Protein 9E55 (pdb70)

Foldseek 3Di:
DDDDDDDDDDDFDPQCDAQQDDVGGRFGFRDWFFQEDEDFPQFDAAAVNFAEAEQALEDPQCCQQAQLVSVVVVDPAWHFAYEYAPHRPSYQLFAAEEPCPVVVQVQVQQFGDKAKDFQQALVNPPQWDFQPPWDPSRPNPNDTGHRPQKTFTFGDPQAQDKDKDKGAQQDQFKKKWKKKFKAAADLVVFCRRFVDSWKWKFKDWPPDTDIDTHDHHQADQDSHGRMYMYMYMDIAHHRIMMIIIIRGRIIGGGMMITRPGRHGYYYQHANHHHDHHYAQKAHSRHGDHDPRQEYDDHCDMGGPDHHHDVDDGDMGHPGGRHD/DVLQADCHLQNDDDPQADPFLAFDWDQFPVGIGTDHQPVLRVVLVVVVVVVVVVLVVVLVPADDDDDDDDDPVCVVVVVVSVCVSVVSVVVSVCVSVVCVVVVVVVSVVSSVVSRSVLLVLLCVVCDPQWDDPRSSDIHGLDGQDPVCVVCSSVVNNPCVVCVVVSVVSVVVVVVD/DFPQDPHPPDDGPDD

B-factor: mean 74.09, std 23.29, range [21.1, 171.2]

Structure (mmCIF, N/CA/C/O backbone):
data_9E55
#
_entry.id   9E55
#
_cell.length_a   100.729
_cell.length_b   100.729
_cell.length_c   328.684
_cell.angle_alpha   90.00
_cell.angle_beta   90.00
_cell.angle_gamma   120.00
#
_symmetry.space_group_name_H-M   'H 3 2'
#
loop_
_entity.id
_entity.type
_entity.pdbx_description
1 polymer 'Hemagglutinin HA1 subunit'
2 polymer 'Hemagglutinin HA2 subunit'
3 polymer 'IHA-100 peptide'
4 branched 2-acetamido-2-deoxy-beta-D-glucopyranose-(1-4)-2-acetamido-2-deoxy-beta-D-glucopyranose
5 water water
#
loop_
_atom_site.group_PDB
_atom_site.id
_atom_site.type_symbol
_atom_site.label_atom_id
_a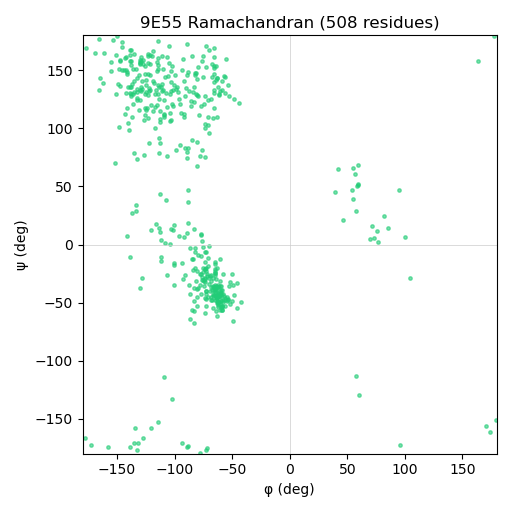tom_site.label_alt_id
_atom_site.label_comp_id
_atom_site.label_asym_id
_atom_site.label_entity_id
_atom_site.label_seq_id
_atom_site.pdbx_PDB_ins_code
_atom_site.Cartn_x
_atom_site.Cartn_y
_atom_site.Cartn_z
_atom_site.occupancy
_atom_site.B_iso_or_equiv
_atom_site.auth_seq_id
_atom_site.auth_comp_id
_atom_site.auth_asym_id
_atom_site.auth_atom_id
_atom_site.pdbx_PDB_model_num
ATOM 1 N N . ASP A 1 1 ? -7.138 -40.493 70.639 1.00 112.45 8 ASP A N 1
ATOM 2 C CA . ASP A 1 1 ? -7.121 -39.407 69.666 1.00 114.60 8 ASP A CA 1
ATOM 3 C C . ASP A 1 1 ? -7.085 -39.948 68.241 1.00 127.78 8 ASP A C 1
ATOM 4 O O . ASP A 1 1 ? -6.485 -40.992 67.987 1.00 128.50 8 ASP A O 1
ATOM 9 N N . PRO A 1 2 ? -7.736 -39.245 67.314 1.00 143.62 9 PRO A N 1
ATOM 10 C CA . PRO A 1 2 ? -7.650 -39.638 65.901 1.00 133.22 9 PRO A CA 1
ATOM 11 C C . PRO A 1 2 ? -6.228 -39.467 65.389 1.00 123.97 9 PRO A C 1
ATOM 12 O O . PRO A 1 2 ? -5.612 -38.412 65.561 1.00 121.76 9 PRO A O 1
ATOM 16 N N . GLY A 1 3 ? -5.717 -40.517 64.750 1.00 110.66 10 GLY A N 1
ATOM 17 C CA . GLY A 1 3 ? -4.302 -40.499 64.346 1.00 107.98 10 GLY A CA 1
ATOM 18 C C . GLY A 1 3 ? -4.028 -39.819 63.028 1.00 96.83 10 GLY A C 1
ATOM 19 O O . GLY A 1 3 ? -4.968 -39.640 62.237 1.00 89.00 10 GLY A O 1
ATOM 20 N N . ASP A 1 4 ? -2.765 -39.469 62.817 1.00 85.25 11 ASP A N 1
ATOM 21 C CA . ASP A 1 4 ? -2.352 -38.831 61.548 1.00 97.75 11 ASP A CA 1
ATOM 22 C C . ASP A 1 4 ? -2.540 -39.874 60.444 1.00 97.43 11 ASP A C 1
ATOM 23 O O . ASP A 1 4 ? -2.489 -41.072 60.773 1.00 93.34 11 ASP A O 1
ATOM 28 N N . GLN A 1 5 ? -2.755 -39.449 59.193 1.00 93.42 12 GLN A N 1
ATOM 29 C CA . GLN A 1 5 ? -3.075 -40.446 58.138 1.00 78.01 12 GLN A CA 1
ATOM 30 C C . GLN A 1 5 ? -2.327 -40.211 56.830 1.00 72.25 12 GLN A C 1
ATOM 31 O O . GLN A 1 5 ? -2.453 -39.106 56.284 1.00 70.33 12 GLN A O 1
ATOM 37 N N . ILE A 1 6 ? -1.541 -41.191 56.379 1.00 74.99 13 ILE A N 1
ATOM 38 C CA . ILE A 1 6 ? -0.963 -41.145 55.042 1.00 64.72 13 ILE A CA 1
ATOM 39 C C . ILE A 1 6 ? -1.842 -41.994 54.134 1.00 58.10 13 ILE A C 1
ATOM 40 O O . ILE A 1 6 ? -2.290 -43.080 54.525 1.00 58.57 13 ILE A O 1
ATOM 45 N N . CYS A 1 7 ? -2.134 -41.475 52.945 1.00 62.14 14 CYS A N 1
ATOM 46 C CA . CYS A 1 7 ? -3.036 -42.123 52.006 1.00 65.39 14 CYS A CA 1
ATOM 47 C C . CYS A 1 7 ? -2.345 -42.258 50.659 1.00 61.38 14 CYS A C 1
ATOM 48 O O . CYS A 1 7 ? -1.429 -41.500 50.343 1.00 55.68 14 CYS A O 1
ATOM 51 N N . ILE A 1 8 ? -2.787 -43.232 49.868 1.00 66.58 15 ILE A N 1
ATOM 52 C CA . ILE A 1 8 ? -2.204 -43.512 48.561 1.00 56.37 15 ILE A CA 1
ATOM 53 C C . ILE A 1 8 ? -3.308 -43.468 47.515 1.00 48.96 15 ILE A C 1
ATOM 54 O O . ILE A 1 8 ? -4.412 -43.976 47.741 1.00 57.38 15 ILE A O 1
ATOM 59 N N . GLY A 1 9 ? -3.011 -42.848 46.379 1.00 62.64 16 GLY A N 1
ATOM 60 C CA . GLY A 1 9 ? -4.008 -42.678 45.341 1.00 64.45 16 GLY A CA 1
ATOM 61 C C . GLY A 1 9 ? -3.408 -41.987 44.137 1.00 53.86 16 GLY A C 1
ATOM 62 O O . GLY A 1 9 ? -2.189 -41.845 44.023 1.00 47.51 16 GLY A O 1
ATOM 63 N N . TYR A 1 10 ? -4.286 -41.537 43.243 1.00 50.63 17 TYR A N 1
ATOM 64 C CA . TYR A 1 10 ? -3.866 -41.084 41.925 1.00 53.87 17 TYR A CA 1
ATOM 65 C C . TYR A 1 10 ? -4.513 -39.746 41.575 1.00 51.06 17 TYR A C 1
ATOM 66 O O . TYR A 1 10 ? -5.238 -39.144 42.372 1.00 45.53 17 TYR A O 1
ATOM 75 N N . HIS A 1 11 ? -4.235 -39.291 40.355 1.00 52.35 18 HIS A N 1
ATOM 76 C CA . HIS A 1 11 ? -4.620 -37.975 39.864 1.00 53.33 18 HIS A CA 1
ATOM 77 C C . HIS A 1 11 ? -5.864 -38.062 38.990 1.00 47.80 18 HIS A C 1
ATOM 78 O O . HIS A 1 11 ? -6.073 -39.040 38.266 1.00 52.92 18 HIS A O 1
ATOM 85 N N . ALA A 1 12 ? -6.689 -37.020 39.061 1.00 37.24 19 ALA A N 1
ATOM 86 C CA . ALA A 1 12 ? -7.866 -36.884 38.217 1.00 45.79 19 ALA A CA 1
ATOM 87 C C . ALA A 1 12 ? -7.998 -35.431 37.790 1.00 57.59 19 ALA A C 1
ATOM 88 O O . ALA A 1 12 ? -7.828 -34.522 38.606 1.00 58.97 19 ALA A O 1
ATOM 90 N N . ASN A 1 13 ? -8.293 -35.215 36.508 1.00 65.03 20 ASN A N 1
ATOM 91 C CA . ASN A 1 13 ? -8.455 -33.857 35.999 1.00 54.95 20 ASN A CA 1
ATOM 92 C C . ASN A 1 13 ? -9.725 -33.720 35.168 1.00 52.60 20 ASN A C 1
ATOM 93 O O . ASN A 1 13 ? -10.555 -34.635 35.131 1.00 49.46 20 ASN A O 1
ATOM 98 N N . ASN A 1 14 ? -9.882 -32.580 34.499 1.00 63.73 21 ASN A N 1
ATOM 99 C CA . ASN A 1 14 ? -11.092 -32.260 33.752 1.00 81.04 21 ASN A CA 1
ATOM 100 C C . ASN A 1 14 ? -11.114 -32.863 32.353 1.00 79.43 21 ASN A C 1
ATOM 101 O O . ASN A 1 14 ? -11.952 -32.462 31.539 1.00 68.82 21 ASN A O 1
ATOM 106 N N . SER A 1 15 ? -10.226 -33.808 32.056 1.00 79.34 22 SER A N 1
ATOM 107 C CA . SER A 1 15 ? -10.115 -34.342 30.704 1.00 74.91 22 SER A CA 1
ATOM 108 C C . SER A 1 15 ? -11.325 -35.207 30.370 1.00 71.18 22 SER A C 1
ATOM 109 O O . SER A 1 15 ? -11.591 -36.206 31.046 1.00 63.90 22 SER A O 1
ATOM 112 N N . THR A 1 16 ? -12.006 -34.874 29.273 1.00 67.39 23 THR A N 1
ATOM 113 C CA . THR A 1 16 ? -13.165 -35.686 28.818 1.00 66.42 23 THR A CA 1
ATOM 114 C C . THR A 1 16 ? -12.680 -36.665 27.748 1.00 55.94 23 THR A C 1
ATOM 115 O O . THR A 1 16 ? -13.520 -37.361 27.162 1.00 52.09 23 THR A O 1
ATOM 119 N N . GLU A 1 17 ? -11.369 -36.721 27.534 1.00 62.21 24 GLU A N 1
ATOM 120 C CA . GLU A 1 17 ? -10.783 -37.625 26.513 1.00 56.35 24 GLU A CA 1
ATOM 121 C C . GLU A 1 17 ? -11.111 -39.075 26.854 1.00 45.30 24 GLU A C 1
ATOM 122 O O . GLU A 1 17 ? -10.853 -39.480 27.989 1.00 65.28 24 GLU A O 1
ATOM 128 N N . GLN A 1 18 ? -11.631 -39.819 25.883 1.00 46.12 25 GLN A N 1
ATOM 129 C CA . GLN A 1 18 ? -12.003 -41.235 26.104 1.00 49.31 25 GLN A CA 1
ATOM 130 C C . GLN A 1 18 ? -11.180 -42.115 25.165 1.00 49.20 25 GLN A C 1
ATOM 131 O O . GLN A 1 18 ? -10.966 -41.707 24.018 1.00 77.11 25 GLN A O 1
ATOM 137 N N . VAL A 1 19 ? -10.725 -43.266 25.650 1.00 39.95 26 VAL A N 1
ATOM 138 C CA . VAL A 1 19 ? -9.894 -44.183 24.825 1.00 42.76 26 VAL A CA 1
ATOM 139 C C . VAL A 1 19 ? -10.513 -45.576 24.935 1.00 55.56 26 VAL A C 1
ATOM 140 O O . VAL A 1 19 ? -11.221 -45.822 25.917 1.00 62.70 26 VAL A O 1
ATOM 144 N N . ASP A 1 20 ? -10.291 -46.432 23.939 1.00 60.45 27 ASP A N 1
ATOM 145 C CA . ASP A 1 20 ? -10.922 -47.774 23.942 1.00 63.54 27 ASP A CA 1
ATOM 146 C C . ASP A 1 20 ? -9.854 -48.843 24.169 1.00 56.92 27 ASP A C 1
ATOM 147 O O . ASP A 1 20 ? -8.695 -48.602 23.795 1.00 52.80 27 ASP A O 1
ATOM 152 N N . THR A 1 21 ? -10.242 -49.964 24.777 1.00 50.78 28 THR A N 1
ATOM 153 C CA . THR A 1 21 ? -9.301 -51.088 25.010 1.00 51.33 28 THR A CA 1
ATOM 154 C C . THR A 1 21 ? -9.942 -52.360 24.460 1.00 52.43 28 THR A C 1
ATOM 155 O O . THR A 1 21 ? -10.940 -52.242 23.742 1.00 55.71 28 THR A O 1
ATOM 159 N N . ILE A 1 22 ? -9.400 -53.523 24.808 1.00 50.88 29 ILE A N 1
ATOM 160 C CA . ILE A 1 22 ? -9.903 -54.804 24.239 1.00 53.36 29 ILE A CA 1
ATOM 161 C C . ILE A 1 22 ? -11.170 -55.233 24.977 1.00 52.24 29 ILE A C 1
ATOM 162 O O . ILE A 1 22 ? -12.080 -55.754 24.328 1.00 38.25 29 ILE A O 1
ATOM 167 N N . MET A 1 23 ? -11.219 -54.998 26.282 1.00 69.91 30 MET A N 1
ATOM 168 C CA . MET A 1 23 ? -12.381 -55.431 27.096 1.00 56.13 30 MET A CA 1
ATOM 169 C C . MET A 1 23 ? -13.306 -54.241 27.346 1.00 49.38 30 MET A C 1
ATOM 170 O O . MET A 1 23 ? -14.526 -54.450 27.386 1.00 53.04 30 MET A O 1
ATOM 175 N N . GLU A 1 24 ? -12.744 -53.045 27.500 1.00 39.73 31 GLU A N 1
ATOM 176 C CA . GLU A 1 24 ? -13.594 -51.878 27.829 1.00 53.22 31 GLU A CA 1
ATOM 177 C C . GLU A 1 24 ? -13.373 -50.771 26.805 1.00 54.90 31 GLU A C 1
ATOM 178 O O . GLU A 1 24 ? -12.232 -50.582 26.386 1.00 69.42 31 GLU A O 1
ATOM 184 N N . LYS A 1 25 ? -14.445 -50.075 26.436 1.00 67.15 32 LYS A N 1
ATOM 185 C CA . LYS A 1 25 ? -14.354 -48.972 25.448 1.00 77.39 32 LYS A CA 1
ATOM 186 C C . LYS A 1 25 ? -14.893 -47.686 26.067 1.00 71.36 32 LYS A C 1
ATOM 187 O O . LYS A 1 25 ? -15.609 -47.776 27.076 1.00 79.95 32 LYS A O 1
ATOM 193 N N . ASN A 1 26 ? -14.559 -46.547 25.467 1.00 67.53 33 ASN A N 1
ATOM 194 C CA . ASN A 1 26 ? -15.043 -45.239 25.972 1.00 72.23 33 ASN A CA 1
ATOM 195 C C . ASN A 1 26 ? -14.571 -45.085 27.418 1.00 67.91 33 ASN A C 1
ATOM 196 O O . ASN A 1 26 ? -15.397 -44.762 28.281 1.00 58.75 33 ASN A O 1
ATOM 201 N N . VAL A 1 27 ? -13.279 -45.305 27.648 1.00 57.31 34 VAL A N 1
ATOM 202 C CA . VAL A 1 27 ? -12.707 -45.175 29.014 1.00 51.55 34 VAL A CA 1
ATOM 203 C C . VAL A 1 27 ? -12.142 -43.766 29.160 1.00 55.35 34 VAL A C 1
ATOM 204 O O . VAL A 1 27 ? -11.159 -43.461 28.481 1.00 52.35 34 VAL A O 1
ATOM 208 N N . THR A 1 28 ? -12.746 -42.957 30.031 1.00 51.66 35 THR A N 1
ATOM 209 C CA . THR A 1 28 ? -12.257 -41.575 30.257 1.00 43.99 35 THR A CA 1
ATOM 210 C C . THR A 1 28 ? -10.841 -41.644 30.817 1.00 48.58 35 THR A C 1
ATOM 211 O O . THR A 1 28 ? -10.610 -42.450 31.725 1.00 56.35 35 THR A O 1
ATOM 215 N N . VAL A 1 29 ? -9.945 -40.811 30.298 1.00 43.45 36 VAL A N 1
ATOM 216 C CA . VAL A 1 29 ? -8.519 -40.895 30.711 1.00 48.10 36 VAL A CA 1
ATOM 217 C C . VAL A 1 29 ? -8.025 -39.499 31.088 1.00 49.65 36 VAL A C 1
ATOM 218 O O . VAL A 1 29 ? -8.626 -38.516 30.637 1.00 40.66 36 VAL A O 1
ATOM 222 N N . THR A 1 30 ? -6.982 -39.433 31.913 1.00 63.66 37 THR A N 1
ATOM 223 C CA . THR A 1 30 ? -6.426 -38.137 32.374 1.00 64.61 37 THR A CA 1
ATOM 224 C C . THR A 1 30 ? -5.687 -37.468 31.219 1.00 55.19 37 THR A C 1
ATOM 225 O O . THR A 1 30 ? -5.808 -36.247 31.075 1.00 52.70 37 THR A O 1
ATOM 229 N N . HIS A 1 31 ? -4.952 -38.255 30.438 1.00 30.00 38 HIS A N 1
ATOM 230 C CA . HIS A 1 31 ? -4.150 -37.706 29.315 1.00 30.00 38 HIS A CA 1
ATOM 231 C C . HIS A 1 31 ? -4.193 -38.674 28.129 1.00 30.00 38 HIS A C 1
ATOM 232 O O . HIS A 1 31 ? -3.925 -39.871 28.320 1.00 30.00 38 HIS A O 1
ATOM 239 N N . ALA A 1 32 ? -4.500 -38.165 26.932 1.00 56.53 39 ALA A N 1
ATOM 240 C CA . ALA A 1 32 ? -4.537 -39.019 25.720 1.00 66.59 39 ALA A CA 1
ATOM 241 C C . ALA A 1 32 ? -3.906 -38.300 24.528 1.00 63.38 39 ALA A C 1
ATOM 242 O O . ALA A 1 32 ? -3.856 -37.063 24.549 1.00 79.00 39 ALA A O 1
ATOM 244 N N . GLN A 1 33 ? -3.460 -39.060 23.526 1.00 58.20 40 GLN A N 1
ATOM 245 C CA . GLN A 1 33 ? -2.882 -38.452 22.301 1.00 62.13 40 GLN A CA 1
ATOM 246 C C . GLN A 1 33 ? -3.612 -38.974 21.069 1.00 51.17 40 GLN A C 1
ATOM 247 O O . GLN A 1 33 ? -3.572 -40.187 20.846 1.00 40.84 40 GLN A O 1
ATOM 253 N N . ASP A 1 34 ? -4.264 -38.084 20.320 1.00 67.53 41 ASP A N 1
ATOM 254 C CA . ASP A 1 34 ? -4.901 -38.489 19.044 1.00 55.52 41 ASP A CA 1
ATOM 255 C C . ASP A 1 34 ? -3.762 -38.689 18.049 1.00 51.60 41 ASP A C 1
ATOM 256 O O . ASP A 1 34 ? -2.925 -37.790 17.941 1.00 59.72 41 ASP A O 1
ATOM 261 N N . ILE A 1 35 ? -3.715 -39.840 17.389 1.00 45.60 42 ILE A N 1
ATOM 262 C CA . ILE A 1 35 ? -2.580 -40.141 16.475 1.00 59.95 42 ILE A CA 1
ATOM 263 C C . ILE A 1 35 ? -3.085 -40.083 15.034 1.00 62.49 42 ILE A C 1
ATOM 264 O O . ILE A 1 35 ? -2.268 -40.282 14.126 1.00 63.82 42 ILE A O 1
ATOM 269 N N . LEU A 1 36 ? -4.365 -39.764 14.837 1.00 63.99 43 LEU A N 1
ATOM 270 C CA . LEU A 1 36 ? -4.957 -39.771 13.507 1.00 55.84 43 LEU A CA 1
ATOM 271 C C . LEU A 1 36 ? -5.429 -38.371 13.141 1.00 55.23 43 LEU A C 1
ATOM 272 O O . LEU A 1 36 ? -5.993 -37.657 13.977 1.00 66.97 43 LEU A O 1
ATOM 277 N N . GLU A 1 37 ? -5.176 -38.011 11.884 1.00 68.41 44 GLU A N 1
ATOM 278 C CA . GLU A 1 37 ? -5.620 -36.684 11.402 1.00 76.78 44 GLU A CA 1
ATOM 279 C C . GLU A 1 37 ? -6.826 -36.858 10.488 1.00 63.60 44 GLU A C 1
ATOM 280 O O . GLU A 1 37 ? -6.880 -37.851 9.754 1.00 55.27 44 GLU A O 1
ATOM 286 N N . LYS A 1 38 ? -7.742 -35.907 10.555 1.00 74.33 45 LYS A N 1
ATOM 287 C CA . LYS A 1 38 ? -8.974 -35.955 9.777 1.00 81.70 45 LYS A CA 1
ATOM 288 C C . LYS A 1 38 ? -9.311 -34.593 9.178 1.00 86.86 45 LYS A C 1
ATOM 289 O O . LYS A 1 38 ? -10.483 -34.292 8.935 1.00 92.71 45 LYS A O 1
ATOM 295 N N . LYS A 1 39 ? -8.303 -33.759 8.930 1.00 88.03 46 LYS A N 1
ATOM 296 C CA . LYS A 1 39 ? -8.526 -32.399 8.457 1.00 92.79 46 LYS A CA 1
ATOM 297 C C . LYS A 1 39 ? -7.758 -32.158 7.166 1.00 88.07 46 LYS A C 1
ATOM 298 O O . LYS A 1 39 ? -6.561 -32.453 7.084 1.00 85.14 46 LYS A O 1
ATOM 304 N N . HIS A 1 40 ? -8.452 -31.611 6.167 1.00 86.82 47 HIS A N 1
ATOM 305 C CA . HIS A 1 40 ? -7.870 -31.287 4.873 1.00 74.50 47 HIS A CA 1
ATOM 306 C C . HIS A 1 40 ? -8.460 -29.966 4.397 1.00 70.16 47 HIS A C 1
ATOM 307 O O . HIS A 1 40 ? -9.621 -29.652 4.676 1.00 66.74 47 HIS A O 1
ATOM 314 N N . ASN A 1 41 ? -7.648 -29.185 3.683 1.00 75.49 48 ASN A N 1
ATOM 315 C CA . ASN A 1 41 ? -8.097 -27.872 3.232 1.00 78.15 48 ASN A CA 1
ATOM 316 C C . ASN A 1 41 ? -9.075 -27.947 2.065 1.00 73.60 48 ASN A C 1
ATOM 317 O O . ASN A 1 41 ? -9.808 -26.980 1.830 1.00 74.72 48 ASN A O 1
ATOM 322 N N . GLY A 1 42 ? -9.102 -29.059 1.334 1.00 79.62 49 GLY A N 1
ATOM 323 C CA . GLY A 1 42 ? -10.047 -29.222 0.247 1.00 72.35 49 GLY A CA 1
ATOM 324 C C . GLY A 1 42 ? -9.653 -28.572 -1.057 1.00 66.46 49 GLY A C 1
ATOM 325 O O . GLY A 1 42 ? -10.529 -28.274 -1.874 1.00 74.37 49 GLY A O 1
ATOM 326 N N . LYS A 1 43 ? -8.360 -28.356 -1.287 1.00 69.20 50 LYS A N 1
ATOM 327 C CA . LYS A 1 43 ? -7.900 -27.657 -2.477 1.00 84.58 50 LYS A CA 1
ATOM 328 C C . LYS A 1 43 ? -6.472 -28.074 -2.801 1.00 86.93 50 LYS A C 1
ATOM 329 O O . LYS A 1 43 ? -5.690 -28.416 -1.910 1.00 78.55 50 LYS A O 1
ATOM 335 N N . LEU A 1 44 ? -6.151 -28.058 -4.093 1.00 79.95 51 LEU A N 1
ATOM 336 C CA . LEU A 1 44 ? -4.818 -28.421 -4.552 1.00 85.49 51 LEU A CA 1
ATOM 337 C C . LEU A 1 44 ? -3.836 -27.296 -4.257 1.00 79.04 51 LEU A C 1
ATOM 338 O O . LEU A 1 44 ? -4.177 -26.113 -4.352 1.00 81.55 51 LEU A O 1
ATOM 343 N N . CYS A 1 45 ? -2.608 -27.671 -3.907 1.00 77.74 52 CYS A N 1
ATOM 344 C CA . CYS A 1 45 ? -1.613 -26.721 -3.434 1.00 90.59 52 CYS A CA 1
ATOM 345 C C . CYS A 1 45 ? -0.256 -27.034 -4.045 1.00 73.22 52 CYS A C 1
ATOM 346 O O . CYS A 1 45 ? -0.040 -28.096 -4.635 1.00 68.13 52 CYS A O 1
ATOM 349 N N . ASP A 1 46 ? 0.664 -26.085 -3.893 1.00 74.16 53 ASP A N 1
ATOM 350 C CA . ASP A 1 46 ? 2.055 -26.343 -4.221 1.00 74.44 53 ASP A CA 1
ATOM 351 C C . ASP A 1 46 ? 2.652 -27.354 -3.249 1.00 76.58 53 ASP A C 1
ATOM 352 O O . ASP A 1 46 ? 2.195 -27.519 -2.113 1.00 91.19 53 ASP A O 1
ATOM 357 N N . LEU A 1 47 ? 3.689 -28.038 -3.718 1.00 76.83 54 LEU A N 1
ATOM 358 C CA . LEU A 1 47 ? 4.464 -28.969 -2.908 1.00 82.15 54 LEU A CA 1
ATOM 359 C C . LEU A 1 47 ? 5.918 -28.531 -3.011 1.00 83.31 54 LEU A C 1
ATOM 360 O O . LEU A 1 47 ? 6.520 -28.634 -4.085 1.00 94.21 54 LEU A O 1
ATOM 365 N N . ASP A 1 48 ? 6.473 -28.033 -1.901 1.00 75.05 55 ASP A N 1
ATOM 366 C CA . ASP A 1 48 ? 7.764 -27.340 -1.904 1.00 75.74 55 ASP A CA 1
ATOM 367 C C . ASP A 1 48 ? 7.663 -26.134 -2.839 1.00 85.30 55 ASP A C 1
ATOM 368 O O . ASP A 1 48 ? 8.438 -25.982 -3.785 1.00 106.47 55 ASP A O 1
ATOM 373 N N . GLY A 1 49 A 6.637 -25.311 -2.608 1.00 85.76 55 GLY A N 1
ATOM 374 C CA . GLY A 1 49 A 6.344 -24.140 -3.419 1.00 98.34 55 GLY A CA 1
ATOM 375 C C . GLY A 1 49 A 6.382 -24.382 -4.915 1.00 92.18 55 GLY A C 1
ATOM 376 O O . GLY A 1 49 A 6.597 -23.452 -5.701 1.00 79.36 55 GLY A O 1
ATOM 377 N N . VAL A 1 50 ? 6.237 -25.653 -5.303 1.00 87.36 56 VAL A N 1
ATOM 378 C CA . VAL A 1 50 ? 6.285 -26.023 -6.746 1.00 79.99 56 VAL A CA 1
ATOM 379 C C . VAL A 1 50 ? 4.848 -26.251 -7.210 1.00 89.37 56 VAL A C 1
ATOM 380 O O . VAL A 1 50 ? 4.181 -27.137 -6.656 1.00 81.78 56 VAL A O 1
ATOM 384 N N . LYS A 1 51 ? 4.415 -25.491 -8.213 1.00 99.50 57 LYS A N 1
ATOM 385 C CA . LYS A 1 51 ? 2.998 -25.535 -8.652 1.00 89.99 57 LYS A CA 1
ATOM 386 C C . LYS A 1 51 ? 2.610 -26.880 -9.246 1.00 93.91 57 LYS A C 1
ATOM 387 O O . LYS A 1 51 ? 3.466 -27.532 -9.860 1.00 95.36 57 LYS A O 1
ATOM 393 N N . PRO A 1 52 ? 1.351 -27.326 -9.075 1.00 88.32 58 PRO A N 1
ATOM 394 C CA . PRO A 1 52 ? 0.892 -28.530 -9.770 1.00 90.71 58 PRO A CA 1
ATOM 395 C C . PRO A 1 52 ? 0.615 -28.248 -11.240 1.00 98.16 58 PRO A C 1
ATOM 396 O O . PRO A 1 52 ? 0.463 -27.103 -11.669 1.00 95.51 58 PRO A O 1
ATOM 400 N N . LEU A 1 53 ? 0.555 -29.330 -12.016 1.00 86.19 59 LEU A N 1
ATOM 401 C CA . LEU A 1 53 ? 0.196 -29.248 -13.430 1.00 77.14 59 LEU A CA 1
ATOM 402 C C . LEU A 1 53 ? -1.282 -29.606 -13.555 1.00 71.53 59 LEU A C 1
ATOM 403 O O . LEU A 1 53 ? -1.660 -30.733 -13.876 1.00 75.03 59 LEU A O 1
ATOM 408 N N . ILE A 1 54 ? -2.129 -28.616 -13.283 1.00 70.24 60 ILE A N 1
ATOM 409 C CA . ILE A 1 54 ? -3.574 -28.792 -13.349 1.00 71.93 60 ILE A CA 1
ATOM 410 C C . ILE A 1 54 ? -3.995 -28.862 -14.811 1.00 83.61 60 ILE A C 1
ATOM 411 O O . ILE A 1 54 ? -4.121 -27.832 -15.483 1.00 80.86 60 ILE A O 1
ATOM 416 N N . LEU A 1 55 ? -4.217 -30.078 -15.313 1.00 84.39 61 LEU A N 1
ATOM 417 C CA . LEU A 1 55 ? -4.608 -30.256 -16.706 1.00 71.60 61 LEU A CA 1
ATOM 418 C C . LEU A 1 55 ? -6.041 -29.819 -16.980 1.00 73.01 61 LEU A C 1
ATOM 419 O O . LEU A 1 55 ? -6.449 -29.809 -18.146 1.00 86.02 61 LEU A O 1
ATOM 424 N N . ARG A 1 56 ? -6.802 -29.464 -15.945 1.00 73.38 62 ARG A N 1
ATOM 425 C CA . ARG A 1 56 ? -8.172 -28.946 -16.075 1.00 74.79 62 ARG A CA 1
ATOM 426 C C . ARG A 1 56 ? -9.011 -30.023 -16.762 1.00 78.03 62 ARG A C 1
ATOM 427 O O . ARG A 1 56 ? -8.978 -31.185 -16.325 1.00 69.17 62 ARG A O 1
ATOM 435 N N . ASP A 1 57 ? -9.762 -29.702 -17.814 1.00 89.39 63 ASP A N 1
ATOM 436 C CA . ASP A 1 57 ? -10.563 -30.676 -18.541 1.00 84.32 63 ASP A CA 1
ATOM 437 C C . ASP A 1 57 ? -9.791 -31.340 -19.672 1.00 64.03 63 ASP A C 1
ATOM 438 O O . ASP A 1 57 ? -10.393 -32.045 -20.488 1.00 62.43 63 ASP A O 1
ATOM 443 N N . CYS A 1 58 ? -8.482 -31.127 -19.741 1.00 61.05 64 CYS A N 1
ATOM 444 C CA . CYS A 1 58 ? -7.644 -31.751 -20.751 1.00 56.78 64 CYS A CA 1
ATOM 445 C C . CYS A 1 58 ? -7.064 -33.060 -20.226 1.00 68.60 64 CYS A C 1
ATOM 446 O O . CYS A 1 58 ? -6.994 -33.301 -19.019 1.00 86.63 64 CYS A O 1
ATOM 449 N N . SER A 1 59 ? -6.650 -33.910 -21.158 1.00 56.81 65 SER A N 1
ATOM 450 C CA . SER A 1 59 ? -6.039 -35.190 -20.841 1.00 72.53 65 SER A CA 1
ATOM 451 C C . SER A 1 59 ? -4.536 -35.121 -21.076 1.00 70.34 65 SER A C 1
ATOM 452 O O . SER A 1 59 ? -4.009 -34.147 -21.621 1.00 69.09 65 SER A O 1
ATOM 455 N N . VAL A 1 60 ? -3.843 -36.176 -20.646 1.00 71.40 66 VAL A N 1
ATOM 456 C CA . VAL A 1 60 ? -2.408 -36.267 -20.897 1.00 75.16 66 VAL A CA 1
ATOM 457 C C . VAL A 1 60 ? -2.138 -36.403 -22.389 1.00 76.94 66 VAL A C 1
ATOM 458 O O . VAL A 1 60 ? -1.186 -35.815 -22.918 1.00 73.86 66 VAL A O 1
ATOM 462 N N . ALA A 1 61 ? -2.970 -37.177 -23.089 1.00 70.43 67 ALA A N 1
ATOM 463 C CA . ALA A 1 61 ? -2.803 -37.338 -24.530 1.00 63.66 67 ALA A CA 1
ATOM 464 C C . ALA A 1 61 ? -2.972 -36.007 -25.251 1.00 64.50 67 ALA A C 1
ATOM 465 O O . ALA A 1 61 ? -2.111 -35.602 -26.039 1.00 70.27 67 ALA A O 1
ATOM 467 N N . GLY A 1 62 ? -4.075 -35.305 -24.981 1.00 61.09 68 GLY A N 1
ATOM 468 C CA . GLY A 1 62 ? -4.307 -34.027 -25.637 1.00 57.66 68 GLY A CA 1
ATOM 469 C C . GLY A 1 62 ? -3.245 -32.995 -25.309 1.00 64.72 68 GLY A C 1
ATOM 470 O O . GLY A 1 62 ? -2.887 -32.169 -26.153 1.00 93.09 68 GLY A O 1
ATOM 471 N N . TRP A 1 63 ? -2.725 -33.027 -24.080 1.00 64.69 69 TRP A N 1
ATOM 472 C CA . TRP A 1 63 ? -1.671 -32.093 -23.698 1.00 70.58 69 TRP A CA 1
ATOM 473 C C . TRP A 1 63 ? -0.376 -32.397 -24.440 1.00 76.08 69 TRP A C 1
ATOM 474 O O . TRP A 1 63 ? 0.261 -31.493 -24.994 1.00 78.68 69 TRP A O 1
ATOM 485 N N . LEU A 1 64 ? 0.028 -33.669 -24.468 1.00 74.59 70 LEU A N 1
ATOM 486 C CA . LEU A 1 64 ? 1.278 -34.026 -25.129 1.00 80.22 70 LEU A CA 1
ATOM 487 C C . LEU A 1 64 ? 1.139 -33.983 -26.647 1.00 66.04 70 LEU A C 1
ATOM 488 O O . LEU A 1 64 ? 2.083 -33.602 -27.350 1.00 58.31 70 LEU A O 1
ATOM 493 N N . LEU A 1 65 ? -0.027 -34.367 -27.173 1.00 61.30 71 LEU A N 1
ATOM 494 C CA . LEU A 1 65 ? -0.220 -34.350 -28.619 1.00 69.62 71 LEU A CA 1
ATOM 495 C C . LEU A 1 65 ? -0.490 -32.946 -29.144 1.00 68.96 71 LEU A C 1
ATOM 496 O O . LEU A 1 65 ? -0.213 -32.665 -30.315 1.00 75.47 71 LEU A O 1
ATOM 501 N N . GLY A 1 66 ? -1.026 -32.060 -28.308 1.00 59.97 72 GLY A N 1
ATOM 502 C CA . GLY A 1 66 ? -1.291 -30.697 -28.725 1.00 55.67 72 GLY A CA 1
ATOM 503 C C . GLY A 1 66 ? -2.712 -30.476 -29.200 1.00 62.32 72 GLY A C 1
ATOM 504 O O . GLY A 1 66 ? -2.930 -29.877 -30.257 1.00 77.10 72 GLY A O 1
ATOM 505 N N . ASN A 1 67 ? -3.680 -30.967 -28.432 1.00 47.95 73 ASN A N 1
ATOM 506 C CA . ASN A 1 67 ? -5.084 -30.733 -28.740 1.00 54.98 73 ASN A CA 1
ATOM 507 C C . ASN A 1 67 ? -5.337 -29.229 -28.820 1.00 70.36 73 ASN A C 1
ATOM 508 O O . ASN A 1 67 ? -4.919 -28.489 -27.919 1.00 67.52 73 ASN A O 1
ATOM 513 N N . PRO A 1 68 ? -5.980 -28.739 -29.885 1.00 81.31 74 PRO A N 1
ATOM 514 C CA . PRO A 1 68 ? -6.237 -27.292 -30.003 1.00 84.72 74 PRO A CA 1
ATOM 515 C C . PRO A 1 68 ? -6.875 -26.650 -28.780 1.00 76.23 74 PRO A C 1
ATOM 516 O O . PRO A 1 68 ? -6.699 -25.443 -28.571 1.00 72.24 74 PRO A O 1
ATOM 520 N N . MET A 1 69 ? -7.609 -27.407 -27.962 1.00 74.51 75 MET A N 1
ATOM 521 C CA . MET A 1 69 ? -8.186 -26.833 -26.753 1.00 70.42 75 MET A CA 1
ATOM 522 C C . MET A 1 69 ? -7.209 -26.815 -25.585 1.00 84.97 75 MET A C 1
ATOM 523 O O . MET A 1 69 ? -7.386 -26.015 -24.660 1.00 83.34 75 MET A O 1
ATOM 528 N N . CYS A 1 70 ? -6.186 -27.669 -25.608 1.00 81.11 76 CYS A N 1
ATOM 529 C CA . CYS A 1 70 ? -5.185 -27.729 -24.552 1.00 75.62 76 CYS A CA 1
ATOM 530 C C . CYS A 1 70 ? -4.021 -26.774 -24.791 1.00 81.23 76 CYS A C 1
ATOM 531 O O . CYS A 1 70 ? -2.953 -26.947 -24.191 1.00 91.81 76 CYS A O 1
ATOM 534 N N . ASP A 1 71 ? -4.207 -25.767 -25.648 1.00 84.78 77 ASP A N 1
ATOM 535 C CA . ASP A 1 71 ? -3.121 -24.851 -25.971 1.00 87.23 77 ASP A CA 1
ATOM 536 C C . ASP A 1 71 ? -2.671 -24.033 -24.769 1.00 85.13 77 ASP A C 1
ATOM 537 O O . ASP A 1 71 ? -1.557 -23.501 -24.783 1.00 79.90 77 ASP A O 1
ATOM 542 N N . GLU A 1 72 ? -3.482 -24.024 -23.711 1.00 100.01 78 GLU A N 1
ATOM 543 C CA . GLU A 1 72 ? -3.097 -23.324 -22.458 1.00 90.78 78 GLU A CA 1
ATOM 544 C C . GLU A 1 72 ? -1.779 -23.910 -21.950 1.00 86.14 78 GLU A C 1
ATOM 545 O O . GLU A 1 72 ? -1.025 -23.184 -21.277 1.00 81.45 78 GLU A O 1
ATOM 551 N N . PHE A 1 73 ? -1.489 -25.157 -22.312 1.00 85.72 79 PHE A N 1
ATOM 552 C CA . PHE A 1 73 ? -0.290 -25.834 -21.761 1.00 88.13 79 PHE A CA 1
ATOM 553 C C . PHE A 1 73 ? 0.843 -25.868 -22.786 1.00 93.85 79 PHE A C 1
ATOM 554 O O . PHE A 1 73 ? 1.810 -26.612 -22.571 1.00 99.61 79 PHE A O 1
ATOM 562 N N . ILE A 1 74 ? 0.734 -25.094 -23.864 1.00 93.74 80 ILE A N 1
ATOM 563 C CA . ILE A 1 74 ? 1.764 -25.154 -24.902 1.00 99.47 80 ILE A CA 1
ATOM 564 C C . ILE A 1 74 ? 3.153 -25.122 -24.281 1.00 94.25 80 ILE A C 1
ATOM 565 O O . ILE A 1 74 ? 4.089 -25.742 -24.799 1.00 77.98 80 ILE A O 1
ATOM 570 N N . ASN A 1 75 ? 3.310 -24.408 -23.170 1.00 112.57 81 ASN A N 1
ATOM 571 C CA . ASN A 1 75 ? 4.580 -24.326 -22.455 1.00 111.98 81 ASN A CA 1
ATOM 572 C C . ASN A 1 75 ? 4.276 -24.438 -20.970 1.00 89.59 81 ASN A C 1
ATOM 573 O O . ASN A 1 75 ? 3.681 -23.526 -20.387 1.00 84.14 81 ASN A O 1
ATOM 578 N N . VAL A 1 76 ? 4.659 -25.568 -20.375 1.00 90.12 82 VAL A N 1
ATOM 579 C CA . VAL A 1 76 ? 4.371 -25.808 -18.934 1.00 94.14 82 VAL A CA 1
ATOM 580 C C . VAL A 1 76 ? 5.676 -25.702 -18.144 1.00 101.11 82 VAL A C 1
ATOM 581 O O . VAL A 1 76 ? 6.732 -26.097 -18.675 1.00 93.36 82 VAL A O 1
ATOM 585 N N . PRO A 1 77 ? 5.653 -25.167 -16.908 1.00 94.74 83 PRO A N 1
ATOM 586 C CA . PRO A 1 77 ? 6.851 -25.094 -16.092 1.00 86.55 83 PRO A CA 1
ATOM 587 C C . PRO A 1 77 ? 6.992 -26.371 -15.263 1.00 91.98 83 PRO A C 1
ATOM 588 O O . PRO A 1 77 ? 6.191 -27.267 -15.478 1.00 84.09 83 PRO A O 1
ATOM 592 N N . GLU A 1 78 A 7.987 -26.416 -14.366 1.00 100.32 83 GLU A N 1
ATOM 593 C CA . GLU A 1 78 A 8.181 -27.572 -13.502 1.00 92.78 83 GLU A CA 1
ATOM 594 C C . GLU A 1 78 A 6.978 -27.748 -12.585 1.00 92.49 83 GLU A C 1
ATOM 595 O O . GLU A 1 78 A 6.375 -26.771 -12.133 1.00 100.56 83 GLU A O 1
ATOM 601 N N . TRP A 1 79 ? 6.620 -29.003 -12.321 1.00 80.21 84 TRP A N 1
ATOM 602 C CA . TRP A 1 79 ? 5.473 -29.319 -11.486 1.00 87.89 84 TRP A CA 1
ATOM 603 C C . TRP A 1 79 ? 5.870 -30.329 -10.422 1.00 101.88 84 TRP A C 1
ATOM 604 O O . TRP A 1 79 ? 6.857 -31.059 -10.556 1.00 98.86 84 TRP A O 1
ATOM 615 N N . SER A 1 80 ? 5.072 -30.365 -9.358 1.00 92.60 85 SER A N 1
ATOM 616 C CA . SER A 1 80 ? 5.204 -31.391 -8.333 1.00 81.46 85 SER A CA 1
ATOM 617 C C . SER A 1 80 ? 4.300 -32.584 -8.597 1.00 82.70 85 SER A C 1
ATOM 618 O O . SER A 1 80 ? 4.647 -33.711 -8.224 1.00 86.07 85 SER A O 1
ATOM 621 N N . TYR A 1 81 ? 3.156 -32.359 -9.242 1.00 76.97 86 TYR A N 1
ATOM 622 C CA . TYR A 1 81 ? 2.204 -33.419 -9.538 1.00 80.62 86 TYR A CA 1
ATOM 623 C C . TYR A 1 81 ? 1.214 -32.913 -10.577 1.00 79.74 86 TYR A C 1
ATOM 624 O O . TYR A 1 81 ? 0.828 -31.742 -10.555 1.00 87.89 86 TYR A O 1
ATOM 633 N N . ILE A 1 82 ? 0.817 -33.798 -11.484 1.00 66.60 87 ILE A N 1
ATOM 634 C CA . ILE A 1 82 ? -0.231 -33.479 -12.447 1.00 68.41 87 ILE A CA 1
ATOM 635 C C . ILE A 1 82 ? -1.576 -33.698 -11.771 1.00 66.45 87 ILE A C 1
ATOM 636 O O . ILE A 1 82 ? -1.729 -34.588 -10.930 1.00 71.20 87 ILE A O 1
ATOM 641 N N . VAL A 1 83 ? -2.561 -32.879 -12.130 1.00 60.01 88 VAL A N 1
ATOM 642 C CA . VAL A 1 83 ? -3.946 -33.066 -11.703 1.00 68.76 88 VAL A CA 1
ATOM 643 C C . VAL A 1 83 ? -4.781 -33.268 -12.958 1.00 62.44 88 VAL A C 1
ATOM 644 O O . VAL A 1 83 ? -4.906 -32.353 -13.782 1.00 71.47 88 VAL A O 1
ATOM 648 N N . GLU A 1 84 ? -5.352 -34.460 -13.108 1.00 57.93 89 GLU A N 1
ATOM 649 C CA . GLU A 1 84 ? -6.155 -34.812 -14.270 1.00 55.33 89 GLU A CA 1
ATOM 650 C C . GLU A 1 84 ? -7.541 -35.235 -13.808 1.00 55.71 89 GLU A C 1
ATOM 651 O O . GLU A 1 84 ? -7.669 -36.038 -12.878 1.00 84.97 89 GLU A O 1
ATOM 657 N N . LYS A 1 85 ? -8.570 -34.696 -14.456 1.00 48.95 90 LYS A N 1
ATOM 658 C CA . LYS A 1 85 ? -9.938 -35.083 -14.149 1.00 52.10 90 LYS A CA 1
ATOM 659 C C . LYS A 1 85 ? -10.169 -36.548 -14.519 1.00 67.69 90 LYS A C 1
ATOM 660 O O . LYS A 1 85 ? -9.413 -37.151 -15.287 1.00 79.40 90 LYS A O 1
ATOM 666 N N . ALA A 1 86 ? -11.226 -37.127 -13.945 1.00 65.62 91 ALA A N 1
ATOM 667 C CA . ALA A 1 86 ? -11.545 -38.524 -14.219 1.00 79.80 91 ALA A CA 1
ATOM 668 C C . ALA A 1 86 ? -11.889 -38.739 -15.688 1.00 96.31 91 ALA A C 1
ATOM 669 O O . ALA A 1 86 ? -11.449 -39.720 -16.299 1.00 105.60 91 ALA A O 1
ATOM 671 N N . ASN A 1 87 ? -12.724 -37.844 -16.215 1.00 90.24 92 ASN A N 1
ATOM 672 C CA . ASN A 1 87 ? -13.146 -37.940 -17.630 1.00 81.93 92 ASN A CA 1
ATOM 673 C C . ASN A 1 87 ? -12.865 -36.595 -18.291 1.00 84.26 92 ASN A C 1
ATOM 674 O O . ASN A 1 87 ? -13.811 -35.813 -18.477 1.00 88.36 92 ASN A O 1
ATOM 679 N N . PRO A 1 88 ? -11.604 -36.277 -18.630 1.00 75.59 93 PRO A N 1
ATOM 680 C CA . PRO A 1 88 ? -11.314 -35.033 -19.307 1.00 68.72 93 PRO A CA 1
ATOM 681 C C . PRO A 1 88 ? -12.015 -35.085 -20.670 1.00 81.81 93 PRO A C 1
ATOM 682 O O . PRO A 1 88 ? -12.046 -36.144 -21.258 1.00 89.71 93 PRO A O 1
ATOM 686 N N . VAL A 1 89 ? -12.572 -33.959 -21.126 1.00 85.32 94 VAL A N 1
ATOM 687 C CA . VAL A 1 89 ? -13.330 -33.943 -22.413 1.00 87.46 94 VAL A CA 1
ATOM 688 C C . VAL A 1 89 ? -12.499 -33.373 -23.564 1.00 79.02 94 VAL A C 1
ATOM 689 O O . VAL A 1 89 ? -12.882 -33.586 -24.723 1.00 82.87 94 VAL A O 1
ATOM 693 N N . ASN A 1 90 ? -11.402 -32.688 -23.249 1.00 74.03 95 ASN A N 1
ATOM 694 C CA . ASN A 1 90 ? -10.480 -32.213 -24.308 1.00 68.77 95 ASN A CA 1
ATOM 695 C C . ASN A 1 90 ? -9.459 -33.330 -24.531 1.00 76.27 95 ASN A C 1
ATOM 696 O O . ASN A 1 90 ? -8.314 -33.172 -24.084 1.00 78.64 95 ASN A O 1
ATOM 701 N N . ASN A 1 91 ? -9.872 -34.416 -25.189 1.00 30.00 96 ASN A N 1
ATOM 702 C CA . ASN A 1 91 ? -8.987 -35.592 -25.407 1.00 30.00 96 ASN A CA 1
ATOM 703 C C . ASN A 1 91 ? -8.704 -35.748 -26.900 1.00 30.00 96 ASN A C 1
ATOM 704 O O . ASN A 1 91 ? -8.738 -34.732 -27.609 1.00 30.00 96 ASN A O 1
ATOM 709 N N . LEU A 1 92 ? -8.427 -36.971 -27.354 1.00 30.00 97 LEU A N 1
ATOM 710 C CA . LEU A 1 92 ? -8.233 -37.216 -28.805 1.00 30.00 97 LEU A CA 1
ATOM 711 C C . LEU A 1 92 ? -9.396 -36.413 -29.384 1.00 30.00 97 LEU A C 1
ATOM 712 O O . LEU A 1 92 ? -10.543 -36.664 -28.979 1.00 30.00 97 LEU A O 1
ATOM 717 N N . CYS A 1 93 ? -9.074 -35.446 -30.249 1.00 82.73 98 CYS A N 1
ATOM 718 C CA . CYS A 1 93 ? -10.122 -34.648 -30.929 1.00 85.49 98 CYS A CA 1
ATOM 719 C C . CYS A 1 93 ? -10.497 -35.546 -32.103 1.00 94.36 98 CYS A C 1
ATOM 720 O O . CYS A 1 93 ? -11.702 -35.775 -32.308 1.00 98.39 98 CYS A O 1
ATOM 723 N N . TYR A 1 94 ? -9.494 -36.036 -32.833 1.00 91.26 99 TYR A N 1
ATOM 724 C CA . TYR A 1 94 ? -9.779 -36.999 -33.922 1.00 77.50 99 TYR A CA 1
ATOM 725 C C . TYR A 1 94 ? -9.828 -38.385 -33.292 1.00 68.75 99 TYR A C 1
ATOM 726 O O . TYR A 1 94 ? -8.843 -38.799 -32.666 1.00 71.86 99 TYR A O 1
ATOM 735 N N . PRO A 1 95 ? -10.937 -39.127 -33.441 1.00 59.38 100 PRO A N 1
ATOM 736 C CA . PRO A 1 95 ? -11.067 -40.439 -32.796 1.00 60.54 100 PRO A CA 1
ATOM 737 C C . PRO A 1 95 ? -9.900 -41.351 -33.143 1.00 62.44 100 PRO A C 1
ATOM 738 O O . PRO A 1 95 ? -9.453 -41.411 -34.290 1.00 70.08 100 PRO A O 1
ATOM 742 N N . GLY A 1 96 ? -9.405 -42.061 -32.133 1.00 54.86 101 GLY A N 1
ATOM 743 C CA . GLY A 1 96 ? -8.291 -42.965 -32.331 1.00 65.73 101 GLY A CA 1
ATOM 744 C C . GLY A 1 96 ? -7.842 -43.673 -31.070 1.00 64.04 101 GLY A C 1
ATOM 745 O O . GLY A 1 96 ? -8.643 -43.902 -30.159 1.00 75.77 101 GLY A O 1
ATOM 746 N N . ASP A 1 97 ? -6.558 -44.023 -31.005 1.00 58.15 102 ASP A N 1
ATOM 747 C CA . ASP A 1 97 ? -6.031 -44.781 -29.882 1.00 57.28 102 ASP A CA 1
ATOM 748 C C . ASP A 1 97 ? -4.584 -44.385 -29.632 1.00 66.17 102 ASP A C 1
ATOM 749 O O . ASP A 1 97 ? -3.860 -43.998 -30.554 1.00 44.78 102 ASP A O 1
ATOM 754 N N . PHE A 1 98 ? -4.172 -44.490 -28.371 1.00 61.94 103 PHE A N 1
ATOM 755 C CA . PHE A 1 98 ? -2.802 -44.218 -27.948 1.00 49.03 103 PHE A CA 1
ATOM 756 C C . PHE A 1 98 ? -2.190 -45.535 -27.487 1.00 49.02 103 PHE A C 1
ATOM 757 O O . PHE A 1 98 ? -2.634 -46.118 -26.492 1.00 56.59 103 PHE A O 1
ATOM 765 N N . ASN A 1 99 ? -1.178 -46.002 -28.213 1.00 57.76 104 ASN A N 1
ATOM 766 C CA . ASN A 1 99 ? -0.540 -47.271 -27.892 1.00 57.23 104 ASN A CA 1
ATOM 767 C C . ASN A 1 99 ? 0.174 -47.170 -26.553 1.00 59.19 104 ASN A C 1
ATOM 768 O O . ASN A 1 99 ? 1.099 -46.363 -26.394 1.00 56.54 104 ASN A O 1
ATOM 773 N N . ASP A 1 100 ? -0.273 -47.982 -25.590 1.00 55.86 105 ASP A N 1
ATOM 774 C CA . ASP A 1 100 ? 0.368 -48.078 -24.279 1.00 59.23 105 ASP A CA 1
ATOM 775 C C . ASP A 1 100 ? 0.362 -46.714 -23.587 1.00 56.67 105 ASP A C 1
ATOM 776 O O . ASP A 1 100 ? 1.387 -46.199 -23.130 1.00 56.50 105 ASP A O 1
ATOM 781 N N . TYR A 1 101 ? -0.838 -46.126 -23.549 1.00 46.50 106 TYR A N 1
ATOM 782 C CA . TYR A 1 101 ? -1.074 -44.842 -22.897 1.00 40.74 106 TYR A CA 1
ATOM 783 C C . TYR A 1 101 ? -0.800 -44.924 -21.400 1.00 63.62 106 TYR A C 1
ATOM 784 O O . TYR A 1 101 ? -0.089 -44.082 -20.833 1.00 71.42 106 TYR A O 1
ATOM 793 N N . GLU A 1 102 ? -1.358 -45.945 -20.743 1.00 60.68 107 GLU A N 1
ATOM 794 C CA . GLU A 1 102 ? -1.213 -46.078 -19.297 1.00 58.07 107 GLU A CA 1
ATOM 795 C C . GLU A 1 102 ? 0.244 -46.272 -18.901 1.00 55.13 107 GLU A C 1
ATOM 796 O O . GLU A 1 102 ? 0.688 -45.759 -17.867 1.00 71.98 107 GLU A O 1
ATOM 802 N N . GLU A 1 103 ? 1.006 -47.008 -19.710 1.00 43.73 108 GLU A N 1
ATOM 803 C CA . GLU A 1 103 ? 2.433 -47.140 -19.439 1.00 42.35 108 GLU A CA 1
ATOM 804 C C . GLU A 1 103 ? 3.132 -45.791 -19.532 1.00 42.76 108 GLU A C 1
ATOM 805 O O . GLU A 1 103 ? 3.958 -45.454 -18.677 1.00 55.24 108 GLU A O 1
ATOM 811 N N . LEU A 1 104 ? 2.815 -45.004 -20.563 1.00 57.17 109 LEU A N 1
ATOM 812 C CA . LEU A 1 104 ? 3.415 -43.680 -20.691 1.00 61.01 109 LEU A CA 1
ATOM 813 C C . LEU A 1 104 ? 3.084 -42.808 -19.487 1.00 50.77 109 LEU A C 1
ATOM 814 O O . LEU A 1 104 ? 3.922 -42.026 -19.030 1.00 52.28 109 LEU A O 1
ATOM 819 N N . LYS A 1 105 ? 1.875 -42.948 -18.936 1.00 46.53 110 LYS A N 1
ATOM 820 C CA . LYS A 1 105 ? 1.533 -42.184 -17.737 1.00 53.48 110 LYS A CA 1
ATOM 821 C C . LYS A 1 105 ? 2.303 -42.685 -16.517 1.00 52.85 110 LYS A C 1
ATOM 822 O O . LYS A 1 105 ? 2.726 -41.888 -15.665 1.00 59.18 110 LYS A O 1
ATOM 828 N N . HIS A 1 106 ? 2.568 -43.988 -16.462 1.00 43.85 111 HIS A N 1
ATOM 829 C CA . HIS A 1 106 ? 3.376 -44.547 -15.345 1.00 55.32 111 HIS A CA 1
ATOM 830 C C . HIS A 1 106 ? 4.798 -43.987 -15.408 1.00 54.31 111 HIS A C 1
ATOM 831 O O . HIS A 1 106 ? 5.417 -43.772 -14.354 1.00 64.60 111 HIS A O 1
ATOM 838 N N . LEU A 1 107 ? 5.310 -43.764 -16.615 1.00 60.33 112 LEU A N 1
ATOM 839 C CA . LEU A 1 107 ? 6.669 -43.187 -16.774 1.00 63.93 112 LEU A CA 1
ATOM 840 C C . LEU A 1 107 ? 6.613 -41.701 -16.430 1.00 56.99 112 LEU A C 1
ATOM 841 O O . LEU A 1 107 ? 7.612 -41.176 -15.929 1.00 49.71 112 LEU A O 1
ATOM 846 N N . LEU A 1 108 ? 5.476 -41.067 -16.700 1.00 58.85 113 LEU A N 1
ATOM 847 C CA . LEU A 1 108 ? 5.312 -39.625 -16.401 1.00 62.63 113 LEU A CA 1
ATOM 848 C C . LEU A 1 108 ? 5.284 -39.454 -14.886 1.00 67.29 113 LEU A C 1
ATOM 849 O O . LEU A 1 108 ? 5.645 -38.369 -14.410 1.00 70.97 113 LEU A O 1
ATOM 854 N N . SER A 1 109 ? 4.874 -40.494 -14.161 1.00 75.47 114 SER A N 1
ATOM 855 C CA . SER A 1 109 ? 4.915 -40.390 -12.705 1.00 68.23 114 SER A CA 1
ATOM 856 C C . SER A 1 109 ? 6.322 -40.150 -12.157 1.00 63.23 114 SER A C 1
ATOM 857 O O . SER A 1 109 ? 6.454 -39.810 -10.977 1.00 72.41 114 SER A O 1
ATOM 860 N N . ARG A 1 110 ? 7.369 -40.310 -12.968 1.00 66.91 115 ARG A N 1
ATOM 861 C CA . ARG A 1 110 ? 8.743 -40.156 -12.502 1.00 64.36 115 ARG A CA 1
ATOM 862 C C . ARG A 1 110 ? 9.457 -38.957 -13.115 1.00 66.74 115 ARG A C 1
ATOM 863 O O . ARG A 1 110 ? 10.684 -38.866 -13.015 1.00 66.49 115 ARG A O 1
ATOM 871 N N . ILE A 1 111 ? 8.732 -38.038 -13.743 1.00 63.56 116 ILE A N 1
ATOM 872 C CA . ILE A 1 111 ? 9.341 -36.892 -14.406 1.00 70.38 116 ILE A CA 1
ATOM 873 C C . ILE A 1 111 ? 8.922 -35.616 -13.687 1.00 65.19 116 ILE A C 1
ATOM 874 O O . ILE A 1 111 ? 7.875 -35.564 -13.035 1.00 74.11 116 ILE A O 1
ATOM 879 N N . ASN A 1 112 ? 9.760 -34.582 -13.794 1.00 71.52 117 ASN A N 1
ATOM 880 C CA . ASN A 1 112 ? 9.442 -33.306 -13.167 1.00 94.03 117 ASN A CA 1
ATOM 881 C C . ASN A 1 112 ? 9.828 -32.085 -13.993 1.00 90.54 117 ASN A C 1
ATOM 882 O O . ASN A 1 112 ? 9.746 -30.968 -13.470 1.00 104.15 117 ASN A O 1
ATOM 887 N N . HIS A 1 113 ? 10.268 -32.259 -15.241 1.00 86.32 118 HIS A N 1
ATOM 888 C CA . HIS A 1 113 ? 10.180 -31.213 -16.253 1.00 90.83 118 HIS A CA 1
ATOM 889 C C . HIS A 1 113 ? 10.422 -31.820 -17.623 1.00 93.65 118 HIS A C 1
ATOM 890 O O . HIS A 1 113 ? 11.394 -32.567 -17.815 1.00 82.51 118 HIS A O 1
ATOM 897 N N . PHE A 1 114 ? 9.536 -31.445 -18.561 1.00 101.15 119 PHE A N 1
ATOM 898 C CA . PHE A 1 114 ? 9.655 -31.849 -19.982 1.00 83.93 119 PHE A CA 1
ATOM 899 C C . PHE A 1 114 ? 9.921 -30.582 -20.796 1.00 81.43 119 PHE A C 1
ATOM 900 O O . PHE A 1 114 ? 9.282 -29.558 -20.501 1.00 84.40 119 PHE A O 1
ATOM 908 N N . GLU A 1 115 ? 10.843 -30.647 -21.763 1.00 95.48 120 GLU A N 1
ATOM 909 C CA . GLU A 1 115 ? 11.140 -29.490 -22.655 1.00 103.49 120 GLU A CA 1
ATOM 910 C C . GLU A 1 115 ? 10.745 -29.852 -24.091 1.00 96.82 120 GLU A C 1
ATOM 911 O O . GLU A 1 115 ? 11.322 -30.817 -24.619 1.00 94.98 120 GLU A O 1
ATOM 917 N N . LYS A 1 116 ? 9.822 -29.099 -24.701 1.00 85.24 121 LYS A N 1
ATOM 918 C CA . LYS A 1 116 ? 9.308 -29.444 -26.056 1.00 77.31 121 LYS A CA 1
ATOM 919 C C . LYS A 1 116 ? 10.210 -28.861 -27.148 1.00 87.62 121 LYS A C 1
ATOM 920 O O . LYS A 1 116 ? 10.281 -27.627 -27.238 1.00 98.69 121 LYS A O 1
ATOM 926 N N . ILE A 1 117 ? 10.785 -29.732 -27.970 1.00 86.70 122 ILE A N 1
ATOM 927 C CA . ILE A 1 117 ? 11.694 -29.265 -29.046 1.00 81.37 122 ILE A CA 1
ATOM 928 C C . ILE A 1 117 ? 11.151 -29.721 -30.396 1.00 75.53 122 ILE A C 1
ATOM 929 O O . ILE A 1 117 ? 10.747 -30.886 -30.502 1.00 74.09 122 ILE A O 1
ATOM 934 N N . GLN A 1 118 ? 11.104 -28.811 -31.365 1.00 86.66 123 GLN A N 1
ATOM 935 C CA . GLN A 1 118 ? 10.685 -29.152 -32.720 1.00 77.90 123 GLN A CA 1
ATOM 936 C C . GLN A 1 118 ? 11.717 -30.081 -33.347 1.00 69.52 123 GLN A C 1
ATOM 937 O O . GLN A 1 118 ? 12.816 -29.647 -33.707 1.00 70.03 123 GLN A O 1
ATOM 943 N N . ILE A 1 119 ? 11.367 -31.352 -33.520 1.00 69.08 124 ILE A N 1
ATOM 944 C CA . ILE A 1 119 ? 12.351 -32.320 -34.087 1.00 73.48 124 ILE A CA 1
ATOM 945 C C . ILE A 1 119 ? 12.364 -32.152 -35.605 1.00 88.28 124 ILE A C 1
ATOM 946 O O . ILE A 1 119 ? 13.457 -31.957 -36.162 1.00 97.47 124 ILE A O 1
ATOM 951 N N . ILE A 1 120 ? 11.195 -32.215 -36.239 1.00 87.10 125 ILE A N 1
ATOM 952 C CA . ILE A 1 120 ? 11.085 -32.034 -37.678 1.00 81.79 125 ILE A CA 1
ATOM 953 C C . ILE A 1 120 ? 10.231 -30.795 -37.919 1.00 85.00 125 ILE A C 1
ATOM 954 O O . ILE A 1 120 ? 9.070 -30.756 -37.504 1.00 88.69 125 ILE A O 1
ATOM 959 N N . PRO A 1 121 ? 10.765 -29.734 -38.572 1.00 76.51 126 PRO A N 1
ATOM 960 C CA . PRO A 1 121 ? 10.006 -28.510 -38.776 1.00 70.57 126 PRO A CA 1
ATOM 961 C C . PRO A 1 121 ? 8.825 -28.774 -39.709 1.00 71.53 126 PRO A C 1
ATOM 962 O O . PRO A 1 121 ? 8.927 -29.638 -40.545 1.00 78.77 126 PRO A O 1
ATOM 966 N N . LYS A 1 122 ? 7.754 -28.004 -39.555 1.00 30.00 127 LYS A N 1
ATOM 967 C CA . LYS A 1 122 ? 6.560 -28.201 -40.412 1.00 30.00 127 LYS A CA 1
ATOM 968 C C . LYS A 1 122 ? 6.866 -27.633 -41.801 1.00 30.00 127 LYS A C 1
ATOM 969 O O . LYS A 1 122 ? 6.234 -28.081 -42.769 1.00 30.00 127 LYS A O 1
ATOM 975 N N . SER A 1 123 ? 7.808 -26.694 -41.889 1.00 90.08 128 SER A N 1
ATOM 976 C CA . SER A 1 123 ? 8.206 -26.113 -43.195 1.00 69.25 128 SER A CA 1
ATOM 977 C C . SER A 1 123 ? 9.216 -27.037 -43.873 1.00 72.99 128 SER A C 1
ATOM 978 O O . SER A 1 123 ? 9.571 -26.776 -45.029 1.00 81.81 128 SER A O 1
ATOM 981 N N . SER A 1 124 ? 9.654 -28.080 -43.172 1.00 78.97 129 SER A N 1
ATOM 982 C CA . SER A 1 124 ? 10.554 -29.047 -43.788 1.00 81.35 129 SER A CA 1
ATOM 983 C C . SER A 1 124 ? 9.844 -30.017 -44.726 1.00 72.89 129 SER A C 1
ATOM 984 O O . SER A 1 124 ? 10.457 -30.995 -45.171 1.00 60.46 129 SER A O 1
ATOM 987 N N . TRP A 1 125 ? 8.575 -29.769 -45.027 1.00 76.19 130 TRP A N 1
ATOM 988 C CA . TRP A 1 125 ? 7.779 -30.630 -45.892 1.00 77.56 130 TRP A CA 1
ATOM 989 C C . TRP A 1 125 ? 7.567 -29.988 -47.259 1.00 93.14 130 TRP A C 1
ATOM 990 O O . TRP A 1 125 ? 6.493 -29.473 -47.578 1.00 102.90 130 TRP A O 1
ATOM 1001 N N . SER A 1 126 ? 8.620 -30.025 -48.078 1.00 96.73 131 SER A N 1
ATOM 1002 C CA . SER A 1 126 ? 8.551 -29.424 -49.405 1.00 85.19 131 SER A CA 1
ATOM 1003 C C . SER A 1 126 ? 7.796 -30.311 -50.387 1.00 90.04 131 SER A C 1
ATOM 1004 O O . SER A 1 126 ? 7.087 -29.806 -51.265 1.00 81.20 131 SER A O 1
ATOM 1007 N N . SER A 1 127 ? 7.933 -31.628 -50.255 1.00 90.10 132 SER A N 1
ATOM 1008 C CA . SER A 1 127 ? 7.312 -32.570 -51.174 1.00 79.79 132 SER A CA 1
ATOM 1009 C C . SER A 1 127 ? 5.887 -32.937 -50.785 1.00 84.58 132 SER A C 1
ATOM 1010 O O . SER A 1 127 ? 5.231 -33.678 -51.524 1.00 78.04 132 SER A O 1
ATOM 1013 N N . HIS A 1 128 ? 5.389 -32.439 -49.654 1.00 84.61 133 HIS A N 1
ATOM 1014 C CA . HIS A 1 128 ? 4.082 -32.836 -49.155 1.00 73.16 133 HIS A CA 1
ATOM 1015 C C . HIS A 1 128 ? 3.336 -31.620 -48.630 1.00 75.90 133 HIS A C 1
ATOM 1016 O O . HIS A 1 128 ? 3.932 -30.606 -48.258 1.00 82.67 133 HIS A O 1
ATOM 1023 N N . GLU A 1 129 ? 2.011 -31.726 -48.564 1.00 72.99 134 GLU A N 1
ATOM 1024 C CA . GLU A 1 129 ? 1.204 -30.599 -48.024 1.00 84.09 134 GLU A CA 1
ATOM 1025 C C . GLU A 1 129 ? 1.268 -30.609 -46.493 1.00 92.76 134 GLU A C 1
ATOM 1026 O O . GLU A 1 129 ? 0.667 -31.511 -45.885 1.00 87.02 134 GLU A O 1
ATOM 1032 N N . ALA A 1 130 ? 1.923 -29.613 -45.898 1.00 30.00 135 ALA A N 1
ATOM 1033 C CA . ALA A 1 130 ? 2.082 -29.580 -44.429 1.00 30.00 135 ALA A CA 1
ATOM 1034 C C . ALA A 1 130 ? 0.845 -28.976 -43.761 1.00 30.00 135 ALA A C 1
ATOM 1035 O O . ALA A 1 130 ? 0.241 -29.657 -42.919 1.00 30.00 135 ALA A O 1
ATOM 1037 N N . SER A 1 131 ? 0.478 -27.751 -44.130 1.00 30.00 136 SER A N 1
ATOM 1038 C CA . SER A 1 131 ? -0.643 -27.072 -43.432 1.00 30.00 136 SER A CA 1
ATOM 1039 C C . SER A 1 131 ? -1.980 -27.412 -44.089 1.00 30.00 136 SER A C 1
ATOM 1040 O O . SER A 1 131 ? -2.853 -26.529 -44.136 1.00 30.00 136 SER A O 1
ATOM 1043 N N . LEU A 1 132 ? -2.140 -28.643 -44.560 1.00 30.00 137 LEU A N 1
ATOM 1044 C CA . LEU A 1 132 ? -3.450 -29.048 -45.126 1.00 30.00 137 LEU A CA 1
ATOM 1045 C C . LEU A 1 132 ? -4.061 -30.082 -44.186 1.00 30.00 137 LEU A C 1
ATOM 1046 O O . LEU A 1 132 ? -5.253 -30.396 -44.348 1.00 30.00 137 LEU A O 1
ATOM 1051 N N . GLY A 1 133 ? -3.265 -30.566 -43.231 1.00 30.00 138 GLY A N 1
ATOM 1052 C CA . GLY A 1 133 ? -3.744 -31.584 -42.278 1.00 30.00 138 GLY A CA 1
ATOM 1053 C C . GLY A 1 133 ? -4.554 -30.984 -41.147 1.00 30.00 138 GLY A C 1
ATOM 1054 O O . GLY A 1 133 ? -4.068 -31.016 -40.012 1.00 30.00 138 GLY A O 1
ATOM 1055 N N . VAL A 1 134 ? -5.738 -30.455 -41.457 1.00 77.28 139 VAL A N 1
ATOM 1056 C CA . VAL A 1 134 ? -6.641 -29.867 -40.428 1.00 69.82 139 VAL A CA 1
ATOM 1057 C C . VAL A 1 134 ? -7.950 -30.647 -40.506 1.00 72.43 139 VAL A C 1
ATOM 1058 O O . VAL A 1 134 ? -8.216 -31.220 -41.571 1.00 76.74 139 VAL A O 1
ATOM 1062 N N . SER A 1 135 ? -8.725 -30.684 -39.424 1.00 70.59 140 SER A N 1
ATOM 1063 C CA . SER A 1 135 ? -9.936 -31.545 -39.452 1.00 75.96 140 SER A CA 1
ATOM 1064 C C . SER A 1 135 ? -11.056 -30.834 -38.692 1.00 78.02 140 SER A C 1
ATOM 1065 O O . SER A 1 135 ? -10.741 -29.954 -37.881 1.00 74.66 140 SER A O 1
ATOM 1068 N N . SER A 1 136 ? -12.309 -31.227 -38.936 1.00 76.92 141 SER A N 1
ATOM 1069 C CA . SER A 1 136 ? -13.443 -30.563 -38.245 1.00 77.45 141 SER A CA 1
ATOM 1070 C C . SER A 1 136 ? -13.609 -31.130 -36.836 1.00 90.56 141 SER A C 1
ATOM 1071 O O . SER A 1 136 ? -14.218 -30.445 -36.002 1.00 101.19 141 SER A O 1
ATOM 1074 N N . ALA A 1 137 ? -13.113 -32.344 -36.594 1.00 88.57 142 ALA A N 1
ATOM 1075 C CA . ALA A 1 137 ? -13.174 -32.924 -35.235 1.00 79.48 142 ALA A CA 1
ATOM 1076 C C . ALA A 1 137 ? -12.159 -32.265 -34.297 1.00 87.79 142 ALA A C 1
ATOM 1077 O O . ALA A 1 137 ? -12.279 -32.465 -33.079 1.00 99.12 142 ALA A O 1
ATOM 1079 N N . CYS A 1 138 ? -11.186 -31.539 -34.849 1.00 77.79 143 CYS A N 1
ATOM 1080 C CA . CYS A 1 138 ? -10.204 -30.802 -34.013 1.00 83.88 143 CYS A CA 1
ATOM 1081 C C . CYS A 1 138 ? -10.430 -29.332 -34.358 1.00 79.47 143 CYS A C 1
ATOM 1082 O O . CYS A 1 138 ? -9.931 -28.890 -35.399 1.00 85.98 143 CYS A O 1
ATOM 1085 N N . PRO A 1 139 ? -11.151 -28.554 -33.529 1.00 76.52 144 PRO A N 1
ATOM 1086 C CA . PRO A 1 139 ? -11.496 -27.181 -33.875 1.00 74.88 144 PRO A CA 1
ATOM 1087 C C . PRO A 1 139 ? -10.465 -26.395 -33.058 1.00 82.66 144 PRO A C 1
ATOM 1088 O O . PRO A 1 139 ? -10.307 -26.692 -31.896 1.00 91.61 144 PRO A O 1
ATOM 1092 N N . TYR A 1 140 ? -9.802 -25.412 -33.664 1.00 81.47 145 TYR A N 1
ATOM 1093 C CA . TYR A 1 140 ? -8.924 -24.543 -32.842 1.00 88.35 145 TYR A CA 1
ATOM 1094 C C . TYR A 1 140 ? -9.750 -23.336 -33.265 1.00 100.41 145 TYR A C 1
ATOM 1095 O O . TYR A 1 140 ? -9.778 -23.068 -34.478 1.00 103.10 145 TYR A O 1
ATOM 1104 N N . GLN A 1 141 ? -10.359 -22.626 -32.318 1.00 105.50 146 GLN A N 1
ATOM 1105 C CA . GLN A 1 141 ? -11.054 -21.342 -32.615 1.00 108.65 146 GLN A CA 1
ATOM 1106 C C . GLN A 1 141 ? -12.120 -21.436 -33.708 1.00 107.74 146 GLN A C 1
ATOM 1107 O O . GLN A 1 141 ? -11.934 -20.773 -34.735 1.00 109.67 146 GLN A O 1
ATOM 1113 N N . GLY A 1 142 ? -13.215 -22.166 -33.491 1.00 101.12 147 GLY A N 1
ATOM 1114 C CA . GLY A 1 142 ? -14.332 -22.160 -34.462 1.00 99.21 147 GLY A CA 1
ATOM 1115 C C . GLY A 1 142 ? -13.868 -22.139 -35.907 1.00 109.93 147 GLY A C 1
ATOM 1116 O O . GLY A 1 142 ? -14.422 -21.338 -36.683 1.00 99.83 147 GLY A O 1
ATOM 1117 N N . LYS A 1 143 ? -12.876 -22.959 -36.262 1.00 109.46 148 LYS A N 1
ATOM 1118 C CA . LYS A 1 143 ? -12.432 -23.055 -37.678 1.00 93.73 148 LYS A CA 1
ATOM 1119 C C . LYS A 1 143 ? -11.847 -24.437 -37.375 1.00 87.73 148 LYS A C 1
ATOM 1120 O O . LYS A 1 143 ? -12.039 -24.938 -36.257 1.00 101.89 148 LYS A O 1
ATOM 1126 N N . SER A 1 144 ? -11.157 -25.028 -38.343 1.00 82.94 149 SER A N 1
ATOM 1127 C CA . SER A 1 144 ? -10.631 -26.399 -38.143 1.00 78.65 149 SER A CA 1
ATOM 1128 C C . SER A 1 144 ? -9.119 -26.418 -37.922 1.00 81.33 149 SER A C 1
ATOM 1129 O O . SER A 1 144 ? -8.460 -25.423 -38.271 1.00 75.41 149 SER A O 1
ATOM 1132 N N . SER A 1 145 ? -8.609 -27.510 -37.356 1.00 82.48 150 SER A N 1
ATOM 1133 C CA . SER A 1 145 ? -7.156 -27.621 -37.089 1.00 74.29 150 SER A CA 1
ATOM 1134 C C . SER A 1 145 ? -6.858 -29.040 -36.615 1.00 76.56 150 SER A C 1
ATOM 1135 O O . SER A 1 145 ? -7.768 -29.880 -36.664 1.00 79.78 150 SER A O 1
ATOM 1138 N N . PHE A 1 146 ? -5.628 -29.276 -36.174 1.00 75.98 151 PHE A N 1
ATOM 1139 C CA . PHE A 1 146 ? -5.212 -30.586 -35.693 1.00 73.29 151 PHE A CA 1
ATOM 1140 C C . PHE A 1 146 ? -4.333 -30.490 -34.453 1.00 78.45 151 PHE A C 1
ATOM 1141 O O . PHE A 1 146 ? -4.140 -29.410 -33.888 1.00 82.88 151 PHE A O 1
ATOM 1149 N N . PHE A 1 147 ? -3.811 -31.637 -34.025 1.00 77.93 152 PHE A N 1
ATOM 1150 C CA . PHE A 1 147 ? -2.849 -31.658 -32.932 1.00 69.12 152 PHE A CA 1
ATOM 1151 C C . PHE A 1 147 ? -1.638 -30.808 -33.294 1.00 69.91 152 PHE A C 1
ATOM 1152 O O . PHE A 1 147 ? -1.119 -30.889 -34.410 1.00 82.05 152 PHE A O 1
ATOM 1160 N N . ARG A 1 148 ? -1.200 -29.944 -32.383 1.00 68.41 153 ARG A N 1
ATOM 1161 C CA . ARG A 1 148 ? -0.113 -28.991 -32.734 1.00 66.81 153 ARG A CA 1
ATOM 1162 C C . ARG A 1 148 ? 1.245 -29.685 -32.839 1.00 67.40 153 ARG A C 1
ATOM 1163 O O . ARG A 1 148 ? 2.001 -29.348 -33.757 1.00 86.48 153 ARG A O 1
ATOM 1171 N N . ASN A 1 149 ? 1.560 -30.588 -31.921 1.00 71.91 154 ASN A N 1
ATOM 1172 C CA . ASN A 1 149 ? 2.880 -31.205 -31.922 1.00 74.72 154 ASN A CA 1
ATOM 1173 C C . ASN A 1 149 ? 3.050 -32.271 -32.998 1.00 75.64 154 ASN A C 1
ATOM 1174 O O . ASN A 1 149 ? 4.097 -32.926 -33.033 1.00 82.95 154 ASN A O 1
ATOM 1179 N N . VAL A 1 150 ? 2.020 -32.444 -33.820 1.00 75.34 155 VAL A N 1
ATOM 1180 C CA . VAL A 1 150 ? 2.069 -33.494 -34.872 1.00 73.78 155 VAL A CA 1
ATOM 1181 C C . VAL A 1 150 ? 1.528 -32.898 -36.173 1.00 76.73 155 VAL A C 1
ATOM 1182 O O . VAL A 1 150 ? 0.700 -31.981 -36.094 1.00 73.99 155 VAL A O 1
ATOM 1186 N N . VAL A 1 151 ? 1.990 -33.389 -37.323 1.00 87.28 156 VAL A N 1
ATOM 1187 C CA . VAL A 1 151 ? 1.624 -32.836 -38.623 1.00 74.83 156 VAL A CA 1
ATOM 1188 C C . VAL A 1 151 ? 0.851 -33.885 -39.407 1.00 59.30 156 VAL A C 1
ATOM 1189 O O . VAL A 1 151 ? 1.275 -35.042 -39.492 1.00 54.23 156 VAL A O 1
ATOM 1193 N N . TRP A 1 152 ? -0.272 -33.480 -39.996 1.00 53.66 157 TRP A N 1
ATOM 1194 C CA . TRP A 1 152 ? -1.081 -34.372 -40.825 1.00 62.59 157 TRP A CA 1
ATOM 1195 C C . TRP A 1 152 ? -0.675 -34.160 -42.282 1.00 70.76 157 TRP A C 1
ATOM 1196 O O . TRP A 1 152 ? -1.279 -33.386 -43.023 1.00 70.37 157 TRP A O 1
ATOM 1207 N N . LEU A 1 153 ? 0.376 -34.869 -42.688 1.00 64.21 158 LEU A N 1
ATOM 1208 C CA . LEU A 1 153 ? 0.913 -34.715 -44.034 1.00 56.46 158 LEU A CA 1
ATOM 1209 C C . LEU A 1 153 ? -0.074 -35.226 -45.076 1.00 61.88 158 LEU A C 1
ATOM 1210 O O . LEU A 1 153 ? -0.788 -36.207 -44.853 1.00 62.68 158 LEU A O 1
ATOM 1215 N N . ILE A 1 154 ? -0.108 -34.549 -46.224 1.00 71.82 159 ILE A N 1
ATOM 1216 C CA . ILE A 1 154 ? -1.061 -34.835 -47.288 1.00 82.96 159 ILE A CA 1
ATOM 1217 C C . ILE A 1 154 ? -0.347 -34.660 -48.624 1.00 77.34 159 ILE A C 1
ATOM 1218 O O . ILE A 1 154 ? 0.609 -33.887 -48.739 1.00 67.19 159 ILE A O 1
ATOM 1223 N N . LYS A 1 155 ? -0.794 -35.417 -49.629 1.00 81.32 160 LYS A N 1
ATOM 1224 C CA . LYS A 1 155 ? -0.152 -35.404 -50.938 1.00 87.45 160 LYS A CA 1
ATOM 1225 C C . LYS A 1 155 ? -0.118 -33.998 -51.531 1.00 76.00 160 LYS A C 1
ATOM 1226 O O . LYS A 1 155 ? -1.024 -33.184 -51.329 1.00 69.95 160 LYS A O 1
ATOM 1232 N N . LYS A 1 156 ? 0.959 -33.714 -52.258 1.00 77.28 161 LYS A N 1
ATOM 1233 C CA . LYS A 1 156 ? 1.117 -32.469 -52.996 1.00 82.62 161 LYS A CA 1
ATOM 1234 C C . LYS A 1 156 ? 0.808 -32.718 -54.465 1.00 85.04 161 LYS A C 1
ATOM 1235 O O . LYS A 1 156 ? 1.198 -33.750 -55.021 1.00 80.95 161 LYS A O 1
ATOM 1241 N N . ASN A 1 157 ? 0.060 -31.774 -55.049 1.00 82.71 162 ASN A N 1
ATOM 1242 C CA . ASN A 1 157 ? -0.433 -31.972 -56.431 1.00 89.37 162 ASN A CA 1
ATOM 1243 C C . ASN A 1 157 ? -1.227 -33.267 -56.382 1.00 74.14 162 ASN A C 1
ATOM 1244 O O . ASN A 1 157 ? -2.286 -33.285 -55.738 1.00 64.43 162 ASN A O 1
ATOM 1249 N N . SER A 1 158 ? -0.734 -34.288 -57.056 1.00 62.56 163 SER A N 1
ATOM 1250 C CA . SER A 1 158 ? -1.316 -35.620 -56.976 1.00 64.94 163 SER A CA 1
ATOM 1251 C C . SER A 1 158 ? -0.227 -36.669 -56.789 1.00 75.14 163 SER A C 1
ATOM 1252 O O . SER A 1 158 ? -0.353 -37.796 -57.279 1.00 74.30 163 SER A O 1
ATOM 1255 N N . THR A 1 159 ? 0.825 -36.269 -56.067 1.00 87.09 164 THR A N 1
ATOM 1256 C CA . THR A 1 159 ? 1.978 -37.172 -55.821 1.00 94.70 164 THR A CA 1
ATOM 1257 C C . THR A 1 159 ? 2.370 -37.148 -54.341 1.00 81.72 164 THR A C 1
ATOM 1258 O O . THR A 1 159 ? 2.647 -36.050 -53.832 1.00 61.59 164 THR A O 1
ATOM 1262 N N . TYR A 1 160 ? 2.396 -38.311 -53.688 1.00 73.61 165 TYR A N 1
ATOM 1263 C CA . TYR A 1 160 ? 2.850 -38.403 -52.276 1.00 70.95 165 TYR A CA 1
ATOM 1264 C C . TYR A 1 160 ? 4.148 -39.209 -52.257 1.00 66.39 165 TYR A C 1
ATOM 1265 O O . TYR A 1 160 ? 4.098 -40.446 -52.182 1.00 58.92 165 TYR A O 1
ATOM 1274 N N . PRO A 1 161 ? 5.320 -38.553 -52.351 1.00 61.21 166 PRO A N 1
ATOM 1275 C CA . PRO A 1 161 ? 6.588 -39.268 -52.407 1.00 58.95 166 PRO A CA 1
ATOM 1276 C C . PRO A 1 161 ? 6.904 -40.032 -51.117 1.00 53.34 166 PRO A C 1
ATOM 1277 O O . PRO A 1 161 ? 6.232 -39.835 -50.134 1.00 69.09 166 PRO A O 1
ATOM 1281 N N . THR A 1 162 ? 7.926 -40.883 -51.165 1.00 53.32 167 THR A N 1
ATOM 1282 C CA . THR A 1 162 ? 8.317 -41.671 -49.971 1.00 60.55 167 THR A CA 1
ATOM 1283 C C . THR A 1 162 ? 9.085 -40.769 -49.008 1.00 76.48 167 THR A C 1
ATOM 1284 O O . THR A 1 162 ? 10.137 -40.247 -49.409 1.00 70.19 167 THR A O 1
ATOM 1288 N N . ILE A 1 163 ? 8.558 -40.586 -47.798 1.00 74.10 168 ILE A N 1
ATOM 1289 C CA . ILE A 1 163 ? 9.226 -39.793 -46.774 1.00 68.37 168 ILE A CA 1
ATOM 1290 C C . ILE A 1 163 ? 10.286 -40.654 -46.109 1.00 72.39 168 ILE A C 1
ATOM 1291 O O . ILE A 1 163 ? 9.994 -41.766 -45.653 1.00 82.64 168 ILE A O 1
ATOM 1296 N N . LYS A 1 164 ? 11.506 -40.123 -46.043 1.00 74.04 169 LYS A N 1
ATOM 1297 C CA . LYS A 1 164 ? 12.619 -40.851 -45.387 1.00 82.04 169 LYS A CA 1
ATOM 1298 C C . LYS A 1 164 ? 13.370 -39.850 -44.503 1.00 82.70 169 LYS A C 1
ATOM 1299 O O . LYS A 1 164 ? 14.438 -39.375 -44.930 1.00 88.49 169 LYS A O 1
ATOM 1305 N N . ARG A 1 165 ? 12.824 -39.542 -43.323 1.00 80.02 170 ARG A N 1
ATOM 1306 C CA . ARG A 1 165 ? 13.446 -38.537 -42.420 1.00 80.55 170 ARG A CA 1
ATOM 1307 C C . ARG A 1 165 ? 14.136 -39.245 -41.248 1.00 73.56 170 ARG A C 1
ATOM 1308 O O . ARG A 1 165 ? 13.743 -40.383 -40.939 1.00 65.71 170 ARG A O 1
ATOM 1316 N N . SER A 1 166 ? 15.125 -38.590 -40.633 1.00 66.46 171 SER A N 1
ATOM 1317 C CA . SER A 1 166 ? 15.867 -39.196 -39.499 1.00 75.52 171 SER A CA 1
ATOM 1318 C C . SER A 1 166 ? 16.316 -38.120 -38.510 1.00 91.83 171 SER A C 1
ATOM 1319 O O . SER A 1 166 ? 16.781 -37.066 -38.968 1.00 86.85 171 SER A O 1
ATOM 1322 N N . TYR A 1 167 ? 16.172 -38.367 -37.200 1.00 87.42 172 TYR A N 1
ATOM 1323 C CA . TYR A 1 167 ? 16.663 -37.408 -36.173 1.00 94.79 172 TYR A CA 1
ATOM 1324 C C . TYR A 1 167 ? 17.528 -38.111 -35.127 1.00 92.60 172 TYR A C 1
ATOM 1325 O O . TYR A 1 167 ? 17.054 -39.107 -34.571 1.00 84.77 172 TYR A O 1
ATOM 1334 N N . ASN A 1 168 ? 18.703 -37.549 -34.819 1.00 93.55 173 ASN A N 1
ATOM 1335 C CA . ASN A 1 168 ? 19.630 -38.138 -33.817 1.00 91.41 173 ASN A CA 1
ATOM 1336 C C . ASN A 1 168 ? 19.547 -37.365 -32.500 1.00 96.06 173 ASN A C 1
ATOM 1337 O O . ASN A 1 168 ? 19.628 -36.127 -32.546 1.00 90.43 173 ASN A O 1
ATOM 1342 N N . ASN A 1 169 ? 19.416 -38.079 -31.377 1.00 98.21 174 ASN A N 1
ATOM 1343 C CA . ASN A 1 169 ? 19.338 -37.431 -30.040 1.00 98.29 174 ASN A CA 1
ATOM 1344 C C . ASN A 1 169 ? 20.777 -36.944 -29.909 1.00 99.20 174 ASN A C 1
ATOM 1345 O O . ASN A 1 169 ? 21.642 -37.747 -29.524 1.00 85.88 174 ASN A O 1
ATOM 1350 N N . THR A 1 170 ? 21.015 -35.686 -30.264 1.00 107.12 175 THR A N 1
ATOM 1351 C CA . THR A 1 170 ? 22.361 -35.106 -30.073 1.00 104.45 175 THR A CA 1
ATOM 1352 C C . THR A 1 170 ? 22.261 -34.669 -28.614 1.00 109.08 175 THR A C 1
ATOM 1353 O O . THR A 1 170 ? 23.305 -34.340 -28.025 1.00 114.78 175 THR A O 1
ATOM 1357 N N . ASN A 1 171 ? 21.042 -34.672 -28.062 1.00 109.08 176 ASN A N 1
ATOM 1358 C CA . ASN A 1 171 ? 20.865 -34.198 -26.670 1.00 113.11 176 ASN A CA 1
ATOM 1359 C C . ASN A 1 171 ? 21.245 -35.311 -25.698 1.00 104.40 176 ASN A C 1
ATOM 1360 O O . ASN A 1 171 ? 20.968 -36.486 -25.991 1.00 100.14 176 ASN A O 1
ATOM 1365 N N . GLN A 1 172 ? 21.865 -34.936 -24.589 1.00 106.06 177 GLN A N 1
ATOM 1366 C CA . GLN A 1 172 ? 22.228 -35.900 -23.554 1.00 109.47 177 GLN A CA 1
ATOM 1367 C C . GLN A 1 172 ? 21.024 -36.404 -22.769 1.00 102.70 177 GLN A C 1
ATOM 1368 O O . GLN A 1 172 ? 21.124 -37.450 -22.121 1.00 88.83 177 GLN A O 1
ATOM 1374 N N . GLU A 1 173 ? 19.906 -35.686 -22.786 1.00 102.06 178 GLU A N 1
ATOM 1375 C CA . GLU A 1 173 ? 18.695 -36.181 -22.150 1.00 91.61 178 GLU A CA 1
ATOM 1376 C C . GLU A 1 173 ? 17.899 -37.027 -23.132 1.00 87.91 178 GLU A C 1
ATOM 1377 O O . GLU A 1 173 ? 17.910 -36.787 -24.342 1.00 103.77 178 GLU A O 1
ATOM 1383 N N . ASP A 1 174 ? 17.197 -38.023 -22.596 1.00 80.61 179 ASP A N 1
ATOM 1384 C CA . ASP A 1 174 ? 16.341 -38.859 -23.424 1.00 72.54 179 ASP A CA 1
ATOM 1385 C C . ASP A 1 174 ? 15.214 -38.028 -24.030 1.00 79.04 179 ASP A C 1
ATOM 1386 O O . ASP A 1 174 ? 14.804 -37.000 -23.484 1.00 67.77 179 ASP A O 1
ATOM 1391 N N . LEU A 1 175 ? 14.720 -38.481 -25.177 1.00 85.05 180 LEU A N 1
ATOM 1392 C CA . LEU A 1 175 ? 13.677 -37.785 -25.916 1.00 81.20 180 LEU A CA 1
ATOM 1393 C C . LEU A 1 175 ? 12.416 -38.634 -25.967 1.00 72.21 180 LEU A C 1
ATOM 1394 O O . LEU A 1 175 ? 12.481 -39.863 -25.975 1.00 66.07 180 LEU A O 1
ATOM 1399 N N . LEU A 1 176 ? 11.265 -37.974 -26.009 1.00 64.56 181 LEU A N 1
ATOM 1400 C CA . LEU A 1 176 ? 9.979 -38.646 -26.165 1.00 62.28 181 LEU A CA 1
ATOM 1401 C C . LEU A 1 176 ? 9.460 -38.342 -27.564 1.00 76.66 181 LEU A C 1
ATOM 1402 O O . LEU A 1 176 ? 9.119 -37.194 -27.867 1.00 81.96 181 LEU A O 1
ATOM 1407 N N . VAL A 1 177 ? 9.402 -39.362 -28.418 1.00 76.01 182 VAL A N 1
ATOM 1408 C CA . VAL A 1 177 ? 8.992 -39.191 -29.806 1.00 71.12 182 VAL A CA 1
ATOM 1409 C C . VAL A 1 177 ? 7.632 -39.851 -29.991 1.00 70.95 182 VAL A C 1
ATOM 1410 O O . VAL A 1 177 ? 7.400 -40.966 -29.508 1.00 61.71 182 VAL A O 1
ATOM 1414 N N . LEU A 1 178 ? 6.731 -39.104 -30.636 1.00 72.66 183 LEU A N 1
ATOM 1415 C CA . LEU A 1 178 ? 5.338 -39.576 -30.806 1.00 68.97 183 LEU A CA 1
ATOM 1416 C C . LEU A 1 178 ? 4.904 -39.373 -32.257 1.00 71.60 183 LEU A C 1
ATOM 1417 O O . LEU A 1 178 ? 5.152 -38.283 -32.783 1.00 77.38 183 LEU A O 1
ATOM 1422 N N . TRP A 1 179 ? 4.284 -40.383 -32.859 1.00 72.18 184 TRP A N 1
ATOM 1423 C CA . TRP A 1 179 ? 3.820 -40.286 -34.261 1.00 46.23 184 TRP A CA 1
ATOM 1424 C C . TRP A 1 179 ? 2.395 -40.827 -34.337 1.00 53.70 184 TRP A C 1
ATOM 1425 O O . TRP A 1 179 ? 1.724 -40.835 -33.300 1.00 67.91 184 TRP A O 1
ATOM 1436 N N . GLY A 1 180 ? 1.957 -41.254 -35.519 1.00 64.26 185 GLY A N 1
ATOM 1437 C CA . GLY A 1 180 ? 0.565 -41.706 -35.669 1.00 61.01 185 GLY A CA 1
ATOM 1438 C C . GLY A 1 180 ? 0.230 -42.223 -37.055 1.00 67.96 185 GLY A C 1
ATOM 1439 O O . GLY A 1 180 ? 1.048 -42.044 -37.972 1.00 51.43 185 GLY A O 1
ATOM 1440 N N . ILE A 1 181 ? -0.944 -42.847 -37.187 1.00 68.14 186 ILE A N 1
ATOM 1441 C CA . ILE A 1 181 ? -1.399 -43.391 -38.493 1.00 57.05 186 ILE A CA 1
ATOM 1442 C C . ILE A 1 181 ? -2.878 -43.078 -38.672 1.00 60.63 186 ILE A C 1
ATOM 1443 O O . ILE A 1 181 ? -3.647 -43.378 -37.755 1.00 62.10 186 ILE A O 1
ATOM 1448 N N . HIS A 1 182 ? -3.253 -42.486 -39.796 1.00 62.21 187 HIS A N 1
ATOM 1449 C CA . HIS A 1 182 ? -4.658 -42.314 -40.131 1.00 67.38 187 HIS A CA 1
ATOM 1450 C C . HIS A 1 182 ? -5.179 -43.590 -40.782 1.00 69.33 187 HIS A C 1
ATOM 1451 O O . HIS A 1 182 ? -4.556 -44.124 -41.705 1.00 68.16 187 HIS A O 1
ATOM 1458 N N . HIS A 1 183 ? -6.317 -44.071 -40.297 1.00 78.39 188 HIS A N 1
ATOM 1459 C CA . HIS A 1 183 ? -6.995 -45.227 -40.866 1.00 70.21 188 HIS A CA 1
ATOM 1460 C C . HIS A 1 183 ? -8.300 -44.755 -41.490 1.00 80.02 188 HIS A C 1
ATOM 1461 O O . HIS A 1 183 ? -9.249 -44.427 -40.756 1.00 65.75 188 HIS A O 1
ATOM 1468 N N . PRO A 1 184 ? -8.391 -44.683 -42.815 1.00 86.42 189 PRO A N 1
ATOM 1469 C CA . PRO A 1 184 ? -9.545 -44.061 -43.466 1.00 73.24 189 PRO A CA 1
ATOM 1470 C C . PRO A 1 184 ? -10.676 -45.047 -43.741 1.00 71.03 189 PRO A C 1
ATOM 1471 O O . PRO A 1 184 ? -10.552 -46.257 -43.539 1.00 70.09 189 PRO A O 1
ATOM 1475 N N . ASN A 1 185 ? -11.809 -44.496 -44.188 1.00 58.40 190 ASN A N 1
ATOM 1476 C CA . ASN A 1 185 ? -13.028 -45.327 -44.356 1.00 67.80 190 ASN A CA 1
ATOM 1477 C C . ASN A 1 185 ? -13.040 -46.077 -45.691 1.00 70.31 190 ASN A C 1
ATOM 1478 O O . ASN A 1 185 ? -13.545 -47.210 -45.711 1.00 72.74 190 ASN A O 1
ATOM 1483 N N . ASP A 1 186 ? -12.555 -45.460 -46.768 1.00 70.97 191 ASP A N 1
ATOM 1484 C CA . ASP A 1 186 ? -12.588 -46.112 -48.069 1.00 67.76 191 ASP A CA 1
ATOM 1485 C C . ASP A 1 186 ? -11.284 -45.847 -48.808 1.00 65.79 191 ASP A C 1
ATOM 1486 O O . ASP A 1 186 ? -10.517 -44.946 -48.459 1.00 46.97 191 ASP A O 1
ATOM 1491 N N . ALA A 1 187 ? -11.042 -46.656 -49.845 1.00 71.55 192 ALA A N 1
ATOM 1492 C CA . ALA A 1 187 ? -9.848 -46.475 -50.663 1.00 63.73 192 ALA A CA 1
ATOM 1493 C C . ALA A 1 187 ? -9.875 -45.147 -51.406 1.00 57.79 192 ALA A C 1
ATOM 1494 O O . ALA A 1 187 ? -8.819 -44.611 -51.763 1.00 51.97 192 ALA A O 1
ATOM 1496 N N . ALA A 1 188 ? -11.070 -44.603 -51.650 1.00 54.29 193 ALA A N 1
ATOM 1497 C CA . ALA A 1 188 ? -11.170 -43.285 -52.264 1.00 54.66 193 ALA A CA 1
ATOM 1498 C C . ALA A 1 188 ? -10.608 -42.212 -51.343 1.00 57.65 193 ALA A C 1
ATOM 1499 O O . ALA A 1 188 ? -9.873 -41.327 -51.791 1.00 40.84 193 ALA A O 1
ATOM 1501 N N . GLU A 1 189 ? -10.938 -42.278 -50.050 1.00 74.28 194 GLU A N 1
ATOM 1502 C CA . GLU A 1 189 ? -10.337 -41.366 -49.082 1.00 62.80 194 GLU A CA 1
ATOM 1503 C C . GLU A 1 189 ? -8.823 -41.522 -49.053 1.00 62.50 194 GLU A C 1
ATOM 1504 O O . GLU A 1 189 ? -8.085 -40.529 -49.023 1.00 59.00 194 GLU A O 1
ATOM 1510 N N . GLN A 1 190 ? -8.346 -42.766 -49.054 1.00 53.51 195 GLN A N 1
ATOM 1511 C CA . GLN A 1 190 ? -6.926 -43.080 -49.138 1.00 58.34 195 GLN A CA 1
ATOM 1512 C C . GLN A 1 190 ? -6.283 -42.319 -50.290 1.00 70.06 195 GLN A C 1
ATOM 1513 O O . GLN A 1 190 ? -5.454 -41.431 -50.066 1.00 66.55 195 GLN A O 1
ATOM 1519 N N . THR A 1 191 ? -6.688 -42.640 -51.522 1.00 68.77 196 THR A N 1
ATOM 1520 C CA . THR A 1 191 ? -6.091 -42.015 -52.697 1.00 61.07 196 THR A CA 1
ATOM 1521 C C . THR A 1 191 ? -6.336 -40.512 -52.755 1.00 60.93 196 THR A C 1
ATOM 1522 O O . THR A 1 191 ? -5.594 -39.802 -53.443 1.00 53.48 196 THR A O 1
ATOM 1526 N N . LYS A 1 192 ? -7.352 -40.041 -52.034 1.00 54.50 197 LYS A N 1
ATOM 1527 C CA . LYS A 1 192 ? -7.650 -38.586 -52.013 1.00 51.55 197 LYS A CA 1
ATOM 1528 C C . LYS A 1 192 ? -6.592 -37.869 -51.168 1.00 70.90 197 LYS A C 1
ATOM 1529 O O . LYS A 1 192 ? -6.024 -36.885 -51.666 1.00 72.68 197 LYS A O 1
ATOM 1535 N N . LEU A 1 193 ? -6.281 -38.417 -49.996 1.00 72.53 198 LEU A N 1
ATOM 1536 C CA . LEU A 1 193 ? -5.297 -37.775 -49.092 1.00 70.51 198 LEU A CA 1
ATOM 1537 C C . LEU A 1 193 ? -3.889 -38.231 -49.476 1.00 66.88 198 LEU A C 1
ATOM 1538 O O . LEU A 1 193 ? -2.980 -37.390 -49.494 1.00 63.68 198 LEU A O 1
ATOM 1543 N N . TYR A 1 194 ? -3.726 -39.520 -49.758 1.00 60.87 199 TYR A N 1
ATOM 1544 C CA . TYR A 1 194 ? -2.402 -40.075 -50.125 1.00 67.22 199 TYR A CA 1
ATOM 1545 C C . TYR A 1 194 ? -2.565 -40.813 -51.449 1.00 81.95 199 TYR A C 1
ATOM 1546 O O . TYR A 1 194 ? -3.220 -41.865 -51.462 1.00 85.41 199 TYR A O 1
ATOM 1555 N N . GLN A 1 195 ? -2.055 -40.264 -52.547 1.00 77.62 200 GLN A N 1
ATOM 1556 C CA . GLN A 1 195 ? -2.303 -40.891 -53.873 1.00 59.14 200 GLN A CA 1
ATOM 1557 C C . GLN A 1 195 ? -2.078 -42.401 -53.793 1.00 57.97 200 GLN A C 1
ATOM 1558 O O . GLN A 1 195 ? -3.001 -43.148 -54.144 1.00 60.16 200 GLN A O 1
ATOM 1564 N N . ASN A 1 196 ? -0.903 -42.822 -53.337 1.00 51.07 201 ASN A N 1
ATOM 1565 C CA . ASN A 1 196 ? -0.546 -44.263 -53.312 1.00 49.90 201 ASN A CA 1
ATOM 1566 C C . ASN A 1 196 ? -1.625 -45.078 -52.594 1.00 52.21 201 ASN A C 1
ATOM 1567 O O . ASN A 1 196 ? -1.976 -44.708 -51.470 1.00 64.69 201 ASN A O 1
ATOM 1572 N N . PRO A 1 197 ? -2.171 -46.165 -53.185 1.00 56.67 202 PRO A N 1
ATOM 1573 C CA . PRO A 1 197 ? -3.273 -46.901 -52.546 1.00 59.45 202 PRO A CA 1
ATOM 1574 C C . PRO A 1 197 ? -2.821 -47.808 -51.411 1.00 60.50 202 PRO A C 1
ATOM 1575 O O . PRO A 1 197 ? -3.474 -47.868 -50.365 1.00 59.60 202 PRO A O 1
ATOM 1579 N N . THR A 1 198 ? -1.719 -48.528 -51.607 1.00 63.29 203 THR A N 1
ATOM 1580 C CA . THR A 1 198 ? -1.145 -49.384 -50.576 1.00 65.58 203 THR A CA 1
ATOM 1581 C C . THR A 1 198 ? -0.061 -48.600 -49.847 1.00 71.45 203 THR A C 1
ATOM 1582 O O . THR A 1 198 ? 0.905 -48.146 -50.469 1.00 67.52 203 THR A O 1
ATOM 1586 N N . THR A 1 199 ? -0.222 -48.445 -48.536 1.00 70.87 204 THR A N 1
ATOM 1587 C CA . THR A 1 199 ? 0.614 -47.546 -47.757 1.00 63.99 204 THR A CA 1
ATOM 1588 C C . THR A 1 199 ? 1.247 -48.281 -46.583 1.00 63.87 204 THR A C 1
ATOM 1589 O O . THR A 1 199 ? 0.714 -49.278 -46.090 1.00 59.67 204 THR A O 1
ATOM 1593 N N . TYR A 1 200 ? 2.396 -47.770 -46.141 1.00 66.70 205 TYR A N 1
ATOM 1594 C CA . TYR A 1 200 ? 3.133 -48.364 -45.035 1.00 54.34 205 TYR A CA 1
ATOM 1595 C C . TYR A 1 200 ? 3.840 -47.266 -44.252 1.00 69.31 205 TYR A C 1
ATOM 1596 O O . TYR A 1 200 ? 4.099 -46.175 -44.766 1.00 63.19 205 TYR A O 1
ATOM 1605 N N . ILE A 1 201 ? 4.154 -47.577 -42.996 1.00 75.33 206 ILE A N 1
ATOM 1606 C CA . ILE A 1 201 ? 4.905 -46.696 -42.110 1.00 61.18 206 ILE A CA 1
ATOM 1607 C C . ILE A 1 201 ? 5.999 -47.527 -41.456 1.00 60.47 206 ILE A C 1
ATOM 1608 O O . ILE A 1 201 ? 5.716 -48.571 -40.862 1.00 69.44 206 ILE A O 1
ATOM 1613 N N . SER A 1 202 ? 7.244 -47.073 -41.560 1.00 57.73 207 SER A N 1
ATOM 1614 C CA . SER A 1 202 ? 8.389 -47.825 -41.070 1.00 62.60 207 SER A CA 1
ATOM 1615 C C . SER A 1 202 ? 9.152 -46.959 -40.080 1.00 77.00 207 SER A C 1
ATOM 1616 O O . SER A 1 202 ? 9.701 -45.918 -40.456 1.00 76.13 207 SER A O 1
ATOM 1619 N N . VAL A 1 203 ? 9.066 -47.323 -38.799 1.00 87.38 208 VAL A N 1
ATOM 1620 C CA . VAL A 1 203 ? 9.788 -46.578 -37.732 1.00 61.45 208 VAL A CA 1
ATOM 1621 C C . VAL A 1 203 ? 10.881 -47.506 -37.213 1.00 60.70 208 VAL A C 1
ATOM 1622 O O . VAL A 1 203 ? 10.582 -48.681 -36.948 1.00 55.43 208 VAL A O 1
ATOM 1626 N N . GLY A 1 204 ? 12.104 -46.997 -37.102 1.00 30.00 209 GLY A N 1
ATOM 1627 C CA . GLY A 1 204 ? 13.224 -47.858 -36.694 1.00 30.00 209 GLY A CA 1
ATOM 1628 C C . GLY A 1 204 ? 14.153 -47.194 -35.701 1.00 30.00 209 GLY A C 1
ATOM 1629 O O . GLY A 1 204 ? 14.572 -46.053 -35.954 1.00 30.00 209 GLY A O 1
ATOM 1630 N N . THR A 1 205 ? 14.445 -47.883 -34.601 1.00 81.53 210 THR A N 1
ATOM 1631 C CA . THR A 1 205 ? 15.410 -47.380 -33.596 1.00 76.69 210 THR A CA 1
ATOM 1632 C C . THR A 1 205 ? 16.281 -48.577 -33.243 1.00 75.13 210 THR A C 1
ATOM 1633 O O . THR A 1 205 ? 16.161 -49.604 -33.924 1.00 76.33 210 THR A O 1
ATOM 1637 N N . SER A 1 206 ? 17.111 -48.458 -32.224 1.00 65.33 211 SER A N 1
ATOM 1638 C CA . SER A 1 206 ? 17.892 -49.610 -31.786 1.00 63.91 211 SER A CA 1
ATOM 1639 C C . SER A 1 206 ? 17.003 -50.674 -31.158 1.00 74.31 211 SER A C 1
ATOM 1640 O O . SER A 1 206 ? 17.299 -51.870 -31.259 1.00 72.77 211 SER A O 1
ATOM 1643 N N . THR A 1 207 ? 15.913 -50.259 -30.515 1.00 74.32 212 THR A N 1
ATOM 1644 C CA . THR A 1 207 ? 14.986 -51.168 -29.856 1.00 71.41 212 THR A CA 1
ATOM 1645 C C . THR A 1 207 ? 13.624 -51.206 -30.536 1.00 79.98 212 THR A C 1
ATOM 1646 O O . THR A 1 207 ? 12.681 -51.776 -29.979 1.00 99.10 212 THR A O 1
ATOM 1650 N N . LEU A 1 208 ? 13.497 -50.618 -31.723 1.00 70.47 213 LEU A N 1
ATOM 1651 C CA . LEU A 1 208 ? 12.212 -50.508 -32.400 1.00 59.96 213 LEU A CA 1
ATOM 1652 C C . LEU A 1 208 ? 12.336 -50.985 -33.838 1.00 69.38 213 LEU A C 1
ATOM 1653 O O . LEU A 1 208 ? 13.268 -50.598 -34.551 1.00 65.89 213 LEU A O 1
ATOM 1658 N N . ASN A 1 209 ? 11.393 -51.829 -34.253 1.00 63.19 214 ASN A N 1
ATOM 1659 C CA . ASN A 1 209 ? 11.269 -52.284 -35.638 1.00 59.77 214 ASN A CA 1
ATOM 1660 C C . ASN A 1 209 ? 9.774 -52.296 -35.935 1.00 61.59 214 ASN A C 1
ATOM 1661 O O . ASN A 1 209 ? 9.074 -53.245 -35.571 1.00 61.13 214 ASN A O 1
ATOM 1666 N N . GLN A 1 210 ? 9.287 -51.247 -36.592 1.00 62.93 215 GLN A N 1
ATOM 1667 C CA . GLN A 1 210 ? 7.860 -50.962 -36.629 1.00 62.40 215 GLN A CA 1
ATOM 1668 C C . GLN A 1 210 ? 7.405 -50.853 -38.076 1.00 79.15 215 GLN A C 1
ATOM 1669 O O . GLN A 1 210 ? 7.846 -49.954 -38.798 1.00 81.12 215 GLN A O 1
ATOM 1675 N N . ARG A 1 211 ? 6.529 -51.766 -38.496 1.00 84.76 216 ARG A N 1
ATOM 1676 C CA . ARG A 1 211 ? 5.986 -51.797 -39.857 1.00 75.31 216 ARG A CA 1
ATOM 1677 C C . ARG A 1 211 ? 4.463 -51.715 -39.767 1.00 69.88 216 ARG A C 1
ATOM 1678 O O . ARG A 1 211 ? 3.772 -52.738 -39.740 1.00 60.57 216 ARG A O 1
ATOM 1686 N N . LEU A 1 212 ? 3.953 -50.490 -39.733 1.00 73.04 217 LEU A N 1
ATOM 1687 C CA . LEU A 1 212 ? 2.529 -50.230 -39.627 1.00 77.11 217 LEU A CA 1
ATOM 1688 C C . LEU A 1 212 ? 1.888 -50.165 -41.005 1.00 68.19 217 LEU A C 1
ATOM 1689 O O . LEU A 1 212 ? 2.496 -49.715 -41.978 1.00 58.00 217 LEU A O 1
ATOM 1694 N N . VAL A 1 213 ? 0.646 -50.630 -41.079 1.00 71.48 218 VAL A N 1
ATOM 1695 C CA . VAL A 1 213 ? -0.124 -50.584 -42.318 1.00 70.09 218 VAL A CA 1
ATOM 1696 C C . VAL A 1 213 ? -1.536 -50.118 -41.982 1.00 72.79 218 VAL A C 1
ATOM 1697 O O . VAL A 1 213 ? -2.167 -50.666 -41.065 1.00 79.30 218 VAL A O 1
ATOM 1701 N N . PRO A 1 214 ? -2.061 -49.112 -42.679 1.00 71.53 219 PRO A N 1
ATOM 1702 C CA . PRO A 1 214 ? -3.392 -48.592 -42.342 1.00 72.32 219 PRO A CA 1
ATOM 1703 C C . PRO A 1 214 ? -4.475 -49.642 -42.532 1.00 68.36 219 PRO A C 1
ATOM 1704 O O . PRO A 1 214 ? -4.429 -50.454 -43.459 1.00 74.43 219 PRO A O 1
ATOM 1708 N N . ARG A 1 215 ? -5.458 -49.615 -41.637 1.00 67.30 220 ARG A N 1
ATOM 1709 C CA . ARG A 1 215 ? -6.571 -50.558 -41.637 1.00 68.88 220 ARG A CA 1
ATOM 1710 C C . ARG A 1 215 ? -7.828 -49.811 -42.063 1.00 75.71 220 ARG A C 1
ATOM 1711 O O . ARG A 1 215 ? -8.309 -48.931 -41.341 1.00 70.18 220 ARG A O 1
ATOM 1719 N N . ILE A 1 216 ? -8.342 -50.143 -43.248 1.00 85.34 221 ILE A N 1
ATOM 1720 C CA . ILE A 1 216 ? -9.545 -49.444 -43.790 1.00 75.62 221 ILE A CA 1
ATOM 1721 C C . ILE A 1 216 ? -10.780 -50.279 -43.451 1.00 79.36 221 ILE A C 1
ATOM 1722 O O . ILE A 1 216 ? -10.794 -51.467 -43.798 1.00 85.97 221 ILE A O 1
ATOM 1727 N N . ALA A 1 217 ? -11.764 -49.674 -42.788 1.00 30.00 222 ALA A N 1
ATOM 1728 C CA . ALA A 1 217 ? -12.961 -50.425 -42.356 1.00 30.00 222 ALA A CA 1
ATOM 1729 C C . ALA A 1 217 ? -14.147 -49.474 -42.194 1.00 30.00 222 ALA A C 1
ATOM 1730 O O . ALA A 1 217 ? -13.924 -48.268 -41.990 1.00 30.00 222 ALA A O 1
ATOM 1732 N N . THR A 1 218 ? -15.363 -50.015 -42.274 1.00 107.51 223 THR A N 1
ATOM 1733 C CA . THR A 1 218 ? -16.585 -49.184 -42.123 1.00 107.00 223 THR A CA 1
ATOM 1734 C C . THR A 1 218 ? -16.805 -48.903 -40.637 1.00 103.30 223 THR A C 1
ATOM 1735 O O . THR A 1 218 ? -17.679 -49.554 -40.036 1.00 86.41 223 THR A O 1
ATOM 1739 N N . ARG A 1 219 ? -16.018 -47.984 -40.070 1.00 114.42 224 ARG A N 1
ATOM 1740 C CA . ARG A 1 219 ? -16.204 -47.602 -38.683 1.00 92.42 224 ARG A CA 1
ATOM 1741 C C . ARG A 1 219 ? -17.224 -46.464 -38.623 1.00 89.46 224 ARG A C 1
ATOM 1742 O O . ARG A 1 219 ? -17.833 -46.104 -39.637 1.00 93.70 224 ARG A O 1
ATOM 1750 N N . SER A 1 220 ? -17.415 -45.886 -37.444 1.00 93.92 225 SER A N 1
ATOM 1751 C CA . SER A 1 220 ? -18.485 -44.926 -37.242 1.00 97.69 225 SER A CA 1
ATOM 1752 C C . SER A 1 220 ? -17.994 -43.526 -36.915 1.00 92.51 225 SER A C 1
ATOM 1753 O O . SER A 1 220 ? -16.881 -43.333 -36.419 1.00 83.56 225 SER A O 1
ATOM 1756 N N . LYS A 1 221 ? -18.859 -42.551 -37.188 1.00 93.96 226 LYS A N 1
ATOM 1757 C CA . LYS A 1 221 ? -18.543 -41.137 -37.015 1.00 97.30 226 LYS A CA 1
ATOM 1758 C C . LYS A 1 221 ? -18.535 -40.803 -35.526 1.00 104.20 226 LYS A C 1
ATOM 1759 O O . LYS A 1 221 ? -19.460 -40.197 -34.979 1.00 101.33 226 LYS A O 1
ATOM 1765 N N . VAL A 1 222 ? -17.470 -41.230 -34.856 1.00 97.84 227 VAL A N 1
ATOM 1766 C CA . VAL A 1 222 ? -17.169 -40.743 -33.517 1.00 80.22 227 VAL A CA 1
ATOM 1767 C C . VAL A 1 222 ? -16.503 -39.383 -33.659 1.00 82.98 227 VAL A C 1
ATOM 1768 O O . VAL A 1 222 ? -15.538 -39.233 -34.417 1.00 94.80 227 VAL A O 1
ATOM 1772 N N . ASN A 1 223 ? -17.031 -38.384 -32.950 1.00 91.17 228 ASN A N 1
ATOM 1773 C CA . ASN A 1 223 ? -16.639 -36.987 -33.148 1.00 98.64 228 ASN A CA 1
ATOM 1774 C C . ASN A 1 223 ? -16.866 -36.550 -34.593 1.00 100.61 228 ASN A C 1
ATOM 1775 O O . ASN A 1 223 ? -16.163 -35.677 -35.109 1.00 111.50 228 ASN A O 1
ATOM 1780 N N . GLY A 1 224 ? -17.847 -37.161 -35.255 1.00 103.55 229 GLY A N 1
ATOM 1781 C CA . GLY A 1 224 ? -18.150 -36.856 -36.637 1.00 99.72 229 GLY A CA 1
ATOM 1782 C C . GLY A 1 224 ? -17.193 -37.434 -37.655 1.00 90.58 229 GLY A C 1
ATOM 1783 O O . GLY A 1 224 ? -17.257 -37.045 -38.827 1.00 103.11 229 GLY A O 1
ATOM 1784 N N . GLN A 1 225 ? -16.311 -38.349 -37.255 1.00 84.97 230 GLN A N 1
ATOM 1785 C CA . GLN A 1 225 ? -15.306 -38.914 -38.148 1.00 92.79 230 GLN A CA 1
ATOM 1786 C C . GLN A 1 225 ? -15.333 -40.430 -38.040 1.00 89.31 230 GLN A C 1
ATOM 1787 O O . GLN A 1 225 ? -15.196 -40.978 -36.942 1.00 77.50 230 GLN A O 1
ATOM 1793 N N . SER A 1 226 ? -15.507 -41.104 -39.179 1.00 91.08 231 SER A N 1
ATOM 1794 C CA . SER A 1 226 ? -15.436 -42.559 -39.205 1.00 83.21 231 SER A CA 1
ATOM 1795 C C . SER A 1 226 ? -14.005 -43.071 -39.283 1.00 71.03 231 SER A C 1
ATOM 1796 O O . SER A 1 226 ? -13.758 -44.236 -38.951 1.00 65.32 231 SER A O 1
ATOM 1799 N N . GLY A 1 227 ? -13.060 -42.235 -39.718 1.00 63.75 232 GLY A N 1
ATOM 1800 C CA . GLY A 1 227 ? -11.669 -42.627 -39.704 1.00 66.32 232 GLY A CA 1
ATOM 1801 C C . GLY A 1 227 ? -11.072 -42.573 -38.312 1.00 68.57 232 GLY A C 1
ATOM 1802 O O . GLY A 1 227 ? -11.566 -41.888 -37.417 1.00 71.80 232 GLY A O 1
ATOM 1803 N N . ARG A 1 228 ? -9.987 -43.317 -38.126 1.00 68.14 233 ARG A N 1
ATOM 1804 C CA . ARG A 1 228 ? -9.326 -43.390 -36.831 1.00 66.13 233 ARG A CA 1
ATOM 1805 C C . ARG A 1 228 ? -7.900 -42.868 -36.943 1.00 67.00 233 ARG A C 1
ATOM 1806 O O . ARG A 1 228 ? -7.364 -42.686 -38.036 1.00 67.95 233 ARG A O 1
ATOM 1814 N N . MET A 1 229 ? -7.283 -42.620 -35.790 1.00 66.81 234 MET A N 1
ATOM 1815 C CA . MET A 1 229 ? -5.903 -42.145 -35.732 1.00 64.57 234 MET A CA 1
ATOM 1816 C C . MET A 1 229 ? -5.204 -42.834 -34.571 1.00 57.89 234 MET A C 1
ATOM 1817 O O . MET A 1 229 ? -5.440 -42.493 -33.409 1.00 65.84 234 MET A O 1
ATOM 1822 N N . GLU A 1 230 ? -4.364 -43.811 -34.910 1.00 52.66 235 GLU A N 1
ATOM 1823 C CA . GLU A 1 230 ? -3.619 -44.565 -33.877 1.00 43.07 235 GLU A CA 1
ATOM 1824 C C . GLU A 1 230 ? -2.285 -43.870 -33.626 1.00 54.21 235 GLU A C 1
ATOM 1825 O O . GLU A 1 230 ? -1.552 -43.650 -34.594 1.00 40.40 235 GLU A O 1
ATOM 1831 N N . PHE A 1 231 ? -1.986 -43.571 -32.364 1.00 68.15 236 PHE A N 1
ATOM 1832 C CA . PHE A 1 231 ? -0.778 -42.852 -31.989 1.00 47.46 236 PHE A CA 1
ATOM 1833 C C . PHE A 1 231 ? 0.182 -43.769 -31.243 1.00 42.32 236 PHE A C 1
ATOM 1834 O O . PHE A 1 231 ? -0.231 -44.563 -30.393 1.00 49.19 236 PHE A O 1
ATOM 1842 N N . PHE A 1 232 ? 1.466 -43.645 -31.570 1.00 41.30 237 PHE A N 1
ATOM 1843 C CA . PHE A 1 232 ? 2.523 -44.469 -31.006 1.00 45.41 237 PHE A CA 1
ATOM 1844 C C . PHE A 1 232 ? 3.618 -43.568 -30.451 1.00 51.81 237 PHE A C 1
ATOM 1845 O O . PHE A 1 232 ? 3.755 -42.407 -30.846 1.00 44.22 237 PHE A O 1
ATOM 1853 N N . TRP A 1 233 ? 4.410 -44.122 -29.534 1.00 59.23 238 TRP A N 1
ATOM 1854 C CA . TRP A 1 233 ? 5.439 -43.352 -28.852 1.00 50.42 238 TRP A CA 1
ATOM 1855 C C . TRP A 1 233 ? 6.624 -44.249 -28.532 1.00 48.02 238 TRP A C 1
ATOM 1856 O O . TRP A 1 233 ? 6.505 -45.476 -28.474 1.00 50.46 238 TRP A O 1
ATOM 1867 N N . THR A 1 234 ? 7.764 -43.594 -28.321 1.00 45.29 239 THR A N 1
ATOM 1868 C CA . THR A 1 234 ? 8.979 -44.327 -27.894 1.00 53.19 239 THR A CA 1
ATOM 1869 C C . THR A 1 234 ? 9.959 -43.325 -27.291 1.00 60.86 239 THR A C 1
ATOM 1870 O O . THR A 1 234 ? 9.764 -42.115 -27.484 1.00 60.54 239 THR A O 1
ATOM 1874 N N . ILE A 1 235 ? 10.954 -43.860 -26.576 1.00 52.02 240 ILE A N 1
ATOM 1875 C CA . ILE A 1 235 ? 11.987 -43.027 -25.906 1.00 58.88 240 ILE A CA 1
ATOM 1876 C C . ILE A 1 235 ? 13.300 -43.184 -26.666 1.00 55.42 240 ILE A C 1
ATOM 1877 O O . ILE A 1 235 ? 13.698 -44.328 -26.931 1.00 52.39 240 ILE A O 1
ATOM 1882 N N . LEU A 1 236 ? 13.927 -42.069 -27.000 1.00 48.84 241 LEU A N 1
ATOM 1883 C CA . LEU A 1 236 ? 15.188 -42.038 -27.726 1.00 59.77 241 LEU A CA 1
ATOM 1884 C C . LEU A 1 236 ? 16.327 -41.780 -26.748 1.00 65.85 241 LEU A C 1
ATOM 1885 O O . LEU A 1 236 ? 16.364 -40.732 -26.091 1.00 76.60 241 LEU A O 1
ATOM 1890 N N . LYS A 1 237 ? 17.243 -42.742 -26.692 1.00 65.25 242 LYS A N 1
ATOM 1891 C CA . LYS A 1 237 ? 18.432 -42.588 -25.830 1.00 74.57 242 LYS A CA 1
ATOM 1892 C C . LYS A 1 237 ? 19.352 -41.568 -26.488 1.00 83.19 242 LYS A C 1
ATOM 1893 O O . LYS A 1 237 ? 19.215 -41.352 -27.691 1.00 87.85 242 LYS A O 1
ATOM 1899 N N . PRO A 1 238 ? 20.196 -40.837 -25.742 1.00 86.61 243 PRO A N 1
ATOM 1900 C CA . PRO A 1 238 ? 21.214 -39.978 -26.359 1.00 95.10 243 PRO A CA 1
ATOM 1901 C C . PRO A 1 238 ? 22.090 -40.795 -27.296 1.00 100.79 243 PRO A C 1
ATOM 1902 O O . PRO A 1 238 ? 22.158 -42.019 -27.202 1.00 99.04 243 PRO A O 1
ATOM 1906 N N . ASN A 1 239 ? 22.765 -40.107 -28.218 1.00 96.49 244 ASN A N 1
ATOM 1907 C CA . ASN A 1 239 ? 23.632 -40.783 -29.181 1.00 82.95 244 ASN A CA 1
ATOM 1908 C C . ASN A 1 239 ? 22.841 -41.874 -29.903 1.00 83.44 244 ASN A C 1
ATOM 1909 O O . ASN A 1 239 ? 23.268 -43.023 -30.019 1.00 78.15 244 ASN A O 1
ATOM 1914 N N . ASP A 1 240 ? 21.643 -41.505 -30.352 1.00 90.42 245 ASP A N 1
ATOM 1915 C CA . ASP A 1 240 ? 20.664 -42.474 -30.821 1.00 94.66 245 ASP A CA 1
ATOM 1916 C C . ASP A 1 240 ? 19.624 -41.739 -31.656 1.00 88.97 245 ASP A C 1
ATOM 1917 O O . ASP A 1 240 ? 19.233 -40.619 -31.321 1.00 86.00 245 ASP A O 1
ATOM 1922 N N . ALA A 1 241 ? 19.239 -42.389 -32.758 1.00 87.00 246 ALA A N 1
ATOM 1923 C CA . ALA A 1 241 ? 18.349 -41.714 -33.719 1.00 79.35 246 ALA A CA 1
ATOM 1924 C C . ALA A 1 241 ? 17.131 -42.544 -34.110 1.00 72.77 246 ALA A C 1
ATOM 1925 O O . ALA A 1 241 ? 17.178 -43.779 -33.987 1.00 69.83 246 ALA A O 1
ATOM 1927 N N . ILE A 1 242 ? 16.088 -41.840 -34.557 1.00 75.83 247 ILE A N 1
ATOM 1928 C CA . ILE A 1 242 ? 14.850 -42.515 -35.032 1.00 81.02 247 ILE A CA 1
ATOM 1929 C C . ILE A 1 242 ? 14.725 -42.261 -36.532 1.00 82.10 247 ILE A C 1
ATOM 1930 O O . ILE A 1 242 ? 14.954 -41.118 -36.953 1.00 72.89 247 ILE A O 1
ATOM 1935 N N . ASN A 1 243 ? 14.400 -43.296 -37.292 1.00 75.17 248 ASN A N 1
ATOM 1936 C CA . ASN A 1 243 ? 14.227 -43.233 -38.738 1.00 57.64 248 ASN A CA 1
ATOM 1937 C C . ASN A 1 243 ? 12.771 -43.499 -39.095 1.00 61.63 248 ASN A C 1
ATOM 1938 O O . ASN A 1 243 ? 12.212 -44.531 -38.706 1.00 61.05 248 ASN A O 1
ATOM 1943 N N . PHE A 1 244 ? 12.165 -42.569 -39.832 1.00 65.23 249 PHE A N 1
ATOM 1944 C CA . PHE A 1 244 ? 10.810 -42.696 -40.347 1.00 72.36 249 PHE A CA 1
ATOM 1945 C C . PHE A 1 244 ? 10.852 -42.839 -41.863 1.00 81.85 249 PHE A C 1
ATOM 1946 O O . PHE A 1 244 ? 11.576 -42.103 -42.544 1.00 83.64 249 PHE A O 1
ATOM 1954 N N . GLU A 1 245 ? 10.069 -43.781 -42.388 1.00 77.26 250 GLU A N 1
ATOM 1955 C CA . GLU A 1 245 ? 9.931 -43.975 -43.832 1.00 76.56 250 GLU A CA 1
ATOM 1956 C C . GLU A 1 245 ? 8.485 -44.353 -44.125 1.00 67.78 250 GLU A C 1
ATOM 1957 O O . GLU A 1 245 ? 8.038 -45.438 -43.749 1.00 67.97 250 GLU A O 1
ATOM 1963 N N . SER A 1 246 ? 7.758 -43.470 -44.802 1.00 67.21 251 SER A N 1
ATOM 1964 C CA . SER A 1 246 ? 6.331 -43.700 -44.998 1.00 68.76 251 SER A CA 1
ATOM 1965 C C . SER A 1 246 ? 5.871 -43.182 -46.352 1.00 90.19 251 SER A C 1
ATOM 1966 O O . SER A 1 246 ? 6.408 -42.205 -46.875 1.00 77.72 251 SER A O 1
ATOM 1969 N N . ASN A 1 247 ? 4.846 -43.836 -46.901 1.00 89.61 252 ASN A N 1
ATOM 1970 C CA . ASN A 1 247 ? 4.265 -43.440 -48.179 1.00 63.30 252 ASN A CA 1
ATOM 1971 C C . ASN A 1 247 ? 2.786 -43.088 -48.073 1.00 70.03 252 ASN A C 1
ATOM 1972 O O . ASN A 1 247 ? 2.115 -42.971 -49.105 1.00 72.54 252 ASN A O 1
ATOM 1977 N N . GLY A 1 248 ? 2.258 -42.921 -46.870 1.00 81.22 253 GLY A N 1
ATOM 1978 C CA . GLY A 1 248 ? 0.872 -42.531 -46.718 1.00 81.19 253 GLY A CA 1
ATOM 1979 C C . GLY A 1 248 ? 0.368 -42.783 -45.319 1.00 81.16 253 GLY A C 1
ATOM 1980 O O . GLY A 1 248 ? 0.899 -43.607 -44.570 1.00 69.11 253 GLY A O 1
ATOM 1981 N N . ASN A 1 249 ? -0.691 -42.049 -44.970 1.00 79.81 254 ASN A N 1
ATOM 1982 C CA . ASN A 1 249 ? -1.340 -42.154 -43.662 1.00 79.59 254 ASN A CA 1
ATOM 1983 C C . ASN A 1 249 ? -0.346 -41.936 -42.525 1.00 68.24 254 ASN A C 1
ATOM 1984 O O . ASN A 1 249 ? -0.406 -42.590 -41.483 1.00 71.09 254 ASN A O 1
ATOM 1989 N N . PHE A 1 250 ? 0.570 -40.992 -42.720 1.00 67.79 255 PHE A N 1
ATOM 1990 C CA . PHE A 1 250 ? 1.648 -40.738 -41.774 1.00 60.31 255 PHE A CA 1
ATOM 1991 C C . PHE A 1 250 ? 1.401 -39.414 -41.064 1.00 63.96 255 PHE A C 1
ATOM 1992 O O . PHE A 1 250 ? 1.241 -38.376 -41.715 1.00 64.35 255 PHE A O 1
ATOM 2000 N N . ILE A 1 251 ? 1.369 -39.455 -39.737 1.00 71.66 256 ILE A N 1
ATOM 2001 C CA . ILE A 1 251 ? 1.259 -38.259 -38.913 1.00 61.66 256 ILE A CA 1
ATOM 2002 C C . ILE A 1 251 ? 2.646 -37.986 -38.345 1.00 60.97 256 ILE A C 1
ATOM 2003 O O . ILE A 1 251 ? 3.124 -38.703 -37.460 1.00 61.13 256 ILE A O 1
ATOM 2008 N N . ALA A 1 252 ? 3.287 -36.950 -38.862 1.00 58.64 257 ALA A N 1
ATOM 2009 C CA . ALA A 1 252 ? 4.716 -36.733 -38.670 1.00 59.77 257 ALA A CA 1
ATOM 2010 C C . ALA A 1 252 ? 4.992 -36.044 -37.337 1.00 79.09 257 ALA A C 1
ATOM 2011 O O . ALA A 1 252 ? 4.313 -35.072 -36.997 1.00 86.95 257 ALA A O 1
ATOM 2013 N N . PRO A 1 253 ? 5.987 -36.503 -36.572 1.00 64.89 258 PRO A N 1
ATOM 2014 C CA . PRO A 1 253 ? 6.320 -35.831 -35.309 1.00 62.71 258 PRO A CA 1
ATOM 2015 C C . PRO A 1 253 ? 6.979 -34.479 -35.521 1.00 73.94 258 PRO A C 1
ATOM 2016 O O . PRO A 1 253 ? 8.131 -34.4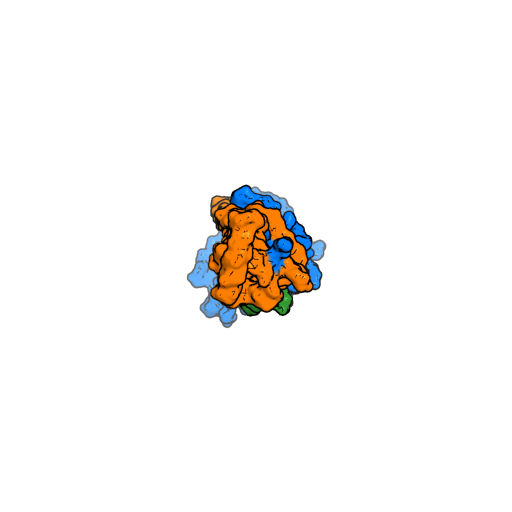11 -35.959 1.00 77.07 258 PRO A O 1
ATOM 2020 N N . GLU A 1 254 ? 6.265 -33.397 -35.210 1.00 75.08 259 GLU A N 1
ATOM 2021 C CA . GLU A 1 254 ? 6.875 -32.068 -35.267 1.00 74.47 259 GLU A CA 1
ATOM 2022 C C . GLU A 1 254 ? 7.651 -31.777 -33.985 1.00 74.53 259 GLU A C 1
ATOM 2023 O O . GLU A 1 254 ? 8.882 -31.681 -33.995 1.00 66.23 259 GLU A O 1
ATOM 2029 N N . TYR A 1 255 ? 6.938 -31.632 -32.873 1.00 87.57 260 TYR A N 1
ATOM 2030 C CA . TYR A 1 255 ? 7.550 -31.352 -31.583 1.00 86.92 260 TYR A CA 1
ATOM 2031 C C . TYR A 1 255 ? 7.798 -32.646 -30.815 1.00 76.57 260 TYR A C 1
ATOM 2032 O O . TYR A 1 255 ? 7.072 -33.632 -30.968 1.00 65.65 260 TYR A O 1
ATOM 2041 N N . ALA A 1 256 ? 8.836 -32.631 -29.981 1.00 76.04 261 ALA A N 1
ATOM 2042 C CA . ALA A 1 256 ? 9.144 -33.752 -29.106 1.00 81.99 261 ALA A CA 1
ATOM 2043 C C . ALA A 1 256 ? 9.619 -33.221 -27.763 1.00 81.87 261 ALA A C 1
ATOM 2044 O O . ALA A 1 256 ? 10.140 -32.107 -27.660 1.00 79.45 261 ALA A O 1
ATOM 2046 N N . TYR A 1 257 ? 9.325 -33.987 -26.712 1.00 80.41 262 TYR A N 1
ATOM 2047 C CA . TYR A 1 257 ? 9.642 -33.508 -25.347 1.00 71.66 262 TYR A CA 1
ATOM 2048 C C . TYR A 1 257 ? 10.892 -34.209 -24.821 1.00 76.23 262 TYR A C 1
ATOM 2049 O O . TYR A 1 257 ? 11.048 -35.419 -25.057 1.00 63.68 262 TYR A O 1
ATOM 2058 N N . LYS A 1 258 ? 11.749 -33.458 -24.127 1.00 88.25 263 LYS A N 1
ATOM 2059 C CA . LYS A 1 258 ? 12.963 -34.049 -23.509 1.00 88.26 263 LYS A CA 1
ATOM 2060 C C . LYS A 1 258 ? 12.705 -34.203 -22.011 1.00 85.39 263 LYS A C 1
ATOM 2061 O O . LYS A 1 258 ? 11.956 -33.386 -21.458 1.00 90.69 263 LYS A O 1
ATOM 2067 N N . ILE A 1 259 ? 13.308 -35.211 -21.387 1.00 84.90 264 ILE A N 1
ATOM 2068 C CA . ILE A 1 259 ? 13.156 -35.390 -19.917 1.00 82.63 264 ILE A CA 1
ATOM 2069 C C . ILE A 1 259 ? 14.263 -34.596 -19.220 1.00 92.89 264 ILE A C 1
ATOM 2070 O O . ILE A 1 259 ? 15.261 -35.223 -18.817 1.00 102.98 264 ILE A O 1
ATOM 2075 N N . VAL A 1 260 A 14.083 -33.273 -19.096 1.00 99.76 264 VAL A N 1
ATOM 2076 C CA . VAL A 1 260 A 15.087 -32.415 -18.463 1.00 107.36 264 VAL A CA 1
ATOM 2077 C C . VAL A 1 260 A 15.108 -32.605 -16.949 1.00 115.84 264 VAL A C 1
ATOM 2078 O O . VAL A 1 260 A 16.174 -32.524 -16.325 1.00 128.05 264 VAL A O 1
ATOM 2082 N N . LYS A 1 261 ? 13.964 -32.909 -16.331 1.00 115.78 265 LYS A N 1
ATOM 2083 C CA . LYS A 1 261 ? 13.931 -33.148 -14.888 1.00 99.83 265 LYS A CA 1
ATOM 2084 C C . LYS A 1 261 ? 13.183 -34.445 -14.602 1.00 86.51 265 LYS A C 1
ATOM 2085 O O . LYS A 1 261 ? 11.981 -34.543 -14.859 1.00 78.78 265 LYS A O 1
ATOM 2091 N N . LYS A 1 262 ? 13.889 -35.434 -14.060 1.00 84.59 266 LYS A N 1
ATOM 2092 C CA . LYS A 1 262 ? 13.315 -36.744 -13.760 1.00 81.81 266 LYS A CA 1
ATOM 2093 C C . LYS A 1 262 ? 13.309 -36.918 -12.243 1.00 98.04 266 LYS A C 1
ATOM 2094 O O . LYS A 1 262 ? 14.159 -37.596 -11.665 1.00 90.93 266 LYS A O 1
ATOM 2100 N N . GLY A 1 263 ? 12.333 -36.285 -11.595 1.00 97.10 267 GLY A N 1
ATOM 2101 C CA . GLY A 1 263 ? 12.199 -36.370 -10.154 1.00 91.70 267 GLY A CA 1
ATOM 2102 C C . GLY A 1 263 ? 11.107 -37.324 -9.719 1.00 101.70 267 GLY A C 1
ATOM 2103 O O . GLY A 1 263 ? 11.026 -38.451 -10.216 1.00 101.54 267 GLY A O 1
ATOM 2104 N N . ASP A 1 264 ? 10.259 -36.885 -8.789 1.00 104.58 268 ASP A N 1
ATOM 2105 C CA . ASP A 1 264 ? 9.148 -37.687 -8.293 1.00 102.73 268 ASP A CA 1
ATOM 2106 C C . ASP A 1 264 ? 7.857 -36.896 -8.443 1.00 100.00 268 ASP A C 1
ATOM 2107 O O . ASP A 1 264 ? 7.781 -35.739 -8.015 1.00 100.72 268 ASP A O 1
ATOM 2112 N N . SER A 1 265 ? 6.846 -37.519 -9.046 1.00 93.61 269 SER A N 1
ATOM 2113 C CA . SER A 1 265 ? 5.560 -36.874 -9.267 1.00 89.60 269 SER A CA 1
ATOM 2114 C C . SER A 1 265 ? 4.468 -37.937 -9.253 1.00 82.02 269 SER A C 1
ATOM 2115 O O . SER A 1 265 ? 4.736 -39.129 -9.078 1.00 76.55 269 SER A O 1
ATOM 2118 N N . THR A 1 266 ? 3.224 -37.492 -9.425 1.00 78.43 270 THR A N 1
ATOM 2119 C CA . THR A 1 266 ? 2.075 -38.387 -9.483 1.00 77.96 270 THR A CA 1
ATOM 2120 C C . THR A 1 266 ? 1.048 -37.820 -10.453 1.00 67.39 270 THR A C 1
ATOM 2121 O O . THR A 1 266 ? 1.156 -36.680 -10.913 1.00 62.67 270 THR A O 1
AT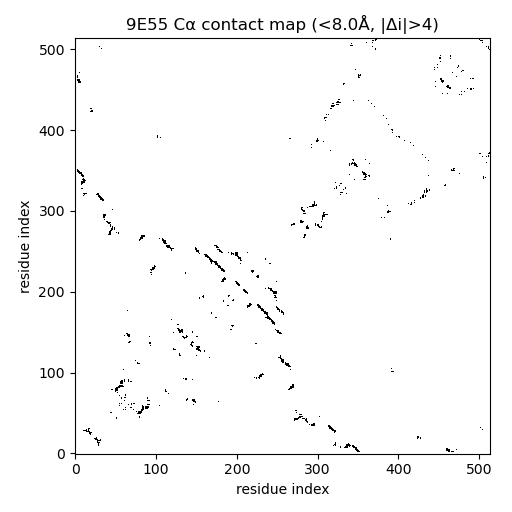OM 2125 N N . ILE A 1 267 ? 0.042 -38.636 -10.755 1.00 67.55 271 ILE A N 1
ATOM 2126 C CA . ILE A 1 267 ? -1.136 -38.216 -11.506 1.00 74.22 271 ILE A CA 1
ATOM 2127 C C . ILE A 1 267 ? -2.317 -38.274 -10.548 1.00 56.65 271 ILE A C 1
ATOM 2128 O O . ILE A 1 267 ? -2.777 -39.362 -10.181 1.00 59.52 271 ILE A O 1
ATOM 2133 N N . MET A 1 268 ? -2.812 -37.109 -10.138 1.00 48.37 272 MET A N 1
ATOM 2134 C CA . MET A 1 268 ? -3.897 -37.008 -9.171 1.00 71.50 272 MET A CA 1
ATOM 2135 C C . MET A 1 268 ? -5.221 -36.952 -9.923 1.00 59.68 272 MET A C 1
ATOM 2136 O O . MET A 1 268 ? -5.501 -35.978 -10.630 1.00 62.82 272 MET A O 1
ATOM 2141 N N . LYS A 1 269 ? -6.029 -37.999 -9.778 1.00 57.95 273 LYS A N 1
ATOM 2142 C CA . LYS A 1 269 ? -7.376 -38.023 -10.343 1.00 58.96 273 LYS A CA 1
ATOM 2143 C C . LYS A 1 269 ? -8.287 -37.252 -9.397 1.00 75.88 273 LYS A C 1
ATOM 2144 O O . LYS A 1 269 ? -8.894 -37.811 -8.483 1.00 82.67 273 LYS A O 1
ATOM 2150 N N . SER A 1 270 ? -8.377 -35.942 -9.617 1.00 67.05 274 SER A N 1
ATOM 2151 C CA . SER A 1 270 ? -9.148 -35.064 -8.751 1.00 80.28 274 SER A CA 1
ATOM 2152 C C . SER A 1 270 ? -9.808 -33.976 -9.584 1.00 76.18 274 SER A C 1
ATOM 2153 O O . SER A 1 270 ? -9.284 -33.562 -10.622 1.00 61.37 274 SER A O 1
ATOM 2156 N N . GLU A 1 271 ? -10.967 -33.517 -9.115 1.00 76.98 275 GLU A N 1
ATOM 2157 C CA . GLU A 1 271 ? -11.725 -32.467 -9.780 1.00 81.94 275 GLU A CA 1
ATOM 2158 C C . GLU A 1 271 ? -11.550 -31.107 -9.117 1.00 83.84 275 GLU A C 1
ATOM 2159 O O . GLU A 1 271 ? -12.300 -30.176 -9.429 1.00 72.09 275 GLU A O 1
ATOM 2165 N N . LEU A 1 272 ? -10.583 -30.969 -8.214 1.00 89.08 276 LEU A N 1
ATOM 2166 C CA . LEU A 1 272 ? -10.349 -29.704 -7.537 1.00 86.08 276 LEU A CA 1
ATOM 2167 C C . LEU A 1 272 ? -9.590 -28.745 -8.453 1.00 79.14 276 LEU A C 1
ATOM 2168 O O . LEU A 1 272 ? -9.254 -29.064 -9.598 1.00 85.25 276 LEU A O 1
ATOM 2173 N N . GLU A 1 273 ? -9.313 -27.550 -7.938 1.00 81.79 277 GLU A N 1
ATOM 2174 C CA . GLU A 1 273 ? -8.589 -26.533 -8.683 1.00 92.43 277 GLU A CA 1
ATOM 2175 C C . GLU A 1 273 ? -7.531 -25.913 -7.783 1.00 100.74 277 GLU A C 1
ATOM 2176 O O . GLU A 1 273 ? -7.562 -26.059 -6.558 1.00 104.08 277 GLU A O 1
ATOM 2182 N N . TYR A 1 274 ? -6.587 -25.215 -8.410 1.00 89.47 278 TYR A N 1
ATOM 2183 C CA . TYR A 1 274 ? -5.510 -24.573 -7.669 1.00 93.32 278 TYR A CA 1
ATOM 2184 C C . TYR A 1 274 ? -6.061 -23.460 -6.783 1.00 104.06 278 TYR A C 1
ATOM 2185 O O . TYR A 1 274 ? -6.854 -22.627 -7.233 1.00 104.12 278 TYR A O 1
ATOM 2194 N N . GLY A 1 275 ? -5.633 -23.444 -5.522 1.00 96.36 279 GLY A N 1
ATOM 2195 C CA . GLY A 1 275 ? -6.187 -22.522 -4.547 1.00 106.69 279 GLY A CA 1
ATOM 2196 C C . GLY A 1 275 ? -5.217 -21.500 -3.991 1.00 116.91 279 GLY A C 1
ATOM 2197 O O . GLY A 1 275 ? -5.486 -20.891 -2.950 1.00 112.55 279 GLY A O 1
ATOM 2198 N N . ASN A 1 276 ? -4.090 -21.301 -4.681 1.00 121.61 280 ASN A N 1
ATOM 2199 C CA . ASN A 1 276 ? -3.065 -20.322 -4.309 1.00 116.29 280 ASN A CA 1
ATOM 2200 C C . ASN A 1 276 ? -2.521 -20.614 -2.906 1.00 109.31 280 ASN A C 1
ATOM 2201 O O . ASN A 1 276 ? -2.727 -19.863 -1.951 1.00 122.12 280 ASN A O 1
ATOM 2206 N N . CYS A 1 277 ? -1.808 -21.735 -2.811 1.00 113.23 281 CYS A N 1
ATOM 2207 C CA . CYS A 1 277 ? -1.372 -22.245 -1.519 1.00 111.45 281 CYS A CA 1
ATOM 2208 C C . CYS A 1 277 ? -0.112 -23.077 -1.695 1.00 103.69 281 CYS A C 1
ATOM 2209 O O . CYS A 1 277 ? 0.351 -23.321 -2.812 1.00 122.42 281 CYS A O 1
ATOM 2212 N N . ASN A 1 278 ? 0.432 -23.523 -0.564 1.00 73.37 282 ASN A N 1
ATOM 2213 C CA . ASN A 1 278 ? 1.586 -24.410 -0.541 1.00 80.33 282 ASN A CA 1
ATOM 2214 C C . ASN A 1 278 ? 1.508 -25.270 0.710 1.00 94.56 282 ASN A C 1
ATOM 2215 O O . ASN A 1 278 ? 1.321 -24.745 1.812 1.00 98.39 282 ASN A O 1
ATOM 2220 N N . THR A 1 279 ? 1.649 -26.583 0.539 1.00 90.01 283 THR A N 1
ATOM 2221 C CA . THR A 1 279 ? 1.585 -27.521 1.650 1.00 76.89 283 THR A CA 1
ATOM 2222 C C . THR A 1 279 ? 2.661 -28.581 1.471 1.00 70.35 283 THR A C 1
ATOM 2223 O O . THR A 1 279 ? 3.267 -28.714 0.404 1.00 87.63 283 THR A O 1
ATOM 2227 N N . LYS A 1 280 ? 2.893 -29.345 2.537 1.00 70.14 284 LYS A N 1
ATOM 2228 C CA . LYS A 1 280 ? 3.860 -30.432 2.505 1.00 76.23 284 LYS A CA 1
ATOM 2229 C C . LYS A 1 280 ? 3.230 -31.774 2.164 1.00 67.49 284 LYS A C 1
ATOM 2230 O O . LYS A 1 280 ? 3.954 -32.712 1.808 1.00 60.37 284 LYS A O 1
ATOM 2236 N N . CYS A 1 281 ? 1.907 -31.887 2.262 1.00 61.27 285 CYS A N 1
ATOM 2237 C CA . CYS A 1 281 ? 1.186 -33.110 1.940 1.00 72.24 285 CYS A CA 1
ATOM 2238 C C . CYS A 1 281 ? -0.034 -32.754 1.106 1.00 79.99 285 CYS A C 1
ATOM 2239 O O . CYS A 1 281 ? -0.797 -31.855 1.476 1.00 66.67 285 CYS A O 1
ATOM 2242 N N . GLN A 1 282 ? -0.222 -33.456 -0.011 1.00 71.30 286 GLN A N 1
ATOM 2243 C CA . GLN A 1 282 ? -1.358 -33.208 -0.886 1.00 61.61 286 GLN A CA 1
ATOM 2244 C C . GLN A 1 282 ? -2.084 -34.512 -1.183 1.00 63.96 286 GLN A C 1
ATOM 2245 O O . GLN A 1 282 ? -1.457 -35.541 -1.455 1.00 56.45 286 GLN A O 1
ATOM 2251 N N . THR A 1 283 ? -3.407 -34.457 -1.119 1.00 63.07 287 THR A N 1
ATOM 2252 C CA . THR A 1 283 ? -4.309 -35.562 -1.392 1.00 63.31 287 THR A CA 1
ATOM 2253 C C . THR A 1 283 ? -5.276 -35.164 -2.500 1.00 64.47 287 THR A C 1
ATOM 2254 O O . THR A 1 283 ? -5.412 -33.976 -2.817 1.00 53.99 287 THR A O 1
ATOM 2258 N N . PRO A 1 284 ? -5.960 -36.130 -3.122 1.00 62.02 288 PRO A N 1
ATOM 2259 C CA . PRO A 1 284 ? -7.001 -35.769 -4.098 1.00 58.46 288 PRO A CA 1
ATOM 2260 C C . PRO A 1 284 ? -8.181 -35.042 -3.481 1.00 65.83 288 PRO A C 1
ATOM 2261 O O . PRO A 1 284 ? -8.910 -34.352 -4.205 1.00 61.69 288 PRO A O 1
ATOM 2265 N N . MET A 1 285 ? -8.321 -35.119 -2.161 1.00 68.67 289 MET A N 1
ATOM 2266 C CA . MET A 1 285 ? -9.485 -34.468 -1.512 1.00 50.32 289 MET A CA 1
ATOM 2267 C C . MET A 1 285 ? -9.054 -33.128 -0.904 1.00 50.86 289 MET A C 1
ATOM 2268 O O . MET A 1 285 ? -9.933 -32.289 -0.687 1.00 44.29 289 MET A O 1
ATOM 2273 N N . GLY A 1 286 ? -7.751 -32.915 -0.713 1.00 53.56 290 GLY A N 1
ATOM 2274 C CA . GLY A 1 286 ? -7.275 -31.648 -0.191 1.00 56.94 290 GLY A CA 1
ATOM 2275 C C . GLY A 1 286 ? -5.803 -31.734 0.159 1.00 62.26 290 GLY A C 1
ATOM 2276 O O . GLY A 1 286 ? -5.073 -32.572 -0.374 1.00 61.74 290 GLY A O 1
ATOM 2277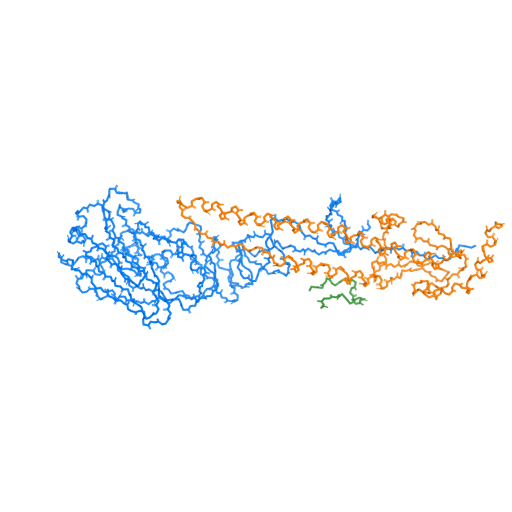 N N . ALA A 1 287 ? -5.380 -30.854 1.063 1.00 70.31 291 ALA A N 1
ATOM 2278 C CA . ALA A 1 287 ? -4.006 -30.818 1.538 1.00 67.92 291 ALA A CA 1
ATOM 2279 C C . ALA A 1 287 ? -3.980 -30.959 3.054 1.00 76.52 291 ALA A C 1
ATOM 2280 O O . ALA A 1 287 ? -4.886 -30.498 3.754 1.00 49.94 291 ALA A O 1
ATOM 2282 N N . ILE A 1 288 ? -2.927 -31.600 3.554 1.00 78.86 292 ILE A N 1
ATOM 2283 C CA . ILE A 1 288 ? -2.786 -31.910 4.970 1.00 82.25 292 ILE A CA 1
ATOM 2284 C C . ILE A 1 288 ? -1.496 -31.289 5.487 1.00 94.10 292 ILE A C 1
ATOM 2285 O O . ILE A 1 288 ? -0.448 -31.376 4.837 1.00 97.64 292 ILE A O 1
ATOM 2290 N N . ASN A 1 289 ? -1.580 -30.650 6.656 1.00 96.63 293 ASN A N 1
ATOM 2291 C CA . ASN A 1 289 ? -0.419 -30.116 7.365 1.00 101.10 293 ASN A CA 1
ATOM 2292 C C . ASN A 1 289 ? -0.527 -30.553 8.827 1.00 94.70 293 ASN A C 1
ATOM 2293 O O . ASN A 1 289 ? -0.832 -29.754 9.715 1.00 99.89 293 ASN A O 1
ATOM 2298 N N . SER A 1 290 ? -0.274 -31.836 9.072 1.00 98.70 294 SER A N 1
ATOM 2299 C CA . SER A 1 290 ? -0.480 -32.438 10.381 1.00 93.41 294 SER A CA 1
ATOM 2300 C C . SER A 1 290 ? 0.776 -33.170 10.824 1.00 93.63 294 SER A C 1
ATOM 2301 O O . SER A 1 290 ? 1.366 -33.927 10.046 1.00 94.31 294 SER A O 1
ATOM 2304 N N . SER A 1 291 ? 1.177 -32.944 12.075 1.00 98.40 295 SER A N 1
ATOM 2305 C CA . SER A 1 291 ? 2.275 -33.691 12.672 1.00 88.84 295 SER A CA 1
ATOM 2306 C C . SER A 1 291 ? 1.850 -35.071 13.155 1.00 76.70 295 SER A C 1
ATOM 2307 O O . SER A 1 291 ? 2.715 -35.870 13.531 1.00 70.14 295 SER A O 1
ATOM 2310 N N . MET A 1 292 ? 0.552 -35.363 13.157 1.00 70.88 296 MET A N 1
ATOM 2311 C CA . MET A 1 292 ? 0.086 -36.677 13.569 1.00 72.53 296 MET A CA 1
ATOM 2312 C C . MET A 1 292 ? 0.575 -37.735 12.582 1.00 76.83 296 MET A C 1
ATOM 2313 O O . MET A 1 292 ? 0.582 -37.499 11.369 1.00 79.84 296 MET A O 1
ATOM 2318 N N . PRO A 1 293 ? 0.990 -38.909 13.067 1.00 78.18 297 PRO A N 1
ATOM 2319 C CA . PRO A 1 293 ? 1.589 -39.902 12.162 1.00 75.10 297 PRO A CA 1
ATOM 2320 C C . PRO A 1 293 ? 0.595 -40.551 11.217 1.00 66.86 297 PRO A C 1
ATOM 2321 O O . PRO A 1 293 ? 1.018 -41.121 10.204 1.00 66.66 297 PRO A O 1
ATOM 2325 N N . PHE A 1 294 ? -0.701 -40.478 11.515 1.00 62.18 298 PHE A N 1
ATOM 2326 C CA . PHE A 1 294 ? -1.674 -41.205 10.662 1.00 57.08 298 PHE A CA 1
ATOM 2327 C C . PHE A 1 294 ? -2.704 -40.251 10.061 1.00 70.64 298 PHE A C 1
ATOM 2328 O O . PHE A 1 294 ? -2.840 -39.125 10.561 1.00 73.70 298 PHE A O 1
ATOM 2336 N N . HIS A 1 295 ? -3.408 -40.711 9.023 1.00 58.06 299 HIS A N 1
ATOM 2337 C CA . HIS A 1 295 ? -4.455 -39.878 8.379 1.00 46.97 299 HIS A CA 1
ATOM 2338 C C . HIS A 1 295 ? -5.526 -40.797 7.788 1.00 51.89 299 HIS A C 1
ATOM 2339 O O . HIS A 1 295 ? -5.271 -41.999 7.626 1.00 50.02 299 HIS A O 1
ATOM 2346 N N . ASN A 1 296 ? -6.698 -40.240 7.492 1.00 53.95 300 ASN A N 1
ATOM 2347 C CA . ASN A 1 296 ? -7.815 -41.053 6.948 1.00 57.26 300 ASN A CA 1
ATOM 2348 C C . ASN A 1 296 ? -8.455 -40.346 5.753 1.00 61.89 300 ASN A C 1
ATOM 2349 O O . ASN A 1 296 ? -9.648 -40.579 5.513 1.00 60.57 300 ASN A O 1
ATOM 2354 N N . ILE A 1 297 ? -7.695 -39.545 5.006 1.00 59.84 301 ILE A N 1
ATOM 2355 C CA . ILE A 1 297 ? -8.332 -38.771 3.949 1.00 62.50 301 ILE A CA 1
ATOM 2356 C C . ILE A 1 297 ? -8.403 -39.586 2.668 1.00 64.64 301 ILE A C 1
ATOM 2357 O O . ILE A 1 297 ? -9.496 -39.912 2.193 1.00 64.32 301 ILE A O 1
ATOM 2362 N N . HIS A 1 298 ? -7.243 -39.930 2.105 1.00 66.47 302 HIS A N 1
ATOM 2363 C CA . HIS A 1 298 ? -7.218 -40.612 0.830 1.00 53.09 302 HIS A CA 1
ATOM 2364 C C . HIS A 1 298 ? -5.996 -41.514 0.770 1.00 52.57 302 HIS A C 1
ATOM 2365 O O . HIS A 1 298 ? -4.907 -41.101 1.197 1.00 45.67 302 HIS A O 1
ATOM 2372 N N . PRO A 1 299 ? -6.142 -42.734 0.253 1.00 47.32 303 PRO A N 1
ATOM 2373 C CA . PRO A 1 299 ? -4.996 -43.655 0.204 1.00 47.48 303 PRO A CA 1
ATOM 2374 C C . PRO A 1 299 ? -3.870 -43.189 -0.701 1.00 58.24 303 PRO A C 1
ATOM 2375 O O . PRO A 1 299 ? -2.733 -43.645 -0.529 1.00 68.10 303 PRO A O 1
ATOM 2379 N N . LEU A 1 300 ? -4.141 -42.302 -1.656 1.00 53.59 304 LEU A N 1
ATOM 2380 C CA . LEU A 1 300 ? -3.131 -41.815 -2.590 1.00 67.13 304 LEU A CA 1
ATOM 2381 C C . LEU A 1 300 ? -2.721 -40.407 -2.171 1.00 70.02 304 LEU A C 1
ATOM 2382 O O . LEU A 1 300 ? -3.523 -39.472 -2.246 1.00 65.00 304 LEU A O 1
ATOM 2387 N N . THR A 1 301 ? -1.476 -40.257 -1.727 1.00 65.96 305 THR A N 1
ATOM 2388 C CA . THR A 1 301 ? -0.961 -38.980 -1.256 1.00 70.77 305 THR A CA 1
ATOM 2389 C C . THR A 1 301 ? 0.359 -38.671 -1.948 1.00 63.11 305 THR A C 1
ATOM 2390 O O . THR A 1 301 ? 1.014 -39.556 -2.505 1.00 63.49 305 THR A O 1
ATOM 2394 N N . ILE A 1 302 ? 0.748 -37.397 -1.907 1.00 58.36 306 ILE A N 1
ATOM 2395 C CA . ILE A 1 302 ? 2.014 -36.954 -2.480 1.00 63.18 306 ILE A CA 1
ATOM 2396 C C . ILE A 1 302 ? 2.676 -35.975 -1.518 1.00 60.43 306 ILE A C 1
ATOM 2397 O O . ILE A 1 302 ? 2.011 -35.123 -0.916 1.00 51.85 306 ILE A O 1
ATOM 2402 N N . GLY A 1 303 ? 3.988 -36.114 -1.362 1.00 66.67 307 GLY A N 1
ATOM 2403 C CA . GLY A 1 303 ? 4.764 -35.264 -0.481 1.00 73.27 307 GLY A CA 1
ATOM 2404 C C . GLY A 1 303 ? 4.976 -35.886 0.883 1.00 87.10 307 GLY A C 1
ATOM 2405 O O . GLY A 1 303 ? 4.657 -37.051 1.139 1.00 96.07 307 GLY A O 1
ATOM 2406 N N . GLU A 1 304 ? 5.545 -35.075 1.775 1.00 93.81 308 GLU A N 1
ATOM 2407 C CA . GLU A 1 304 ? 5.704 -35.477 3.167 1.00 85.36 308 GLU A CA 1
ATOM 2408 C C . GLU A 1 304 ? 4.267 -35.643 3.642 1.00 65.26 308 GLU A C 1
ATOM 2409 O O . GLU A 1 304 ? 3.506 -34.671 3.687 1.00 58.25 308 GLU A O 1
ATOM 2415 N N . CYS A 1 305 ? 3.884 -36.888 3.880 1.00 67.42 309 CYS A N 1
ATOM 2416 C CA . CYS A 1 305 ? 2.468 -37.145 4.217 1.00 75.82 309 CYS A CA 1
ATOM 2417 C C . CYS A 1 305 ? 2.378 -38.154 5.359 1.00 74.66 309 CYS A C 1
ATOM 2418 O O . CYS A 1 305 ? 3.319 -38.949 5.527 1.00 69.99 309 CYS A O 1
ATOM 2421 N N . PRO A 1 306 ? 1.289 -38.146 6.151 1.00 59.80 310 PRO A N 1
ATOM 2422 C CA . PRO A 1 306 ? 1.101 -39.143 7.187 1.00 50.72 310 PRO A CA 1
ATOM 2423 C C . PRO A 1 306 ? 0.755 -40.493 6.563 1.00 46.18 310 PRO A C 1
ATOM 2424 O O . PRO A 1 306 ? 0.511 -40.533 5.384 1.00 62.53 310 PRO A O 1
ATOM 2428 N N . LYS A 1 307 ? 0.740 -41.554 7.363 1.00 37.41 311 LYS A N 1
ATOM 2429 C CA . LYS A 1 307 ? 0.305 -42.869 6.843 1.00 34.71 311 LYS A CA 1
ATOM 2430 C C . LYS A 1 307 ? -1.216 -42.898 6.810 1.00 42.71 311 LYS A C 1
ATOM 2431 O O . LYS A 1 307 ? -1.848 -42.192 7.605 1.00 48.02 311 LYS A O 1
ATOM 2437 N N . TYR A 1 308 ? -1.757 -43.691 5.907 1.00 52.60 312 TYR A N 1
ATOM 2438 C CA . TYR A 1 308 ? -3.195 -43.776 5.696 1.00 51.63 312 TYR A CA 1
ATOM 2439 C C . TYR A 1 308 ? -3.743 -45.055 6.312 1.00 52.14 312 TYR A C 1
ATOM 2440 O O . TYR A 1 308 ? -3.223 -46.147 6.060 1.00 52.53 312 TYR A O 1
ATOM 2449 N N . VAL A 1 309 ? -4.793 -44.913 7.116 1.00 43.94 313 VAL A N 1
ATOM 2450 C CA . VAL A 1 309 ? -5.544 -46.040 7.650 1.00 50.17 313 VAL A CA 1
ATOM 2451 C C . VAL A 1 309 ? -7.023 -45.782 7.412 1.00 44.30 313 VAL A C 1
ATOM 2452 O O . VAL A 1 309 ? -7.488 -44.638 7.444 1.00 37.20 313 VAL A O 1
ATOM 2456 N N . LYS A 1 310 ? -7.786 -46.848 7.164 1.00 42.07 314 LYS A N 1
ATOM 2457 C CA . LYS A 1 310 ? -9.248 -46.720 6.910 1.00 46.50 314 LYS A CA 1
ATOM 2458 C C . LYS A 1 310 ? -9.995 -46.771 8.244 1.00 64.67 314 LYS A C 1
ATOM 2459 O O . LYS A 1 310 ? -10.998 -47.496 8.328 1.00 71.47 314 LYS A O 1
ATOM 2465 N N . SER A 1 311 ? -9.496 -46.008 9.217 1.00 56.57 315 SER A N 1
ATOM 2466 C CA . SER A 1 311 ? -10.107 -45.983 10.564 1.00 67.95 315 SER A CA 1
ATOM 2467 C C . SER A 1 311 ? -10.682 -44.600 10.853 1.00 67.43 315 SER A C 1
ATOM 2468 O O . SER A 1 311 ? -10.240 -43.630 10.221 1.00 62.02 315 SER A O 1
ATOM 2471 N N . ASN A 1 312 ? -11.597 -44.522 11.821 1.00 61.40 316 ASN A N 1
ATOM 2472 C CA . ASN A 1 312 ? -12.281 -43.246 12.143 1.00 63.64 316 ASN A CA 1
ATOM 2473 C C . ASN A 1 312 ? -11.765 -42.674 13.466 1.00 80.21 316 ASN A C 1
ATOM 2474 O O . ASN A 1 312 ? -11.850 -41.445 13.631 1.00 76.89 316 ASN A O 1
ATOM 2479 N N . ARG A 1 313 ? -11.263 -43.522 14.374 1.00 83.61 317 ARG A N 1
ATOM 2480 C CA . ARG A 1 313 ? -10.785 -43.051 15.667 1.00 55.75 317 ARG A CA 1
ATOM 2481 C C . ARG A 1 313 ? -9.500 -43.779 16.025 1.00 55.57 317 ARG A C 1
ATOM 2482 O O . ARG A 1 313 ? -9.439 -45.010 15.953 1.00 44.49 317 ARG A O 1
ATOM 2490 N N . LEU A 1 314 ? -8.477 -43.015 16.408 1.00 57.36 318 LEU A N 1
ATOM 2491 C CA . LEU A 1 314 ? -7.199 -43.587 16.831 1.00 54.53 318 LEU A CA 1
ATOM 2492 C C . LEU A 1 314 ? -6.607 -42.644 17.874 1.00 55.66 318 LEU A C 1
ATOM 2493 O O . LEU A 1 314 ? -6.062 -41.593 17.523 1.00 50.48 318 LEU A O 1
ATOM 2498 N N . VAL A 1 315 ? -6.736 -43.014 19.148 1.00 67.96 319 VAL A N 1
ATOM 2499 C CA . VAL A 1 315 ? -6.229 -42.224 20.265 1.00 57.30 319 VAL A CA 1
ATOM 2500 C C . VAL A 1 315 ? -5.468 -43.150 21.204 1.00 32.65 319 VAL A C 1
ATOM 2501 O O . VAL A 1 315 ? -5.975 -44.214 21.577 1.00 29.64 319 VAL A O 1
ATOM 2505 N N . LEU A 1 316 ? -4.260 -42.746 21.584 1.00 21.10 320 LEU A N 1
ATOM 2506 C CA . LEU A 1 316 ? -3.425 -43.496 22.511 1.00 41.61 320 LEU A CA 1
ATOM 2507 C C . LEU A 1 316 ? -3.594 -42.930 23.915 1.00 56.71 320 LEU A C 1
ATOM 2508 O O . LEU A 1 316 ? -3.518 -41.713 24.114 1.00 55.60 320 LEU A O 1
ATOM 2513 N N . ALA A 1 317 ? -3.820 -43.813 24.885 1.00 48.25 321 ALA A N 1
ATOM 2514 C CA . ALA A 1 317 ? -3.970 -43.395 26.274 1.00 54.95 321 ALA A CA 1
ATOM 2515 C C . ALA A 1 317 ? -2.594 -43.229 26.906 1.00 45.09 321 ALA A C 1
ATOM 2516 O O . ALA A 1 317 ? -1.793 -44.171 26.925 1.00 44.70 321 ALA A O 1
ATOM 2518 N N . THR A 1 318 ? -2.335 -42.026 27.419 1.00 35.84 322 THR A N 1
ATOM 2519 C CA . THR A 1 318 ? -1.009 -41.702 27.993 1.00 54.56 322 THR A CA 1
ATOM 2520 C C . THR A 1 318 ? -1.124 -41.522 29.507 1.00 66.66 322 THR A C 1
ATOM 2521 O O . THR A 1 318 ? -0.085 -41.511 30.180 1.00 60.95 322 THR A O 1
ATOM 2525 N N . GLY A 1 319 ? -2.347 -41.394 30.015 1.00 57.69 323 GLY A N 1
ATOM 2526 C CA . GLY A 1 319 ? -2.564 -41.208 31.456 1.00 40.27 323 GLY A CA 1
ATOM 2527 C C . GLY A 1 319 ? -3.424 -42.312 32.024 1.00 46.05 323 GLY A C 1
ATOM 2528 O O . GLY A 1 319 ? -3.513 -43.365 31.383 1.00 41.33 323 GLY A O 1
ATOM 2529 N N . LEU A 1 320 ? -4.065 -42.066 33.164 1.00 51.78 324 LEU A N 1
ATOM 2530 C CA . LEU A 1 320 ? -4.829 -43.139 33.850 1.00 48.30 324 LEU A CA 1
ATOM 2531 C C . LEU A 1 320 ? -6.320 -42.821 33.862 1.00 49.07 324 LEU A C 1
ATOM 2532 O O . LEU A 1 320 ? -6.694 -41.732 33.428 1.00 56.54 324 LEU A O 1
ATOM 2537 N N . ARG A 1 321 ? -7.123 -43.753 34.359 1.00 39.44 325 ARG A N 1
ATOM 2538 C CA . ARG A 1 321 ? -8.592 -43.561 34.365 1.00 52.03 325 ARG A CA 1
ATOM 2539 C C . ARG A 1 321 ? -8.940 -42.321 35.196 1.00 61.41 325 ARG A C 1
ATOM 2540 O O . ARG A 1 321 ? -8.432 -42.201 36.318 1.00 56.78 325 ARG A O 1
ATOM 2548 N N . ASN A 1 322 ? -9.781 -41.440 34.655 1.00 56.55 326 ASN A N 1
ATOM 2549 C CA . ASN A 1 322 ? -10.181 -40.193 35.357 1.00 54.01 326 ASN A CA 1
ATOM 2550 C C . ASN A 1 322 ? -11.454 -40.453 36.159 1.00 67.52 326 ASN A C 1
ATOM 2551 O O . ASN A 1 322 ? -12.348 -41.140 35.644 1.00 67.27 326 ASN A O 1
ATOM 2556 N N . SER A 1 323 ? -11.536 -39.887 37.355 1.00 78.56 327 SER A N 1
ATOM 2557 C CA . SER A 1 323 ? -12.641 -40.091 38.290 1.00 76.71 327 SER A CA 1
ATOM 2558 C C . SER A 1 323 ? -14.007 -39.899 37.638 1.00 98.57 327 SER A C 1
ATOM 2559 O O . SER A 1 323 ? -14.830 -40.815 37.624 1.00 111.21 327 SER A O 1
ATOM 2562 N N . GLY B 2 1 ? -7.999 -52.515 38.364 1.00 72.06 1 GLY B N 1
ATOM 2563 C CA . GLY B 2 1 ? -7.758 -53.315 37.178 1.00 62.01 1 GLY B CA 1
ATOM 2564 C C . GLY B 2 1 ? -7.184 -54.682 37.493 1.00 60.40 1 GLY B C 1
ATOM 2565 O O . GLY B 2 1 ? -7.738 -55.421 38.308 1.00 65.61 1 GLY B O 1
ATOM 2566 N N . LEU B 2 2 ? -6.070 -55.023 36.837 1.00 52.03 2 LEU B N 1
ATOM 2567 C CA . LEU B 2 2 ? -5.400 -56.284 37.136 1.00 56.56 2 LEU B CA 1
ATOM 2568 C C . LEU B 2 2 ? -4.811 -56.285 38.539 1.00 51.13 2 LEU B C 1
ATOM 2569 O O . LEU B 2 2 ? -4.692 -57.346 39.160 1.00 57.53 2 LEU B O 1
ATOM 2574 N N . PHE B 2 3 ? -4.442 -55.118 39.058 1.00 47.98 3 PHE B N 1
ATOM 2575 C CA . PHE B 2 3 ? -3.801 -55.017 40.360 1.00 64.59 3 PHE B CA 1
ATOM 2576 C C . PHE B 2 3 ? -4.744 -54.518 41.447 1.00 69.67 3 PHE B C 1
ATOM 2577 O O . PHE B 2 3 ? -4.326 -54.388 42.602 1.00 60.41 3 PHE B O 1
ATOM 2585 N N . GLY B 2 4 ? -6.003 -54.245 41.107 1.00 75.20 4 GLY B N 1
ATOM 2586 C CA . GLY B 2 4 ? -7.014 -53.885 42.080 1.00 62.97 4 GLY B CA 1
ATOM 2587 C C . GLY B 2 4 ? -6.853 -52.529 42.725 1.00 57.58 4 GLY B C 1
ATOM 2588 O O . GLY B 2 4 ? -7.637 -52.195 43.620 1.00 54.26 4 GLY B O 1
ATOM 2589 N N . ALA B 2 5 ? -5.874 -51.732 42.303 1.00 51.02 5 ALA B N 1
ATOM 2590 C CA . ALA B 2 5 ? -5.620 -50.443 42.932 1.00 41.09 5 ALA B CA 1
ATOM 2591 C C . ALA B 2 5 ? -6.437 -49.251 42.447 1.00 52.96 5 ALA B C 1
ATOM 2592 O O . ALA B 2 5 ? -7.084 -48.571 43.249 1.00 42.57 5 ALA B O 1
ATOM 2594 N N . ILE B 2 6 ? -6.393 -48.958 41.150 1.00 60.04 6 ILE B N 1
ATOM 2595 C CA . ILE B 2 6 ? -7.224 -47.848 40.600 1.00 51.92 6 ILE B CA 1
ATOM 2596 C C . ILE B 2 6 ? -8.631 -48.394 40.390 1.00 64.94 6 ILE B C 1
ATOM 2597 O O . ILE B 2 6 ? -8.736 -49.477 39.793 1.00 65.64 6 ILE B O 1
ATOM 2602 N N . ALA B 2 7 ? -9.646 -47.689 40.894 1.00 65.48 7 ALA B N 1
ATOM 2603 C CA . ALA B 2 7 ? -11.057 -48.119 40.760 1.00 71.45 7 ALA B CA 1
ATOM 2604 C C . ALA B 2 7 ? -11.328 -49.314 41.677 1.00 82.62 7 ALA B C 1
ATOM 2605 O O . ALA B 2 7 ? -12.438 -49.861 41.611 1.00 96.14 7 ALA B O 1
ATOM 2607 N N . GLY B 2 8 ? -10.351 -49.694 42.498 1.00 65.33 8 GLY B N 1
ATOM 2608 C CA . GLY B 2 8 ? -10.534 -50.792 43.427 1.00 66.89 8 GLY B CA 1
ATOM 2609 C C . GLY B 2 8 ? -10.613 -50.318 44.863 1.00 78.46 8 GLY B C 1
ATOM 2610 O O . GLY B 2 8 ? -11.562 -49.623 45.236 1.00 79.01 8 GLY B O 1
ATOM 2611 N N . PHE B 2 9 ? -9.621 -50.678 45.681 1.00 69.39 9 PHE B N 1
ATOM 2612 C CA . PHE B 2 9 ? -9.618 -50.210 47.063 1.00 60.00 9 PHE B CA 1
ATOM 2613 C C . PHE B 2 9 ? -9.321 -48.719 47.161 1.00 64.28 9 PHE B C 1
ATOM 2614 O O . PHE B 2 9 ? -9.579 -48.116 48.207 1.00 81.60 9 PHE B O 1
ATOM 2622 N N . ILE B 2 10 ? -8.887 -48.121 46.054 1.00 48.17 10 ILE B N 1
ATOM 2623 C CA . ILE B 2 10 ? -8.778 -46.639 45.978 1.00 50.40 10 ILE B CA 1
ATOM 2624 C C . ILE B 2 10 ? -9.856 -46.306 44.952 1.00 63.72 10 ILE B C 1
ATOM 2625 O O . ILE B 2 10 ? -9.522 -46.257 43.760 1.00 72.09 10 ILE B O 1
ATOM 2630 N N . GLU B 2 11 ? -11.099 -46.116 45.390 1.00 67.61 11 GLU B N 1
ATOM 2631 C CA . GLU B 2 11 ? -12.253 -45.991 44.455 1.00 79.17 11 GLU B CA 1
ATOM 2632 C C . GLU B 2 11 ? -12.328 -44.664 43.699 1.00 55.43 11 GLU B C 1
ATOM 2633 O O . GLU B 2 11 ? -13.207 -44.544 42.834 1.00 49.03 11 GLU B O 1
ATOM 2639 N N . GLY B 2 12 ? -11.472 -43.706 44.017 1.00 53.94 12 GLY B N 1
ATOM 2640 C CA . GLY B 2 12 ? -11.590 -42.422 43.358 1.00 32.35 12 GLY B CA 1
ATOM 2641 C C . GLY B 2 12 ? -10.243 -41.772 43.135 1.00 35.65 12 GLY B C 1
ATOM 2642 O O . GLY B 2 12 ? -9.204 -42.257 43.588 1.00 58.60 12 GLY B O 1
ATOM 2643 N N . GLY B 2 13 ? -10.280 -40.650 42.421 1.00 44.52 13 GLY B N 1
ATOM 2644 C CA . GLY B 2 13 ? -9.079 -39.890 42.137 1.00 52.82 13 GLY B CA 1
ATOM 2645 C C . GLY B 2 13 ? -9.044 -38.560 42.860 1.00 45.03 13 GLY B C 1
ATOM 2646 O O . GLY B 2 13 ? -10.079 -38.067 43.320 1.00 48.55 13 GLY B O 1
ATOM 2647 N N . TRP B 2 14 ? -7.858 -37.965 42.964 1.00 45.87 14 TRP B N 1
ATOM 2648 C CA . TRP B 2 14 ? -7.670 -36.706 43.675 1.00 43.87 14 TRP B CA 1
ATOM 2649 C C . TRP B 2 14 ? -7.511 -35.578 42.663 1.00 42.65 14 TRP B C 1
ATOM 2650 O O . TRP B 2 14 ? -6.459 -35.450 42.027 1.00 55.68 14 TRP B O 1
ATOM 2661 N N . GLN B 2 15 ? -8.553 -34.755 42.522 1.00 38.26 15 GLN B N 1
ATOM 2662 C CA . GLN B 2 15 ? -8.449 -33.586 41.655 1.00 47.77 15 GLN B CA 1
ATOM 2663 C C . GLN B 2 15 ? -7.505 -32.547 42.244 1.00 57.84 15 GLN B C 1
ATOM 2664 O O . GLN B 2 15 ? -6.759 -31.889 41.508 1.00 42.82 15 GLN B O 1
ATOM 2670 N N . GLY B 2 16 ? -7.388 -32.565 43.573 1.00 63.13 16 GLY B N 1
ATOM 2671 C CA . GLY B 2 16 ? -6.450 -31.659 44.262 1.00 49.69 16 GLY B CA 1
ATOM 2672 C C . GLY B 2 16 ? -5.012 -32.074 44.032 1.00 54.75 16 GLY B C 1
ATOM 2673 O O . GLY B 2 16 ? -4.133 -31.208 44.149 1.00 43.59 16 GLY B O 1
ATOM 2674 N N . MET B 2 17 ? -4.766 -33.357 43.757 1.00 54.14 17 MET B N 1
ATOM 2675 C CA . MET B 2 17 ? -3.385 -33.761 43.389 1.00 55.71 17 MET B CA 1
ATOM 2676 C C . MET B 2 17 ? -3.130 -33.125 42.025 1.00 67.49 17 MET B C 1
ATOM 2677 O O . MET B 2 17 ? -3.960 -33.332 41.136 1.00 65.40 17 MET B O 1
ATOM 2682 N N . VAL B 2 18 ? -2.059 -32.348 41.877 1.00 64.16 18 VAL B N 1
ATOM 2683 C CA . VAL B 2 18 ? -1.870 -31.590 40.608 1.00 63.63 18 VAL B CA 1
ATOM 2684 C C . VAL B 2 18 ? -0.476 -31.853 40.032 1.00 75.58 18 VAL B C 1
ATOM 2685 O O . VAL B 2 18 ? -0.341 -31.847 38.796 1.00 73.91 18 VAL B O 1
ATOM 2689 N N . ASP B 2 19 ? 0.507 -32.153 40.876 1.00 64.91 19 ASP B N 1
ATOM 2690 C CA . ASP B 2 19 ? 1.901 -32.277 40.377 1.00 70.56 19 ASP B CA 1
ATOM 2691 C C . ASP B 2 19 ? 2.271 -33.707 39.966 1.00 60.57 19 ASP B C 1
ATOM 2692 O O . ASP B 2 19 ? 3.449 -33.921 39.670 1.00 54.46 19 ASP B O 1
ATOM 2697 N N . GLY B 2 20 ? 1.333 -34.652 39.952 1.00 54.92 20 GLY B N 1
ATOM 2698 C CA . GLY B 2 20 ? 1.740 -36.029 39.620 1.00 50.68 20 GLY B CA 1
ATOM 2699 C C . GLY B 2 20 ? 0.576 -36.967 39.383 1.00 51.16 20 GLY B C 1
ATOM 2700 O O . GLY B 2 20 ? -0.547 -36.593 39.724 1.00 51.75 20 GLY B O 1
ATOM 2701 N N . TRP B 2 21 ? 0.842 -38.132 38.787 1.00 49.12 21 TRP B N 1
ATOM 2702 C CA . TRP B 2 21 ? -0.221 -39.155 38.594 1.00 55.04 21 TRP B CA 1
ATOM 2703 C C . TRP B 2 21 ? -0.420 -39.923 39.896 1.00 59.92 21 TRP B C 1
ATOM 2704 O O . TRP B 2 21 ? -1.571 -40.141 40.280 1.00 47.37 21 TRP B O 1
ATOM 2715 N N . TYR B 2 22 ? 0.688 -40.309 40.521 1.00 60.06 22 TYR B N 1
ATOM 2716 C CA . TYR B 2 22 ? 0.637 -41.076 41.781 1.00 63.71 22 TYR B CA 1
ATOM 2717 C C . TYR B 2 22 ? 1.223 -40.225 42.903 1.00 73.72 22 TYR B C 1
ATOM 2718 O O . TYR B 2 22 ? 2.105 -39.406 42.616 1.00 77.32 22 TYR B O 1
ATOM 2727 N N . GLY B 2 23 ? 0.764 -40.433 44.140 1.00 69.17 23 GLY B N 1
ATOM 2728 C CA . GLY B 2 23 ? 1.315 -39.691 45.289 1.00 63.94 23 GLY B CA 1
ATOM 2729 C C . GLY B 2 23 ? 0.566 -39.963 46.576 1.00 66.35 23 GLY B C 1
ATOM 2730 O O . GLY B 2 23 ? -0.170 -40.963 46.617 1.00 62.56 23 GLY B O 1
ATOM 2731 N N . TYR B 2 24 ? 0.712 -39.082 47.575 1.00 76.45 24 TYR B N 1
ATOM 2732 C CA . TYR B 2 24 ? 0.119 -39.353 48.912 1.00 66.35 24 TYR B CA 1
ATOM 2733 C C . TYR B 2 24 ? -0.716 -38.185 49.437 1.00 56.42 24 TYR B C 1
ATOM 2734 O O . TYR B 2 24 ? -0.511 -37.052 48.987 1.00 59.09 24 TYR B O 1
ATOM 2743 N N . HIS B 2 25 ? -1.639 -38.470 50.359 1.00 61.97 25 HIS B N 1
ATOM 2744 C CA . HIS B 2 25 ? -2.429 -37.400 51.021 1.00 68.18 25 HIS B CA 1
ATOM 2745 C C . HIS B 2 25 ? -2.235 -37.532 52.524 1.00 64.05 25 HIS B C 1
ATOM 2746 O O . HIS B 2 25 ? -2.609 -38.567 53.094 1.00 63.63 25 HIS B O 1
ATOM 2753 N N . HIS B 2 26 ? -1.666 -36.506 53.141 1.00 70.51 26 HIS B N 1
ATOM 2754 C CA . HIS B 2 26 ? -1.405 -36.541 54.569 1.00 65.69 26 HIS B CA 1
ATOM 2755 C C . HIS B 2 26 ? -2.443 -35.719 55.313 1.00 74.14 26 HIS B C 1
ATOM 2756 O O . HIS B 2 26 ? -3.025 -34.774 54.776 1.00 75.31 26 HIS B O 1
ATOM 2763 N N . SER B 2 27 ? -2.656 -36.090 56.573 1.00 81.95 27 SER B N 1
ATOM 2764 C CA . SER B 2 27 ? -3.624 -35.421 57.433 1.00 79.48 27 SER B CA 1
ATOM 2765 C C . SER B 2 27 ? -3.217 -35.527 58.898 1.00 83.38 27 SER B C 1
ATOM 2766 O O . SER B 2 27 ? -3.867 -36.229 59.678 1.00 93.37 27 SER B O 1
ATOM 2769 N N . ASN B 2 28 ? -2.152 -34.832 59.285 1.00 81.03 28 ASN B N 1
ATOM 2770 C CA . ASN B 2 28 ? -1.651 -34.904 60.649 1.00 71.21 28 ASN B CA 1
ATOM 2771 C C . ASN B 2 28 ? -2.253 -33.780 61.496 1.00 76.74 28 ASN B C 1
ATOM 2772 O O . ASN B 2 28 ? -3.169 -33.070 61.073 1.00 71.15 28 ASN B O 1
ATOM 2777 N N . GLU B 2 29 ? -1.735 -33.608 62.717 1.00 78.55 29 GLU B N 1
ATOM 2778 C CA . GLU B 2 29 ? -2.245 -32.562 63.600 1.00 82.93 29 GLU B CA 1
ATOM 2779 C C . GLU B 2 29 ? -1.973 -31.168 63.048 1.00 77.34 29 GLU B C 1
ATOM 2780 O O . GLU B 2 29 ? -2.697 -30.222 63.377 1.00 57.22 29 GLU B O 1
ATOM 2786 N N . GLN B 2 30 ? -0.948 -31.023 62.209 1.00 80.26 30 GLN B N 1
ATOM 2787 C CA . GLN B 2 30 ? -0.530 -29.710 61.738 1.00 80.68 30 GLN B CA 1
ATOM 2788 C C . GLN B 2 30 ? -1.220 -29.291 60.447 1.00 74.64 30 GLN B C 1
ATOM 2789 O O . GLN B 2 30 ? -1.363 -28.088 60.197 1.00 66.81 30 GLN B O 1
ATOM 2795 N N . GLY B 2 31 ? -1.656 -30.239 59.627 1.00 72.01 31 GLY B N 1
ATOM 2796 C CA . GLY B 2 31 ? -2.353 -29.882 58.405 1.00 80.28 31 GLY B CA 1
ATOM 2797 C C . GLY B 2 31 ? -2.706 -31.111 57.598 1.00 82.89 31 GLY B C 1
ATOM 2798 O O . GLY B 2 31 ? -2.411 -32.247 57.982 1.00 86.66 31 GLY B O 1
ATOM 2799 N N . SER B 2 32 ? -3.355 -30.859 56.464 1.00 84.61 32 SER B N 1
ATOM 2800 C CA . SER B 2 32 ? -3.730 -31.901 55.519 1.00 77.34 32 SER B CA 1
ATOM 2801 C C . SER B 2 32 ? -3.446 -31.407 54.110 1.00 64.73 32 SER B C 1
ATOM 2802 O O . SER B 2 32 ? -3.761 -30.263 53.771 1.00 64.68 32 SER B O 1
ATOM 2805 N N . GLY B 2 33 ? -2.852 -32.271 53.295 1.00 72.31 33 GLY B N 1
ATOM 2806 C CA . GLY B 2 33 ? -2.477 -31.852 51.957 1.00 77.53 33 GLY B CA 1
ATOM 2807 C C . GLY B 2 33 ? -2.135 -33.024 51.064 1.00 64.28 33 GLY B C 1
ATOM 2808 O O . GLY B 2 33 ? -2.137 -34.183 51.485 1.00 59.45 33 GLY B O 1
ATOM 2809 N N . TYR B 2 34 ? -1.842 -32.695 49.807 1.00 65.34 34 TYR B N 1
ATOM 2810 C CA . TYR B 2 34 ? -1.497 -33.670 48.781 1.00 63.24 34 TYR B CA 1
ATOM 2811 C C . TYR B 2 34 ? -0.049 -33.474 48.353 1.00 60.66 34 TYR B C 1
ATOM 2812 O O . TYR B 2 34 ? 0.360 -32.353 48.032 1.00 61.87 34 TYR B O 1
ATOM 2821 N N . ALA B 2 35 ? 0.719 -34.559 48.341 1.00 58.41 35 ALA B N 1
ATOM 2822 C CA . ALA B 2 35 ? 2.059 -34.571 47.779 1.00 58.64 35 ALA B CA 1
ATOM 2823 C C . ALA B 2 35 ? 2.132 -35.646 46.703 1.00 82.70 35 ALA B C 1
ATOM 2824 O O . ALA B 2 35 ? 1.363 -36.609 46.710 1.00 85.70 35 ALA B O 1
ATOM 2826 N N . ALA B 2 36 ? 3.065 -35.478 45.771 1.00 83.60 36 ALA B N 1
ATOM 2827 C CA . ALA B 2 36 ? 3.188 -36.369 44.626 1.00 53.80 36 ALA B CA 1
ATOM 2828 C C . ALA B 2 36 ? 4.535 -37.074 44.656 1.00 66.14 36 ALA B C 1
ATOM 2829 O O . ALA B 2 36 ? 5.577 -36.425 44.804 1.00 68.54 36 ALA B O 1
ATOM 2831 N N . ASP B 2 37 ? 4.511 -38.398 44.521 1.00 60.20 37 ASP B N 1
ATOM 2832 C CA . ASP B 2 37 ? 5.737 -39.182 44.389 1.00 64.41 37 ASP B CA 1
ATOM 2833 C C . ASP B 2 37 ? 6.339 -38.901 43.020 1.00 80.44 37 ASP B C 1
ATOM 2834 O O . ASP B 2 37 ? 5.867 -39.411 42.002 1.00 64.66 37 ASP B O 1
ATOM 2839 N N . LYS B 2 38 ? 7.390 -38.080 42.993 1.00 81.91 38 LYS B N 1
ATOM 2840 C CA . LYS B 2 38 ? 7.958 -37.655 41.719 1.00 62.92 38 LYS B CA 1
ATOM 2841 C C . LYS B 2 38 ? 8.668 -38.798 41.004 1.00 69.06 38 LYS B C 1
ATOM 2842 O O . LYS B 2 38 ? 8.720 -38.810 39.769 1.00 81.01 38 LYS B O 1
ATOM 2848 N N . GLU B 2 39 ? 9.199 -39.771 41.749 1.00 64.41 39 GLU B N 1
ATOM 2849 C CA . GLU B 2 39 ? 9.955 -40.855 41.126 1.00 74.11 39 GLU B CA 1
ATOM 2850 C C . GLU B 2 39 ? 9.055 -41.722 40.253 1.00 79.42 39 GLU B C 1
ATOM 2851 O O . GLU B 2 39 ? 9.344 -41.948 39.072 1.00 79.28 39 GLU B O 1
ATOM 2857 N N . SER B 2 40 ? 7.967 -42.241 40.829 1.00 77.54 40 SER B N 1
ATOM 2858 C CA . SER B 2 40 ? 7.081 -43.126 40.079 1.00 70.96 40 SER B CA 1
ATOM 2859 C C . SER B 2 40 ? 6.407 -42.387 38.931 1.00 54.17 40 SER B C 1
ATOM 2860 O O . SER B 2 40 ? 6.284 -42.929 37.825 1.00 75.45 40 SER B O 1
ATOM 2863 N N . THR B 2 41 ? 6.058 -41.125 39.160 1.00 49.05 41 THR B N 1
ATOM 2864 C CA . THR B 2 41 ? 5.396 -40.326 38.099 1.00 54.47 41 THR B CA 1
ATOM 2865 C C . THR B 2 41 ? 6.362 -40.130 36.929 1.00 68.30 41 THR B C 1
ATOM 2866 O O . THR B 2 41 ? 5.951 -40.357 35.783 1.00 58.53 41 THR B O 1
ATOM 2870 N N . GLN B 2 42 ? 7.602 -39.737 37.208 1.00 30.00 42 GLN B N 1
ATOM 2871 C CA . GLN B 2 42 ? 8.594 -39.604 36.114 1.00 30.00 42 GLN B CA 1
ATOM 2872 C C . GLN B 2 42 ? 8.742 -40.954 35.414 1.00 30.00 42 GLN B C 1
ATOM 2873 O O . GLN B 2 42 ? 8.561 -41.000 34.193 1.00 30.00 42 GLN B O 1
ATOM 2879 N N . LYS B 2 43 ? 9.071 -42.006 36.157 1.00 55.52 43 LYS B N 1
ATOM 2880 C CA . LYS B 2 43 ? 9.289 -43.328 35.520 1.00 57.71 43 LYS B CA 1
ATOM 2881 C C . LYS B 2 43 ? 8.125 -43.616 34.572 1.00 59.79 43 LYS B C 1
ATOM 2882 O O . LYS B 2 43 ? 8.382 -44.085 33.458 1.00 67.19 43 LYS B O 1
ATOM 2888 N N . ALA B 2 44 ? 6.896 -43.334 35.004 1.00 50.01 44 ALA B N 1
ATOM 2889 C CA . ALA B 2 44 ? 5.738 -43.558 34.147 1.00 51.23 44 ALA B CA 1
ATOM 2890 C C . ALA B 2 44 ? 5.753 -42.627 32.942 1.00 64.84 44 ALA B C 1
ATOM 2891 O O . ALA B 2 44 ? 5.449 -43.054 31.823 1.00 76.81 44 ALA B O 1
ATOM 2893 N N . ILE B 2 45 ? 6.092 -41.352 33.152 1.00 57.52 45 ILE B N 1
ATOM 2894 C CA . ILE B 2 45 ? 6.191 -40.404 32.044 1.00 61.40 45 ILE B CA 1
ATOM 2895 C C . ILE B 2 45 ? 7.175 -40.917 30.999 1.00 72.19 45 ILE B C 1
ATOM 2896 O O . ILE B 2 45 ? 6.887 -40.932 29.793 1.00 68.65 45 ILE B O 1
ATOM 2901 N N . ASP B 2 46 ? 8.351 -41.355 31.457 1.00 68.83 46 ASP B N 1
ATOM 2902 C CA . ASP B 2 46 ? 9.377 -41.844 30.543 1.00 64.01 46 ASP B CA 1
ATOM 2903 C C . ASP B 2 46 ? 8.892 -43.066 29.776 1.00 58.89 46 ASP B C 1
ATOM 2904 O O . ASP B 2 46 ? 9.002 -43.126 28.543 1.00 77.48 46 ASP B O 1
ATOM 2909 N N . GLY B 2 47 ? 8.353 -44.054 30.494 1.00 52.99 47 GLY B N 1
ATOM 2910 C CA . GLY B 2 47 ? 7.869 -45.255 29.834 1.00 44.91 47 GLY B CA 1
ATOM 2911 C C . GLY B 2 47 ? 6.772 -44.972 28.826 1.00 64.18 47 GLY B C 1
ATOM 2912 O O . GLY B 2 47 ? 6.747 -45.560 27.743 1.00 73.70 47 GLY B O 1
ATOM 2913 N N . VAL B 2 48 ? 5.868 -44.046 29.153 1.00 58.98 48 VAL B N 1
ATOM 2914 C CA . VAL B 2 48 ? 4.738 -43.764 28.272 1.00 69.92 48 VAL B CA 1
ATOM 2915 C C . VAL B 2 48 ? 5.207 -43.052 27.008 1.00 67.52 48 VAL B C 1
ATOM 2916 O O . VAL B 2 48 ? 4.784 -43.390 25.893 1.00 65.69 48 VAL B O 1
ATOM 2920 N N . THR B 2 49 ? 6.077 -42.047 27.158 1.00 70.88 49 THR B N 1
ATOM 2921 C CA . THR B 2 49 ? 6.612 -41.374 25.978 1.00 61.96 49 THR B CA 1
ATOM 2922 C C . THR B 2 49 ? 7.379 -42.351 25.094 1.00 67.96 49 THR B C 1
ATOM 2923 O O . THR B 2 49 ? 7.236 -42.335 23.862 1.00 71.89 49 THR B O 1
ATOM 2927 N N . ASN B 2 50 ? 8.182 -43.226 25.708 1.00 61.00 50 ASN B N 1
ATOM 2928 C CA . ASN B 2 50 ? 8.938 -44.200 24.931 1.00 68.69 50 ASN B CA 1
ATOM 2929 C C . ASN B 2 50 ? 8.014 -45.176 24.213 1.00 72.43 50 ASN B C 1
ATOM 2930 O O . ASN B 2 50 ? 8.281 -45.564 23.072 1.00 63.76 50 ASN B O 1
ATOM 2935 N N . LYS B 2 51 ? 6.922 -45.586 24.865 1.00 68.22 51 LYS B N 1
ATOM 2936 C CA . LYS B 2 51 ? 5.960 -46.471 24.215 1.00 59.00 51 LYS B CA 1
ATOM 2937 C C . LYS B 2 51 ? 5.327 -45.800 23.005 1.00 56.82 51 LYS B C 1
ATOM 2938 O O . LYS B 2 51 ? 5.236 -46.397 21.925 1.00 66.61 51 LYS B O 1
ATOM 2944 N N . VAL B 2 52 ? 4.938 -44.543 23.147 1.00 53.96 52 VAL B N 1
ATOM 2945 C CA . VAL B 2 52 ? 4.253 -43.863 22.018 1.00 46.39 52 VAL B CA 1
ATOM 2946 C C . VAL B 2 52 ? 5.228 -43.786 20.846 1.00 65.68 52 VAL B C 1
ATOM 2947 O O . VAL B 2 52 ? 4.860 -44.212 19.741 1.00 64.75 52 VAL B O 1
ATOM 2951 N N . ASN B 2 53 ? 6.439 -43.297 21.091 1.00 64.50 53 ASN B N 1
ATOM 2952 C CA . ASN B 2 53 ? 7.405 -43.078 19.986 1.00 48.49 53 ASN B CA 1
ATOM 2953 C C . ASN B 2 53 ? 7.765 -44.414 19.339 1.00 52.06 53 ASN B C 1
ATOM 2954 O O . ASN B 2 53 ? 7.885 -44.456 18.112 1.00 69.27 53 ASN B O 1
ATOM 2959 N N . SER B 2 54 ? 7.919 -45.461 20.137 1.00 56.60 54 SER B N 1
ATOM 2960 C CA . SER B 2 54 ? 8.213 -46.797 19.571 1.00 54.93 54 SER B CA 1
ATOM 2961 C C . SER B 2 54 ? 7.065 -47.227 18.661 1.00 49.86 54 SER B C 1
ATOM 2962 O O . SER B 2 54 ? 7.339 -47.650 17.537 1.00 58.86 54 SER B O 1
ATOM 2965 N N . ILE B 2 55 ? 5.830 -47.127 19.141 1.00 50.05 55 ILE B N 1
ATOM 2966 C CA . ILE B 2 55 ? 4.679 -47.462 18.306 1.00 59.50 55 ILE B CA 1
ATOM 2967 C C . ILE B 2 55 ? 4.712 -46.661 17.010 1.00 64.62 55 ILE B C 1
ATOM 2968 O O . ILE B 2 55 ? 4.501 -47.203 15.918 1.00 64.22 55 ILE B O 1
ATOM 2973 N N . ILE B 2 56 ? 4.988 -45.358 17.112 1.00 67.04 56 ILE B N 1
ATOM 2974 C CA . ILE B 2 56 ? 5.013 -44.516 15.917 1.00 60.87 56 ILE B CA 1
ATOM 2975 C C . ILE B 2 56 ? 6.113 -44.969 14.962 1.00 58.33 56 ILE B C 1
ATOM 2976 O O . ILE B 2 56 ? 5.899 -45.069 13.746 1.00 79.32 56 ILE B O 1
ATOM 2981 N N . ASP B 2 57 ? 7.300 -45.273 15.495 1.00 51.02 57 ASP B N 1
ATOM 2982 C CA . ASP B 2 57 ? 8.411 -45.675 14.638 1.00 61.68 57 ASP B CA 1
ATOM 2983 C C . ASP B 2 57 ? 8.162 -47.039 14.005 1.00 62.90 57 ASP B C 1
ATOM 2984 O O . ASP B 2 57 ? 8.545 -47.272 12.852 1.00 65.99 57 ASP B O 1
ATOM 2989 N N . LYS B 2 58 ? 7.526 -47.956 14.739 1.00 57.27 58 LYS B N 1
ATOM 2990 C CA . LYS B 2 58 ? 7.175 -49.246 14.156 1.00 57.58 58 LYS B CA 1
ATOM 2991 C C . LYS B 2 58 ? 6.136 -49.079 13.058 1.00 64.79 58 LYS B C 1
ATOM 2992 O O . LYS B 2 58 ? 6.164 -49.795 12.049 1.00 57.73 58 LYS B O 1
ATOM 2998 N N . MET B 2 59 ? 5.212 -48.134 13.238 1.00 71.48 59 MET B N 1
ATOM 2999 C CA . MET B 2 59 ? 4.202 -47.866 12.225 1.00 70.47 59 MET B CA 1
ATOM 3000 C C . MET B 2 59 ? 4.767 -47.130 11.018 1.00 79.56 59 MET B C 1
ATOM 3001 O O . MET B 2 59 ? 4.161 -47.178 9.943 1.00 90.12 59 MET B O 1
ATOM 3006 N N . ASN B 2 60 ? 5.909 -46.453 11.175 1.00 80.57 60 ASN B N 1
ATOM 3007 C CA . ASN B 2 60 ? 6.442 -45.621 10.099 1.00 84.35 60 ASN B CA 1
ATOM 3008 C C . ASN B 2 60 ? 6.741 -46.425 8.837 1.00 88.38 60 ASN B C 1
ATOM 3009 O O . ASN B 2 60 ? 6.636 -45.893 7.726 1.00 92.07 60 ASN B O 1
ATOM 3014 N N . THR B 2 61 ? 7.116 -47.698 8.980 1.00 81.91 61 THR B N 1
ATOM 3015 C CA . THR B 2 61 ? 7.356 -48.563 7.823 1.00 75.56 61 THR B CA 1
ATOM 3016 C C . THR B 2 61 ? 6.036 -49.227 7.444 1.00 77.80 61 THR B C 1
ATOM 3017 O O . THR B 2 61 ? 5.733 -50.362 7.817 1.00 76.30 61 THR B O 1
ATOM 3021 N N . GLN B 2 62 ? 5.242 -48.492 6.674 1.00 83.21 62 GLN B N 1
ATOM 3022 C CA . GLN B 2 62 ? 3.891 -48.891 6.314 1.00 85.50 62 GLN B CA 1
ATOM 3023 C C . GLN B 2 62 ? 3.694 -48.704 4.818 1.00 79.79 62 GLN B C 1
ATOM 3024 O O . GLN B 2 62 ? 4.217 -47.753 4.231 1.00 81.52 62 GLN B O 1
ATOM 3030 N N . PHE B 2 63 ? 2.942 -49.622 4.211 1.00 81.60 63 PHE B N 1
ATOM 3031 C CA . PHE B 2 63 ? 2.752 -49.615 2.766 1.00 91.01 63 PHE B CA 1
ATOM 3032 C C . PHE B 2 63 ? 2.134 -48.299 2.307 1.00 95.67 63 PHE B C 1
ATOM 3033 O O . PHE B 2 63 ? 1.255 -47.739 2.968 1.00 102.62 63 PHE B O 1
ATOM 3041 N N . GLU B 2 64 ? 2.607 -47.803 1.165 1.00 83.37 64 GLU B N 1
ATOM 3042 C CA . GLU B 2 64 ? 2.117 -46.567 0.570 1.00 91.93 64 GLU B CA 1
ATOM 3043 C C . GLU B 2 64 ? 1.631 -46.854 -0.843 1.00 97.72 64 GLU B C 1
ATOM 3044 O O . GLU B 2 64 ? 2.357 -47.455 -1.643 1.00 90.52 64 GLU B O 1
ATOM 3050 N N . ALA B 2 65 ? 0.411 -46.421 -1.146 1.00 88.91 65 ALA B N 1
ATOM 3051 C CA . ALA B 2 65 ? -0.213 -46.738 -2.421 1.00 80.27 65 ALA B CA 1
ATOM 3052 C C . ALA B 2 65 ? 0.277 -45.809 -3.526 1.00 88.78 65 ALA B C 1
ATOM 3053 O O . ALA B 2 65 ? 0.589 -44.638 -3.293 1.00 84.59 65 ALA B O 1
ATOM 3055 N N . VAL B 2 66 ? 0.342 -46.350 -4.742 1.00 86.00 66 VAL B N 1
ATOM 3056 C CA . VAL B 2 66 ? 0.658 -45.577 -5.935 1.00 76.47 66 VAL B CA 1
ATOM 3057 C C . VAL B 2 66 ? -0.457 -45.805 -6.944 1.00 69.85 66 VAL B C 1
ATOM 3058 O O . VAL B 2 66 ? -1.061 -46.879 -7.007 1.00 62.99 66 VAL B O 1
ATOM 3062 N N . GLY B 2 67 ? -0.747 -44.766 -7.734 1.00 62.45 67 GLY B N 1
ATOM 3063 C CA . GLY B 2 67 ? -1.820 -44.830 -8.706 1.00 72.55 67 GLY B CA 1
ATOM 3064 C C . GLY B 2 67 ? -1.329 -45.326 -10.051 1.00 67.53 67 GLY B C 1
ATOM 3065 O O . GLY B 2 67 ? -0.284 -44.890 -10.542 1.00 63.37 67 GLY B O 1
ATOM 3066 N N . ARG B 2 68 ? -2.089 -46.243 -10.645 1.00 42.85 68 ARG B N 1
ATOM 3067 C CA . ARG B 2 68 ? -1.791 -46.759 -11.971 1.00 51.39 68 ARG B CA 1
ATOM 3068 C C . ARG B 2 68 ? -3.089 -46.963 -12.735 1.00 66.03 68 ARG B C 1
ATOM 3069 O O . ARG B 2 68 ? -4.173 -47.052 -12.153 1.00 48.57 68 ARG B O 1
ATOM 3077 N N . GLU B 2 69 ? -2.961 -47.047 -14.055 1.00 74.15 69 GLU B N 1
ATOM 3078 C CA . GLU B 2 69 ? -4.104 -47.160 -14.945 1.00 61.18 69 GLU B CA 1
ATOM 3079 C C . GLU B 2 69 ? -3.998 -48.431 -15.777 1.00 59.02 69 GLU B C 1
ATOM 3080 O O . GLU B 2 69 ? -2.901 -48.868 -16.139 1.00 55.25 69 GLU B O 1
ATOM 3086 N N . PHE B 2 70 ? -5.155 -49.021 -16.068 1.00 56.95 70 PHE B N 1
ATOM 3087 C CA . PHE B 2 70 ? -5.247 -50.242 -16.853 1.00 66.50 70 PHE B CA 1
ATOM 3088 C C . PHE B 2 70 ? -6.421 -50.118 -17.812 1.00 69.48 70 PHE B C 1
ATOM 3089 O O . PHE B 2 70 ? -7.504 -49.673 -17.421 1.00 83.29 70 PHE B O 1
ATOM 3097 N N . ASN B 2 71 ? -6.204 -50.510 -19.065 1.00 58.19 71 ASN B N 1
ATOM 3098 C CA . ASN B 2 71 ? -7.226 -50.340 -20.087 1.00 69.59 71 ASN B CA 1
ATOM 3099 C C . ASN B 2 71 ? -8.365 -51.337 -19.877 1.00 73.60 71 ASN B C 1
ATOM 3100 O O . ASN B 2 71 ? -8.366 -52.146 -18.944 1.00 73.89 71 ASN B O 1
ATOM 3105 N N . ASN B 2 72 ? -9.338 -51.333 -20.790 1.00 60.52 72 ASN B N 1
ATOM 3106 C CA . ASN B 2 72 ? -10.548 -52.185 -20.625 1.00 52.10 72 ASN B CA 1
ATOM 3107 C C . ASN B 2 72 ? -10.251 -53.657 -20.934 1.00 51.02 72 ASN B C 1
ATOM 3108 O O . ASN B 2 72 ? -11.162 -54.476 -20.777 1.00 55.66 72 ASN B O 1
ATOM 3113 N N . LEU B 2 73 ? -9.031 -53.995 -21.341 1.00 49.66 73 LEU B N 1
ATOM 3114 C CA . LEU B 2 73 ? -8.708 -55.433 -21.550 1.00 58.67 73 LEU B CA 1
ATOM 3115 C C . LEU B 2 73 ? -7.702 -55.878 -20.489 1.00 65.73 73 LEU B C 1
ATOM 3116 O O . LEU B 2 73 ? -7.254 -57.033 -20.551 1.00 59.53 73 LEU B O 1
ATOM 3121 N N . GLU B 2 74 ? -7.365 -54.986 -19.559 1.00 66.17 74 GLU B N 1
ATOM 3122 C CA . GLU B 2 74 ? -6.483 -55.343 -18.456 1.00 51.43 74 GLU B CA 1
ATOM 3123 C C . GLU B 2 74 ? -7.267 -55.439 -17.151 1.00 58.69 74 GLU B C 1
ATOM 3124 O O . GLU B 2 74 ? -6.797 -55.020 -16.091 1.00 67.44 74 GLU B O 1
ATOM 3130 N N . ARG B 2 75 ? -8.483 -55.970 -17.237 1.00 57.13 75 ARG B N 1
ATOM 3131 C CA . ARG B 2 75 ? -9.384 -55.983 -16.056 1.00 60.79 75 ARG B CA 1
ATOM 3132 C C . ARG B 2 75 ? -8.852 -56.892 -14.944 1.00 57.16 75 ARG B C 1
ATOM 3133 O O . ARG B 2 75 ? -9.030 -56.535 -13.772 1.00 51.27 75 ARG B O 1
ATOM 3141 N N . ARG B 2 76 ? -8.240 -58.019 -15.294 1.00 51.30 76 ARG B N 1
ATOM 3142 C CA . ARG B 2 76 ? -7.769 -58.950 -14.273 1.00 47.93 76 ARG B CA 1
ATOM 3143 C C . ARG B 2 76 ? -6.634 -58.345 -13.454 1.00 54.52 76 ARG B C 1
ATOM 3144 O O . ARG B 2 76 ? -6.643 -58.408 -12.218 1.00 61.13 76 ARG B O 1
ATOM 3152 N N . ILE B 2 77 ? -5.687 -57.708 -14.143 1.00 39.10 77 ILE B N 1
ATOM 3153 C CA . ILE B 2 77 ? -4.513 -57.104 -13.450 1.00 48.04 77 ILE B CA 1
ATOM 3154 C C . ILE B 2 77 ? -4.966 -55.841 -12.717 1.00 54.07 77 ILE B C 1
ATOM 3155 O O . ILE B 2 77 ? -4.349 -55.508 -11.702 1.00 63.55 77 ILE B O 1
ATOM 3160 N N . GLU B 2 78 ? -5.982 -55.150 -13.220 1.00 51.23 78 GLU B N 1
ATOM 3161 C CA . GLU B 2 78 ? -6.552 -54.025 -12.484 1.00 55.58 78 GLU B CA 1
ATOM 3162 C C . GLU B 2 78 ? -7.176 -54.494 -11.176 1.00 53.16 78 GLU B C 1
ATOM 3163 O O . GLU B 2 78 ? -6.987 -53.868 -10.126 1.00 55.65 78 GLU B O 1
ATOM 3169 N N . ASN B 2 79 ? -7.927 -55.598 -11.226 1.00 59.21 79 ASN B N 1
ATOM 3170 C CA . ASN B 2 79 ? -8.456 -56.211 -10.011 1.00 50.65 79 ASN B CA 1
ATOM 3171 C C . ASN B 2 79 ? -7.330 -56.614 -9.067 1.00 50.41 79 ASN B C 1
ATOM 3172 O O . ASN B 2 79 ? -7.436 -56.444 -7.845 1.00 59.14 79 ASN B O 1
ATOM 3177 N N . LEU B 2 80 ? -6.255 -57.169 -9.609 1.00 47.83 80 LEU B N 1
ATOM 3178 C CA . LEU B 2 80 ? -5.112 -57.558 -8.751 1.00 37.83 80 LEU B CA 1
ATOM 3179 C C . LEU B 2 80 ? -4.587 -56.308 -8.047 1.00 43.66 80 LEU B C 1
ATOM 3180 O O . LEU B 2 80 ? -4.493 -56.326 -6.818 1.00 52.58 80 LEU B O 1
ATOM 3185 N N . ASN B 2 81 ? -4.270 -55.261 -8.805 1.00 47.86 81 ASN B N 1
ATOM 3186 C CA . ASN B 2 81 ? -3.762 -54.040 -8.186 1.00 43.48 81 ASN B CA 1
ATOM 3187 C C . ASN B 2 81 ? -4.705 -53.537 -7.100 1.00 47.52 81 ASN B C 1
ATOM 3188 O O . ASN B 2 81 ? -4.272 -53.196 -5.988 1.00 59.94 81 ASN B O 1
ATOM 3193 N N . LYS B 2 82 ? -5.999 -53.499 -7.422 1.00 42.46 82 LYS B N 1
ATOM 3194 C CA . LYS B 2 82 ? -7.000 -52.971 -6.457 1.00 36.23 82 LYS B CA 1
ATOM 3195 C C . LYS B 2 82 ? -6.980 -53.814 -5.177 1.00 60.55 82 LYS B C 1
ATOM 3196 O O . LYS B 2 82 ? -6.735 -53.236 -4.100 1.00 74.21 82 LYS B O 1
ATOM 3202 N N . LYS B 2 83 ? -7.183 -55.123 -5.313 1.00 53.60 83 LYS B N 1
ATOM 3203 C CA . LYS B 2 83 ? -7.258 -56.019 -4.129 1.00 62.93 83 LYS B CA 1
ATOM 3204 C C . LYS B 2 83 ? -5.971 -55.947 -3.307 1.00 52.50 83 LYS B C 1
ATOM 3205 O O . LYS B 2 83 ? -6.066 -55.991 -2.076 1.00 58.51 83 LYS B O 1
ATOM 3211 N N . MET B 2 84 ? -4.818 -55.863 -3.956 1.00 44.43 84 MET B N 1
ATOM 3212 C CA . MET B 2 84 ? -3.566 -55.891 -3.167 1.00 40.43 84 MET B CA 1
ATOM 3213 C C . MET B 2 84 ? -3.404 -54.564 -2.424 1.00 62.12 84 MET B C 1
ATOM 3214 O O . MET B 2 84 ? -3.148 -54.605 -1.217 1.00 65.16 84 MET B O 1
ATOM 3219 N N . GLU B 2 85 ? -3.599 -53.438 -3.098 1.00 60.62 85 GLU B N 1
ATOM 3220 C CA . GLU B 2 85 ? -3.350 -52.135 -2.440 1.00 67.26 85 GLU B CA 1
ATOM 3221 C C . GLU B 2 85 ? -4.347 -51.972 -1.297 1.00 57.53 85 GLU B C 1
ATOM 3222 O O . GLU B 2 85 ? -4.032 -51.255 -0.348 1.00 65.30 85 GLU B O 1
ATOM 3228 N N . ASP B 2 86 ? -5.499 -52.625 -1.402 1.00 60.72 86 ASP B N 1
ATOM 3229 C CA . ASP B 2 86 ? -6.547 -52.498 -0.362 1.00 58.80 86 ASP B CA 1
ATOM 3230 C C . ASP B 2 86 ? -6.277 -53.545 0.718 1.00 63.32 86 ASP B C 1
ATOM 3231 O O . ASP B 2 86 ? -6.522 -53.252 1.897 1.00 68.76 86 ASP B O 1
ATOM 3236 N N . GLY B 2 87 ? -5.771 -54.714 0.326 1.00 62.10 87 GLY B N 1
ATOM 3237 C CA . GLY B 2 87 ? -5.459 -55.718 1.326 1.00 50.66 87 GLY B CA 1
ATOM 3238 C C . GLY B 2 87 ? -4.312 -55.292 2.219 1.00 47.00 87 GLY B C 1
ATOM 3239 O O . GLY B 2 87 ? -4.336 -55.531 3.430 1.00 61.29 87 GLY B O 1
ATOM 3240 N N . PHE B 2 88 ? -3.294 -54.645 1.643 1.00 44.42 88 PHE B N 1
ATOM 3241 C CA . PHE B 2 88 ? -2.273 -54.042 2.495 1.00 38.02 88 PHE B CA 1
ATOM 3242 C C . PHE B 2 88 ? -2.885 -52.992 3.411 1.00 45.87 88 PHE B C 1
ATOM 3243 O O . PHE B 2 88 ? -2.531 -52.909 4.593 1.00 63.56 88 PHE B O 1
ATOM 3251 N N . LEU B 2 89 ? -3.826 -52.198 2.890 1.00 35.01 89 LEU B N 1
ATOM 3252 C CA . LEU B 2 89 ? -4.483 -51.199 3.727 1.00 40.28 89 LEU B CA 1
ATOM 3253 C C . LEU B 2 89 ? -5.309 -51.851 4.833 1.00 54.86 89 LEU B C 1
ATOM 3254 O O . LEU B 2 89 ? -5.301 -51.380 5.975 1.00 61.67 89 LEU B O 1
ATOM 3259 N N . ASP B 2 90 ? -6.024 -52.933 4.515 1.00 46.75 90 ASP B N 1
ATOM 3260 C CA . ASP B 2 90 ? -6.773 -53.672 5.528 1.00 43.37 90 ASP B CA 1
ATOM 3261 C C . ASP B 2 90 ? -5.849 -54.184 6.626 1.00 51.93 90 ASP B C 1
ATOM 3262 O O . ASP B 2 90 ? -6.093 -53.956 7.819 1.00 69.77 90 ASP B O 1
ATOM 3267 N N . VAL B 2 91 ? -4.791 -54.899 6.231 1.00 37.96 91 VAL B N 1
ATOM 3268 C CA . VAL B 2 91 ? -3.852 -55.467 7.194 1.00 42.00 91 VAL B CA 1
ATOM 3269 C C . VAL B 2 91 ? -3.266 -54.376 8.076 1.00 60.14 91 VAL B C 1
ATOM 3270 O O . VAL B 2 91 ? -3.180 -54.527 9.302 1.00 66.23 91 VAL B O 1
ATOM 3274 N N . TRP B 2 92 ? -2.876 -53.250 7.473 1.00 50.15 92 TRP B N 1
ATOM 3275 C CA . TRP B 2 92 ? -2.195 -52.207 8.229 1.00 50.67 92 TRP B CA 1
ATOM 3276 C C . TRP B 2 92 ? -3.152 -51.466 9.159 1.00 50.56 92 TRP B C 1
ATOM 3277 O O . TRP B 2 92 ? -2.788 -51.133 10.295 1.00 58.10 92 TRP B O 1
ATOM 3288 N N . THR B 2 93 ? -4.373 -51.186 8.694 1.00 55.84 93 THR B N 1
ATOM 3289 C CA . THR B 2 93 ? -5.365 -50.558 9.559 1.00 51.61 93 THR B CA 1
ATOM 3290 C C . THR B 2 93 ? -5.691 -51.451 10.747 1.00 49.95 93 THR B C 1
ATOM 3291 O O . THR B 2 93 ? -5.800 -50.971 11.885 1.00 66.63 93 THR B O 1
ATOM 3295 N N . TYR B 2 94 ? -5.833 -52.746 10.496 1.00 43.33 94 TYR B N 1
ATOM 3296 C CA . TYR B 2 94 ? -6.049 -53.683 11.622 1.00 46.87 94 TYR B CA 1
ATOM 3297 C C . TYR B 2 94 ? -4.862 -53.572 12.572 1.00 52.46 94 TYR B C 1
ATOM 3298 O O . TYR B 2 94 ? -5.061 -53.336 13.770 1.00 58.16 94 TYR B O 1
ATOM 3307 N N . ASN B 2 95 ? -3.656 -53.710 12.035 1.00 49.53 95 ASN B N 1
ATOM 3308 C CA . ASN B 2 95 ? -2.472 -53.679 12.888 1.00 39.96 95 ASN B CA 1
ATOM 3309 C C . ASN B 2 95 ? -2.493 -52.459 13.797 1.00 50.16 95 ASN B C 1
ATOM 3310 O O . ASN B 2 95 ? -2.301 -52.572 15.014 1.00 65.92 95 ASN B O 1
ATOM 3315 N N . ALA B 2 96 ? -2.757 -51.284 13.221 1.00 45.86 96 ALA B N 1
ATOM 3316 C CA . ALA B 2 96 ? -2.763 -50.052 14.005 1.00 45.14 96 ALA B CA 1
ATOM 3317 C C . ALA B 2 96 ? -3.840 -50.085 15.084 1.00 53.10 96 ALA B C 1
ATOM 3318 O O . ALA B 2 96 ? -3.566 -49.802 16.258 1.00 59.94 96 ALA B O 1
ATOM 3320 N N . GLU B 2 97 ? -5.074 -50.433 14.707 1.00 56.98 97 GLU B N 1
ATOM 3321 C CA . GLU B 2 97 ? -6.174 -50.416 15.670 1.00 57.30 97 GLU B CA 1
ATOM 3322 C C . GLU B 2 97 ? -5.942 -51.421 16.795 1.00 47.17 97 GLU B C 1
ATOM 3323 O O . GLU B 2 97 ? -6.121 -51.105 17.981 1.00 53.24 97 GLU B O 1
ATOM 3329 N N . LEU B 2 98 ? -5.542 -52.644 16.438 1.00 50.26 98 LEU B N 1
ATOM 3330 C CA . LEU B 2 98 ? -5.304 -53.679 17.435 1.00 43.27 98 LEU B CA 1
ATOM 3331 C C . LEU B 2 98 ? -4.172 -53.287 18.373 1.00 49.88 98 LEU B C 1
ATOM 3332 O O . LEU B 2 98 ? -4.276 -53.458 19.595 1.00 56.62 98 LEU B O 1
ATOM 3337 N N . LEU B 2 99 ? -3.067 -52.779 17.817 1.00 46.77 99 LEU B N 1
ATOM 3338 C CA . LEU B 2 99 ? -1.954 -52.350 18.653 1.00 46.22 99 LEU B CA 1
ATOM 3339 C C . LEU B 2 99 ? -2.383 -51.250 19.611 1.00 50.17 99 LEU B C 1
ATOM 3340 O O . LEU B 2 99 ? -2.008 -51.264 20.790 1.00 61.24 99 LEU B O 1
ATOM 3345 N N . VAL B 2 100 ? -3.175 -50.291 19.123 1.00 46.18 100 VAL B N 1
ATOM 3346 C CA . VAL B 2 100 ? -3.678 -49.230 19.991 1.00 39.72 100 VAL B CA 1
ATOM 3347 C C . VAL B 2 100 ? -4.464 -49.827 21.151 1.00 47.01 100 VAL B C 1
ATOM 3348 O O . VAL B 2 100 ? -4.217 -49.505 22.320 1.00 56.64 100 VAL B O 1
ATOM 3352 N N . LEU B 2 101 ? -5.402 -50.728 20.845 1.00 31.55 101 LEU B N 1
ATOM 3353 C CA . LEU B 2 101 ? -6.233 -51.320 21.893 1.00 45.26 101 LEU B CA 1
ATOM 3354 C C . LEU B 2 101 ? -5.383 -52.039 22.939 1.00 49.32 101 LEU B C 1
ATOM 3355 O O . LEU B 2 101 ? -5.486 -51.761 24.147 1.00 57.95 101 LEU B O 1
ATOM 3360 N N . MET B 2 102 ? -4.539 -52.940 22.456 1.00 40.46 102 MET B N 1
ATOM 3361 C CA . MET B 2 102 ? -3.673 -53.725 23.362 1.00 54.78 102 MET B CA 1
ATOM 3362 C C . MET B 2 102 ? -2.786 -52.794 24.181 1.00 55.23 102 MET B C 1
ATOM 3363 O O . MET B 2 102 ? -2.858 -52.865 25.405 1.00 71.00 102 MET B O 1
ATOM 3368 N N . GLU B 2 103 ? -2.004 -51.941 23.536 1.00 43.22 103 GLU B N 1
ATOM 3369 C CA . GLU B 2 103 ? -1.034 -51.113 24.297 1.00 52.25 103 GLU B CA 1
ATOM 3370 C C . GLU B 2 103 ? -1.736 -50.127 25.234 1.00 52.55 103 GLU B C 1
ATOM 3371 O O . GLU B 2 103 ? -1.111 -49.734 26.223 1.00 61.40 103 GLU B O 1
ATOM 3377 N N . ASN B 2 104 ? -2.993 -49.774 24.956 1.00 49.14 104 ASN B N 1
ATOM 3378 C CA . ASN B 2 104 ? -3.736 -48.899 25.901 1.00 48.74 104 ASN B CA 1
ATOM 3379 C C . ASN B 2 104 ? -4.098 -49.712 27.144 1.00 48.97 104 ASN B C 1
ATOM 3380 O O . ASN B 2 104 ? -3.785 -49.259 28.261 1.00 57.40 104 ASN B O 1
ATOM 3385 N N . GLU B 2 105 ? -4.740 -50.864 26.946 1.00 40.30 105 GLU B N 1
ATOM 3386 C CA . GLU B 2 105 ? -5.085 -51.744 28.090 1.00 53.09 105 GLU B CA 1
ATOM 3387 C C . GLU B 2 105 ? -3.836 -51.941 28.952 1.00 44.25 105 GLU B C 1
ATOM 3388 O O . GLU B 2 105 ? -3.981 -52.024 30.187 1.00 48.22 105 GLU B O 1
ATOM 3394 N N . ARG B 2 106 ? -2.656 -51.994 28.326 1.00 32.93 106 ARG B N 1
ATOM 3395 C CA . ARG B 2 106 ? -1.426 -52.278 29.091 1.00 38.86 106 ARG B CA 1
ATOM 3396 C C . ARG B 2 106 ? -0.943 -50.999 29.766 1.00 47.62 106 ARG B C 1
ATOM 3397 O O . ARG B 2 106 ? -0.343 -51.099 30.838 1.00 55.85 106 ARG B O 1
ATOM 3405 N N . THR B 2 107 ? -1.191 -49.848 29.155 1.00 37.81 107 THR B N 1
ATOM 3406 C CA . THR B 2 107 ? -0.778 -48.575 29.791 1.00 46.12 107 THR B CA 1
ATOM 3407 C C . THR B 2 107 ? -1.628 -48.370 31.042 1.00 48.33 107 THR B C 1
ATOM 3408 O O . THR B 2 107 ? -1.064 -48.063 32.097 1.00 50.72 107 THR B O 1
ATOM 3412 N N . LEU B 2 108 ? -2.936 -48.548 30.920 1.00 41.03 108 LEU B N 1
ATOM 3413 C CA . LEU B 2 108 ? -3.832 -48.385 32.062 1.00 41.72 108 LEU B CA 1
ATOM 3414 C C . LEU B 2 108 ? -3.414 -49.295 33.213 1.00 43.24 108 LEU B C 1
ATOM 3415 O O . LEU B 2 108 ? -3.327 -48.866 34.375 1.00 39.96 108 LEU B O 1
ATOM 3420 N N . ASP B 2 109 ? -3.125 -50.559 32.903 1.00 40.33 109 ASP B N 1
ATOM 3421 C CA . ASP B 2 109 ? -2.738 -51.480 33.964 1.00 32.40 109 ASP B CA 1
ATOM 3422 C C . ASP B 2 109 ? -1.322 -51.219 34.470 1.00 42.30 109 ASP B C 1
ATOM 3423 O O . ASP B 2 109 ? -1.009 -51.581 35.606 1.00 56.82 109 ASP B O 1
ATOM 3428 N N . PHE B 2 110 ? -0.481 -50.554 33.674 1.00 37.19 110 PHE B N 1
ATOM 3429 C CA . PHE B 2 110 ? 0.809 -50.075 34.164 1.00 41.51 110 PHE B CA 1
ATOM 3430 C C . PHE B 2 110 ? 0.619 -49.022 35.250 1.00 43.92 110 PHE B C 1
ATOM 3431 O O . PHE B 2 110 ? 1.295 -49.045 36.289 1.00 41.74 110 PHE B O 1
ATOM 3439 N N . HIS B 2 111 ? -0.301 -48.082 35.020 1.00 36.09 111 HIS B N 1
ATOM 3440 C CA . HIS B 2 111 ? -0.626 -47.104 36.059 1.00 42.62 111 HIS B CA 1
ATOM 3441 C C . HIS B 2 111 ? -1.174 -47.790 37.309 1.00 47.44 111 HIS B C 1
ATOM 3442 O O . HIS B 2 111 ? -0.797 -47.444 38.443 1.00 48.24 111 HIS B O 1
ATOM 3449 N N . ASP B 2 112 ? -2.081 -48.753 37.116 1.00 47.62 112 ASP B N 1
ATOM 3450 C CA . ASP B 2 112 ? -2.593 -49.547 38.233 1.00 39.42 112 ASP B CA 1
ATOM 3451 C C . ASP B 2 112 ? -1.456 -50.181 39.032 1.00 43.64 112 ASP B C 1
ATOM 3452 O O . ASP B 2 112 ? -1.427 -50.119 40.271 1.00 51.67 112 ASP B O 1
ATOM 3457 N N . SER B 2 113 ? -0.508 -50.801 38.323 1.00 48.07 113 SER B N 1
ATOM 3458 C CA . SER B 2 113 ? 0.621 -51.455 38.971 1.00 49.22 113 SER B CA 1
ATOM 3459 C C . SER B 2 113 ? 1.461 -50.463 39.760 1.00 48.70 113 SER B C 1
ATOM 3460 O O . SER B 2 113 ? 1.905 -50.765 40.871 1.00 56.23 113 SER B O 1
ATOM 3463 N N . ASN B 2 114 ? 1.705 -49.279 39.192 1.00 48.27 114 ASN B N 1
ATOM 3464 C CA . ASN B 2 114 ? 2.494 -48.276 39.902 1.00 45.13 114 ASN B CA 1
ATOM 3465 C C . ASN B 2 114 ? 1.823 -47.869 41.208 1.00 58.58 114 ASN B C 1
ATOM 3466 O O . ASN B 2 114 ? 2.483 -47.766 42.255 1.00 58.55 114 ASN B O 1
ATOM 3471 N N . VAL B 2 115 ? 0.507 -47.636 41.168 1.00 53.72 115 VAL B N 1
ATOM 3472 C CA . VAL B 2 115 ? -0.195 -47.225 42.383 1.00 56.74 115 VAL B CA 1
ATOM 3473 C C . VAL B 2 115 ? -0.122 -48.328 43.435 1.00 52.43 115 VAL B C 1
ATOM 3474 O O . VAL B 2 115 ? 0.158 -48.071 44.616 1.00 48.74 115 VAL B O 1
ATOM 3478 N N . LYS B 2 116 ? -0.365 -49.578 43.022 1.00 54.67 116 LYS B N 1
ATOM 3479 C CA . LYS B 2 116 ? -0.319 -50.679 43.981 1.00 40.40 116 LYS B CA 1
ATOM 3480 C C . LYS B 2 116 ? 1.086 -50.862 44.548 1.00 50.28 116 LYS B C 1
ATOM 3481 O O . LYS B 2 116 ? 1.250 -51.188 45.731 1.00 58.89 116 LYS B O 1
ATOM 3487 N N . ASN B 2 117 ? 2.113 -50.638 43.725 1.00 48.61 117 ASN B N 1
ATOM 3488 C CA . ASN B 2 117 ? 3.489 -50.763 44.194 1.00 64.08 117 ASN B CA 1
ATOM 3489 C C . ASN B 2 117 ? 3.798 -49.724 45.262 1.00 62.37 117 ASN B C 1
ATOM 3490 O O . ASN B 2 117 ? 4.396 -50.041 46.298 1.00 71.64 117 ASN B O 1
ATOM 3495 N N . LEU B 2 118 ? 3.402 -48.471 45.024 1.00 58.96 118 LEU B N 1
ATOM 3496 C CA . LEU B 2 118 ? 3.637 -47.436 46.029 1.00 64.85 118 LEU B CA 1
ATOM 3497 C C . LEU B 2 118 ? 2.868 -47.729 47.314 1.00 62.24 118 LEU B C 1
ATOM 3498 O O . LEU B 2 118 ? 3.385 -47.523 48.423 1.00 62.22 118 LEU B O 1
ATOM 3503 N N . TYR B 2 119 ? 1.629 -48.213 47.182 1.00 65.40 119 TYR B N 1
ATOM 3504 C CA . TYR B 2 119 ? 0.842 -48.577 48.356 1.00 58.32 119 TYR B CA 1
ATOM 3505 C C . TYR B 2 119 ? 1.546 -49.652 49.175 1.00 56.00 119 TYR B C 1
ATOM 3506 O O . TYR B 2 119 ? 1.674 -49.535 50.402 1.00 64.59 119 TYR B O 1
ATOM 3515 N N . ASP B 2 120 ? 2.016 -50.709 48.507 1.00 67.62 120 ASP B N 1
ATOM 3516 C CA . ASP B 2 120 ? 2.699 -51.783 49.219 1.00 66.97 120 ASP B CA 1
ATOM 3517 C C . ASP B 2 120 ? 4.004 -51.299 49.839 1.00 75.97 120 ASP B C 1
ATOM 3518 O O . ASP B 2 120 ? 4.378 -51.748 50.926 1.00 94.41 120 ASP B O 1
ATOM 3523 N N . LYS B 2 121 ? 4.689 -50.400 49.128 1.00 56.95 121 LYS B N 1
ATOM 3524 C CA . LYS B 2 121 ? 5.983 -49.867 49.627 1.00 68.47 121 LYS B CA 1
ATOM 3525 C C . LYS B 2 121 ? 5.765 -49.258 51.013 1.00 85.77 121 LYS B C 1
ATOM 3526 O O . LYS B 2 121 ? 6.491 -49.649 51.948 1.00 81.73 121 LYS B O 1
ATOM 3532 N N . VAL B 2 122 ? 4.792 -48.353 51.147 1.00 79.76 122 VAL B N 1
ATOM 3533 C CA . VAL B 2 122 ? 4.635 -47.661 52.461 1.00 65.89 122 VAL B CA 1
ATOM 3534 C C . VAL B 2 122 ? 3.946 -48.606 53.455 1.00 84.46 122 VAL B C 1
ATOM 3535 O O . VAL B 2 122 ? 4.180 -48.450 54.667 1.00 92.69 122 VAL B O 1
ATOM 3539 N N . ARG B 2 123 ? 3.166 -49.574 52.968 1.00 81.04 123 ARG B N 1
ATOM 3540 C CA . ARG B 2 123 ? 2.585 -50.584 53.891 1.00 80.42 123 ARG B CA 1
ATOM 3541 C C . ARG B 2 123 ? 3.748 -51.347 54.528 1.00 93.51 123 ARG B C 1
ATOM 3542 O O . ARG B 2 123 ? 3.649 -51.690 55.719 1.00 92.55 123 ARG B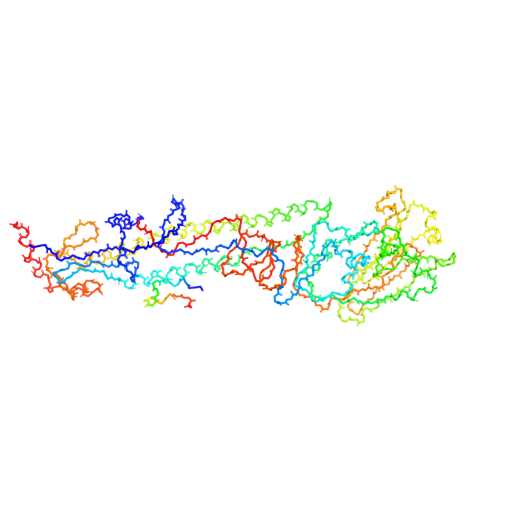 O 1
ATOM 3550 N N . LEU B 2 124 ? 4.808 -51.598 53.757 1.00 96.81 124 LEU B N 1
ATOM 3551 C CA . LEU B 2 124 ? 5.992 -52.293 54.249 1.00 96.63 124 LEU B CA 1
ATOM 3552 C C . LEU B 2 124 ? 6.848 -51.385 55.115 1.00 94.85 124 LEU B C 1
ATOM 3553 O O . LEU B 2 124 ? 7.523 -51.859 56.036 1.00 106.15 124 LEU B O 1
ATOM 3558 N N . GLN B 2 125 ? 6.856 -50.079 54.860 1.00 93.72 125 GLN B N 1
ATOM 3559 C CA . GLN B 2 125 ? 7.688 -49.254 55.779 1.00 91.95 125 GLN B CA 1
ATOM 3560 C C . GLN B 2 125 ? 6.902 -48.986 57.067 1.00 98.57 125 GLN B C 1
ATOM 3561 O O . GLN B 2 125 ? 7.529 -48.992 58.136 1.00 102.68 125 GLN B O 1
ATOM 3567 N N . LEU B 2 126 ? 5.590 -48.764 56.948 1.00 97.55 126 LEU B N 1
ATOM 3568 C CA . LEU B 2 126 ? 4.732 -48.532 58.139 1.00 80.90 126 LEU B CA 1
ATOM 3569 C C . LEU B 2 126 ? 4.316 -49.898 58.685 1.00 87.97 126 LEU B C 1
ATOM 3570 O O . LEU B 2 126 ? 3.261 -50.397 58.252 1.00 112.04 126 LEU B O 1
ATOM 3575 N N . ARG B 2 127 ? 5.105 -50.473 59.596 1.00 86.55 127 ARG B N 1
ATOM 3576 C CA . ARG B 2 127 ? 4.771 -51.823 60.117 1.00 94.92 127 ARG B CA 1
ATOM 3577 C C . ARG B 2 127 ? 3.788 -52.488 61.040 1.00 101.45 127 ARG B C 1
ATOM 3578 O O . ARG B 2 127 ? 3.047 -53.387 60.595 1.00 94.87 127 ARG B O 1
ATOM 3586 N N . ASP B 2 128 ? 3.774 -52.059 62.304 1.00 113.61 128 ASP B N 1
ATOM 3587 C CA . ASP B 2 128 ? 2.818 -52.651 63.321 1.00 111.99 128 ASP B CA 1
ATOM 3588 C C . ASP B 2 128 ? 2.587 -51.259 63.826 1.00 105.17 128 ASP B C 1
ATOM 3589 O O .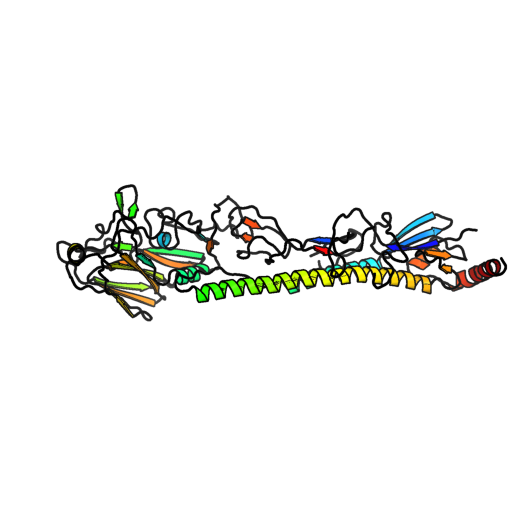 ASP B 2 128 ? 1.657 -51.103 64.636 1.00 88.83 128 ASP B O 1
ATOM 3594 N N . ASN B 2 129 ? 3.386 -50.278 63.395 1.00 105.58 129 ASN B N 1
ATOM 3595 C CA . ASN B 2 129 ? 3.210 -48.897 63.905 1.00 99.17 129 ASN B CA 1
ATOM 3596 C C . ASN B 2 129 ? 2.002 -48.248 63.227 1.00 103.31 129 ASN B C 1
ATOM 3597 O O . ASN B 2 129 ? 1.613 -47.153 63.660 1.00 101.08 129 ASN B O 1
ATOM 3602 N N . ALA B 2 130 ? 1.444 -48.887 62.195 1.00 116.43 130 ALA B N 1
ATOM 3603 C CA . ALA B 2 130 ? 0.324 -48.279 61.438 1.00 106.12 130 ALA B CA 1
ATOM 3604 C C . ALA B 2 130 ? -0.783 -49.299 61.176 1.00 99.00 130 ALA B C 1
ATOM 3605 O O . ALA B 2 130 ? -0.456 -50.459 60.871 1.00 98.73 130 ALA B O 1
ATOM 3607 N N . LYS B 2 131 ? -2.037 -48.867 61.281 1.00 79.36 131 LYS B N 1
ATOM 3608 C CA . LYS B 2 131 ? -3.182 -49.727 61.029 1.00 77.03 131 LYS B CA 1
ATOM 3609 C C . LYS B 2 131 ? -3.686 -49.480 59.614 1.00 88.99 131 LYS B C 1
ATOM 3610 O O . LYS B 2 131 ? -3.810 -48.327 59.186 1.00 87.86 131 LYS B O 1
ATOM 3616 N N . GLU B 2 132 ? -3.957 -50.562 58.888 1.00 92.46 132 GLU B N 1
ATOM 3617 C CA . GLU B 2 132 ? -4.323 -50.488 57.477 1.00 76.68 132 GLU B CA 1
ATOM 3618 C C . GLU B 2 132 ? -5.844 -50.410 57.368 1.00 70.42 132 GLU B C 1
ATOM 3619 O O . GLU B 2 132 ? -6.545 -51.390 57.639 1.00 68.75 132 GLU B O 1
ATOM 3625 N N . LEU B 2 133 ? -6.353 -49.240 56.973 1.00 68.60 133 LEU B N 1
ATOM 3626 C CA . LEU B 2 133 ? -7.798 -49.022 56.972 1.00 67.71 133 LEU B CA 1
ATOM 3627 C C . LEU B 2 133 ? -8.477 -49.717 55.799 1.00 82.74 133 LEU B C 1
ATOM 3628 O O . LEU B 2 133 ? -9.655 -50.080 55.897 1.00 83.56 133 LEU B O 1
ATOM 3633 N N . GLY B 2 134 ? -7.767 -49.905 54.685 1.00 91.21 134 GLY B N 1
ATOM 3634 C CA . GLY B 2 134 ? -8.284 -50.607 53.532 1.00 77.95 134 GLY B CA 1
ATOM 3635 C C . GLY B 2 134 ? -8.685 -49.711 52.377 1.00 70.49 134 GLY B C 1
ATOM 3636 O O . GLY B 2 134 ? -8.624 -50.145 51.221 1.00 82.31 134 GLY B O 1
ATOM 3637 N N . ASN B 2 135 ? -9.090 -48.473 52.658 1.00 64.17 135 ASN B N 1
ATOM 3638 C CA . ASN B 2 135 ? -9.506 -47.544 51.616 1.00 59.26 135 ASN B CA 1
ATOM 3639 C C . ASN B 2 135 ? -8.335 -46.942 50.851 1.00 57.42 135 ASN B C 1
ATOM 3640 O O . ASN B 2 135 ? -8.545 -46.032 50.042 1.00 51.81 135 ASN B O 1
ATOM 3645 N N . GLY B 2 136 ? -7.120 -47.426 51.082 1.00 66.09 136 GLY B N 1
ATOM 3646 C CA . GLY B 2 136 ? -5.932 -46.813 50.534 1.00 60.14 136 GLY B CA 1
ATOM 3647 C C . GLY B 2 136 ? -5.172 -45.933 51.498 1.00 67.21 136 GLY B C 1
ATOM 3648 O O . GLY B 2 136 ? -4.210 -45.277 51.081 1.00 64.12 136 GLY B O 1
ATOM 3649 N N . CYS B 2 137 ? -5.568 -45.898 52.768 1.00 72.16 137 CYS B N 1
ATOM 3650 C CA . CYS B 2 137 ? -4.937 -45.059 53.772 1.00 54.47 137 CYS B CA 1
ATOM 3651 C C . CYS B 2 137 ? -4.367 -45.915 54.894 1.00 58.89 137 CYS B C 1
ATOM 3652 O O . CYS B 2 137 ? -4.734 -47.081 55.068 1.00 67.89 137 CYS B O 1
ATOM 3655 N N . PHE B 2 138 ? -3.460 -45.314 55.658 1.00 59.53 138 PHE B N 1
ATOM 3656 C CA . PHE B 2 138 ? -2.907 -45.918 56.861 1.00 83.50 138 PHE B CA 1
ATOM 3657 C C . PHE B 2 138 ? -3.039 -44.931 58.011 1.00 83.12 138 PHE B C 1
ATOM 3658 O O . PHE B 2 138 ? -2.852 -43.725 57.827 1.00 69.96 138 PHE B O 1
ATOM 3666 N N . GLU B 2 139 ? -3.367 -45.444 59.193 1.00 89.22 139 GLU B N 1
ATOM 3667 C CA . GLU B 2 139 ? -3.518 -44.630 60.394 1.00 96.45 139 GLU B CA 1
ATOM 3668 C C . GLU B 2 139 ? -2.317 -44.885 61.291 1.00 91.79 139 GLU B C 1
ATOM 3669 O O . GLU B 2 139 ? -2.101 -46.016 61.737 1.00 85.45 139 GLU B O 1
ATOM 3675 N N . PHE B 2 140 ? -1.543 -43.836 61.551 1.00 85.39 140 PHE B N 1
ATOM 3676 C CA . PHE B 2 140 ? -0.347 -43.953 62.373 1.00 92.61 140 PHE B CA 1
ATOM 3677 C C . PHE B 2 140 ? -0.740 -44.091 63.838 1.00 116.98 140 PHE B C 1
ATOM 3678 O O . PHE B 2 140 ? -1.403 -43.207 64.391 1.00 114.46 140 PHE B O 1
ATOM 3686 N N . TYR B 2 141 ? -0.339 -45.200 64.466 1.00 114.85 141 TYR B N 1
ATOM 3687 C CA . TYR B 2 141 ? -0.509 -45.322 65.910 1.00 107.67 141 TYR B CA 1
ATOM 3688 C C . TYR B 2 141 ? 0.243 -44.214 66.631 1.00 103.21 141 TYR B C 1
ATOM 3689 O O . TYR B 2 141 ? -0.308 -43.535 67.503 1.00 108.50 141 TYR B O 1
ATOM 3698 N N . HIS B 2 142 ? 1.507 -44.013 66.272 1.00 97.09 142 HIS B N 1
ATOM 3699 C CA . HIS B 2 142 ? 2.272 -42.874 66.755 1.00 106.51 142 HIS B CA 1
ATOM 3700 C C . HIS B 2 142 ? 2.046 -41.678 65.841 1.00 110.83 142 HIS B C 1
ATOM 3701 O O . HIS B 2 142 ? 2.151 -41.797 64.616 1.00 119.83 142 HIS B O 1
ATOM 3708 N N . LYS B 2 143 ? 1.750 -40.503 66.395 1.00 108.72 143 LYS B N 1
ATOM 3709 C CA . LYS B 2 143 ? 1.456 -39.322 65.535 1.00 109.83 143 LYS B CA 1
ATOM 3710 C C . LYS B 2 143 ? 2.685 -38.990 64.674 1.00 117.28 143 LYS B C 1
ATOM 3711 O O . LYS B 2 143 ? 3.773 -38.850 65.258 1.00 117.53 143 LYS B O 1
ATOM 3717 N N . CYS B 2 144 ? 2.522 -38.841 63.350 1.00 100.84 144 CYS B N 1
ATOM 3718 C CA . CYS B 2 144 ? 3.671 -38.597 62.424 1.00 95.15 144 CYS B CA 1
ATOM 3719 C C . CYS B 2 144 ? 3.589 -37.143 61.929 1.00 83.82 144 CYS B C 1
ATOM 3720 O O . CYS B 2 144 ? 2.633 -36.826 61.213 1.00 72.09 144 CYS B O 1
ATOM 3723 N N . ASP B 2 145 ? 4.505 -36.275 62.372 1.00 90.58 145 ASP B N 1
ATOM 3724 C CA . ASP B 2 145 ? 4.571 -34.868 61.996 1.00 88.48 145 ASP B CA 1
ATOM 3725 C C . ASP B 2 145 ? 4.997 -34.721 60.531 1.00 90.53 145 ASP B C 1
ATOM 3726 O O . ASP B 2 145 ? 5.457 -35.662 59.878 1.00 94.95 145 ASP B O 1
ATOM 3731 N N . ASN B 2 146 ? 4.833 -33.508 59.998 1.00 94.35 146 ASN B N 1
ATOM 3732 C CA . ASN B 2 146 ? 5.217 -33.251 58.615 1.00 99.48 146 ASN B CA 1
ATOM 3733 C C . ASN B 2 146 ? 6.540 -33.851 58.161 1.00 109.59 146 ASN B C 1
ATOM 3734 O O . ASN B 2 146 ? 6.614 -34.456 57.085 1.00 105.15 146 ASN B O 1
ATOM 3739 N N . GLU B 2 147 ? 7.591 -33.643 58.948 1.00 117.12 147 GLU B N 1
ATOM 3740 C CA . GLU B 2 147 ? 8.910 -34.228 58.597 1.00 121.43 147 GLU B CA 1
ATOM 3741 C C . GLU B 2 147 ? 8.756 -35.745 58.633 1.00 112.26 147 GLU B C 1
ATOM 3742 O O . GLU B 2 147 ? 9.232 -36.418 57.705 1.00 109.62 147 GLU B O 1
ATOM 3748 N N . CYS B 2 148 ? 8.092 -36.245 59.669 1.00 98.19 148 CYS B N 1
ATOM 3749 C CA . CYS B 2 148 ? 7.870 -37.700 59.795 1.00 97.15 148 CYS B CA 1
ATOM 3750 C C . CYS B 2 148 ? 7.075 -38.155 58.574 1.00 109.02 148 CYS B C 1
ATOM 3751 O O . CYS B 2 148 ? 7.316 -39.271 58.094 1.00 115.11 148 CYS B O 1
ATOM 3754 N N . MET B 2 149 ? 6.159 -37.311 58.102 1.00 101.39 149 MET B N 1
ATOM 3755 C CA . MET B 2 149 ? 5.332 -37.670 56.924 1.00 78.13 149 MET B CA 1
ATOM 3756 C C . MET B 2 149 ? 6.256 -37.824 55.713 1.00 94.68 149 MET B C 1
ATOM 3757 O O . MET B 2 149 ? 6.256 -38.903 55.111 1.00 98.42 149 MET B O 1
ATOM 3762 N N . GLU B 2 150 ? 7.015 -36.784 55.374 1.00 89.44 150 GLU B N 1
ATOM 3763 C CA . GLU B 2 150 ? 7.947 -36.838 54.253 1.00 82.68 150 GLU B CA 1
ATOM 3764 C C . GLU B 2 150 ? 8.886 -38.033 54.370 1.00 87.76 150 GLU B C 1
ATOM 3765 O O . GLU B 2 150 ? 9.238 -38.652 53.360 1.00 105.21 150 GLU B O 1
ATOM 3771 N N . SER B 2 151 ? 9.275 -38.368 55.598 1.00 91.15 151 SER B N 1
ATOM 3772 C CA . SER B 2 151 ? 10.116 -39.572 55.801 1.00 92.17 151 SER B CA 1
ATOM 3773 C C . SER B 2 151 ? 9.399 -40.757 55.165 1.00 93.47 151 SER B C 1
ATOM 3774 O O . SER B 2 151 ? 10.048 -41.515 54.428 1.00 103.17 151 SER B O 1
ATOM 3777 N N . VAL B 2 152 ? 8.110 -40.913 55.462 1.00 92.42 152 VAL B N 1
ATOM 3778 C CA . VAL B 2 152 ? 7.351 -41.976 54.803 1.00 95.96 152 VAL B CA 1
ATOM 3779 C C . VAL B 2 152 ? 7.402 -41.792 53.290 1.00 90.21 152 VAL B C 1
ATOM 3780 O O . VAL B 2 152 ? 7.639 -42.744 52.535 1.00 84.16 152 VAL B O 1
ATOM 3784 N N . ARG B 2 153 ? 7.151 -40.570 52.845 1.00 83.96 153 ARG B N 1
ATOM 3785 C CA . ARG B 2 153 ? 7.085 -40.330 51.387 1.00 75.54 153 ARG B CA 1
ATOM 3786 C C . ARG B 2 153 ? 8.442 -40.614 50.746 1.00 89.13 153 ARG B C 1
ATOM 3787 O O . ARG B 2 153 ? 8.510 -41.527 49.906 1.00 93.70 153 ARG B O 1
ATOM 3795 N N . ASN B 2 154 ? 9.484 -39.886 51.140 1.00 92.51 154 ASN B N 1
ATOM 3796 C CA . ASN B 2 154 ? 10.774 -40.014 50.469 1.00 103.71 154 ASN B CA 1
ATOM 3797 C C . ASN B 2 154 ? 11.463 -41.347 50.740 1.00 108.26 154 ASN B C 1
ATOM 3798 O O . ASN B 2 154 ? 12.558 -41.575 50.216 1.00 111.47 154 ASN B O 1
ATOM 3803 N N . GLY B 2 155 ? 10.862 -42.223 51.541 1.00 100.04 155 GLY B N 1
ATOM 3804 C CA . GLY B 2 155 ? 11.422 -43.536 51.775 1.00 103.67 155 GLY B CA 1
ATOM 3805 C C . GLY B 2 155 ? 12.459 -43.620 52.870 1.00 109.94 155 GLY B C 1
ATOM 3806 O O . GLY B 2 155 ? 13.165 -44.632 52.952 1.00 113.10 155 GLY B O 1
ATOM 3807 N N . THR B 2 156 ? 12.577 -42.600 53.718 1.00 114.37 156 THR B N 1
ATOM 3808 C CA . THR B 2 156 ? 13.535 -42.591 54.818 1.00 110.23 156 THR B CA 1
ATOM 3809 C C . THR B 2 156 ? 12.829 -42.640 56.171 1.00 106.51 156 THR B C 1
ATOM 3810 O O . THR B 2 156 ? 13.185 -41.917 57.103 1.00 108.46 156 THR B O 1
ATOM 3814 N N . TYR B 2 157 ? 11.819 -43.497 56.289 1.00 103.12 157 TYR B N 1
ATOM 3815 C CA . TYR B 2 157 ? 11.069 -43.645 57.534 1.00 96.59 157 TYR B CA 1
ATOM 3816 C C . TYR B 2 157 ? 11.927 -44.392 58.545 1.00 107.74 157 TYR B C 1
ATOM 3817 O O . TYR B 2 157 ? 12.088 -45.611 58.466 1.00 104.81 157 TYR B O 1
ATOM 3826 N N . ASP B 2 158 ? 12.488 -43.656 59.505 1.00 124.61 158 ASP B N 1
ATOM 3827 C CA . ASP B 2 158 ? 13.273 -44.259 60.581 1.00 124.77 158 ASP B CA 1
ATOM 3828 C C . ASP B 2 158 ? 12.302 -44.895 61.572 1.00 114.97 158 ASP B C 1
ATOM 3829 O O . ASP B 2 158 ? 11.953 -44.334 62.613 1.00 99.85 158 ASP B O 1
ATOM 3834 N N . TYR B 2 159 ? 11.865 -46.095 61.209 1.00 120.76 159 TYR B N 1
ATOM 3835 C CA . TYR B 2 159 ? 10.891 -46.820 62.051 1.00 110.42 159 TYR B CA 1
ATOM 3836 C C . TYR B 2 159 ? 11.358 -4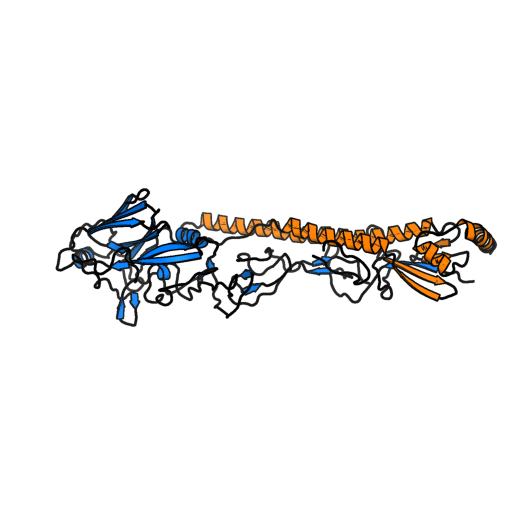6.899 63.497 1.00 111.51 159 TYR B C 1
ATOM 3837 O O . TYR B 2 159 ? 10.558 -46.516 64.368 1.00 115.19 159 TYR B O 1
ATOM 3846 N N . PRO B 2 160 ? 12.598 -47.344 63.822 1.00 123.09 160 PRO B N 1
ATOM 3847 C CA . PRO B 2 160 ? 12.934 -47.589 65.237 1.00 130.01 160 PRO B CA 1
ATOM 3848 C C . PRO B 2 160 ? 12.643 -46.423 66.167 1.00 124.71 160 PRO B C 1
ATOM 3849 O O . PRO B 2 160 ? 12.310 -46.656 67.336 1.00 114.10 160 PRO B O 1
ATOM 3853 N N . GLN B 2 161 ? 12.764 -45.178 65.698 1.00 128.08 161 GLN B N 1
ATOM 3854 C CA . GLN B 2 161 ? 12.460 -44.035 66.556 1.00 115.25 161 GLN B CA 1
ATOM 3855 C C . GLN B 2 161 ? 11.009 -44.070 67.015 1.00 116.29 161 GLN B C 1
ATOM 3856 O O . GLN B 2 161 ? 10.720 -43.972 68.214 1.00 120.17 161 GLN B O 1
ATOM 3862 N N . TYR B 2 162 ? 10.081 -44.213 66.073 1.00 126.38 162 TYR B N 1
ATOM 3863 C CA . TYR B 2 162 ? 8.672 -44.353 66.409 1.00 125.17 162 TYR B CA 1
ATOM 3864 C C . TYR B 2 162 ? 8.292 -45.778 66.785 1.00 119.74 162 TYR B C 1
ATOM 3865 O O . TYR B 2 162 ? 7.138 -46.008 67.155 1.00 108.74 162 TYR B O 1
ATOM 3874 N N . SER B 2 163 ? 9.223 -46.733 66.706 1.00 118.08 163 SER B N 1
ATOM 3875 C CA . SER B 2 163 ? 8.889 -48.122 67.014 1.00 112.89 163 SER B CA 1
ATOM 3876 C C . SER B 2 163 ? 8.440 -48.270 68.460 1.00 112.90 163 SER B C 1
ATOM 3877 O O . SER B 2 163 ? 7.359 -48.803 68.734 1.00 112.88 163 SER B O 1
ATOM 3880 N N . GLU B 2 164 ? 9.262 -47.805 69.403 1.00 120.25 164 GLU B N 1
ATOM 3881 C CA . GLU B 2 164 ? 8.899 -47.896 70.813 1.00 127.41 164 GLU B CA 1
ATOM 3882 C C . GLU B 2 164 ? 7.621 -47.118 71.104 1.00 124.67 164 GLU B C 1
ATOM 3883 O O . GLU B 2 164 ? 6.733 -47.609 71.812 1.00 129.01 164 GLU B O 1
ATOM 3889 N N . GLU B 2 165 ? 7.530 -45.910 70.557 1.00 126.81 165 GLU B N 1
ATOM 3890 C CA . GLU B 2 165 ? 6.364 -45.039 70.853 1.00 122.10 165 GLU B CA 1
ATOM 3891 C C . GLU B 2 165 ? 5.075 -45.708 70.363 1.00 121.27 165 GLU B C 1
ATOM 3892 O O . GLU B 2 165 ? 4.114 -45.772 71.151 1.00 108.39 165 GLU B O 1
ATOM 3898 N N . ALA B 2 166 ? 5.055 -46.183 69.114 1.00 119.47 166 ALA B N 1
ATOM 3899 C CA . ALA B 2 166 ? 3.858 -46.812 68.576 1.00 111.19 166 ALA B CA 1
ATOM 3900 C C . ALA B 2 166 ? 3.613 -48.193 69.163 1.00 114.70 166 ALA B C 1
ATOM 3901 O O . ALA B 2 166 ? 2.469 -48.644 69.170 1.00 112.47 166 ALA B O 1
ATOM 3903 N N . ARG B 2 167 ? 4.641 -48.863 69.689 1.00 111.90 167 ARG B N 1
ATOM 3904 C CA . ARG B 2 167 ? 4.403 -50.100 70.427 1.00 120.95 167 ARG B CA 1
ATOM 3905 C C . ARG B 2 167 ? 3.681 -49.815 71.740 1.00 129.55 167 ARG B C 1
ATOM 3906 O O . ARG B 2 167 ? 2.710 -50.500 72.093 1.00 130.72 167 ARG B O 1
ATOM 3914 N N . LEU B 2 168 ? 4.132 -48.792 72.470 1.00 124.92 168 LEU B N 1
ATOM 3915 C CA . LEU B 2 168 ? 3.421 -48.378 73.678 1.00 125.51 168 LEU B CA 1
ATOM 3916 C C . LEU B 2 168 ? 2.006 -47.913 73.354 1.00 126.30 168 LEU B C 1
ATOM 3917 O O . LEU B 2 168 ? 1.074 -48.148 74.132 1.00 126.48 168 LEU B O 1
ATOM 3922 N N . LYS B 2 169 ? 1.827 -47.251 72.210 1.00 117.05 169 LYS B N 1
ATOM 3923 C CA . LYS B 2 169 ? 0.496 -46.791 71.830 1.00 117.39 169 LYS B CA 1
ATOM 3924 C C . LYS B 2 169 ? -0.387 -47.944 71.367 1.00 126.28 169 LYS B C 1
ATOM 3925 O O . LYS B 2 169 ? -1.613 -47.879 71.509 1.00 131.21 169 LYS B O 1
ATOM 3931 N N . ARG B 2 170 ? 0.214 -49.000 70.814 1.00 121.78 170 ARG B N 1
ATOM 3932 C CA . ARG B 2 170 ? -0.529 -50.209 70.485 1.00 126.42 170 ARG B CA 1
ATOM 3933 C C . ARG B 2 170 ? -0.910 -50.978 71.739 1.00 134.94 170 ARG B C 1
ATOM 3934 O O . ARG B 2 170 ? -1.896 -51.722 71.732 1.00 139.64 170 ARG B O 1
ATOM 3942 N N . GLU B 2 171 ? -0.125 -50.831 72.810 1.00 141.84 171 GLU B N 1
ATOM 3943 C CA . GLU B 2 171 ? -0.486 -51.454 74.081 1.00 152.73 171 GLU B CA 1
ATOM 3944 C C . GLU B 2 171 ? -1.853 -50.980 74.563 1.00 153.37 171 GLU B C 1
ATOM 3945 O O . GLU B 2 171 ? -2.663 -51.783 75.041 1.00 159.35 171 GLU B O 1
ATOM 3951 N N . GLU B 2 172 ? -2.129 -49.678 74.446 1.00 145.06 172 GLU B N 1
ATOM 3952 C CA . GLU B 2 172 ? -3.414 -49.151 74.898 1.00 145.77 172 GLU B CA 1
ATOM 3953 C C . GLU B 2 172 ? -4.554 -49.629 74.005 1.00 156.52 172 GLU B C 1
ATOM 3954 O O . GLU B 2 172 ? -5.638 -49.961 74.499 1.00 155.99 172 GLU B O 1
ATOM 3960 N N . ILE B 2 173 ? -4.329 -49.673 72.689 1.00 160.74 173 ILE B N 1
ATOM 3961 C CA . ILE B 2 173 ? -5.345 -50.194 71.778 1.00 152.34 173 ILE B CA 1
ATOM 3962 C C . ILE B 2 173 ? -5.599 -51.670 72.048 1.00 157.86 173 ILE B C 1
ATOM 3963 O O . ILE B 2 173 ? -6.711 -52.169 71.834 1.00 151.92 173 ILE B O 1
ATOM 3968 N N . SER B 2 174 ? -4.583 -52.390 72.526 1.00 161.84 174 SER B N 1
ATOM 3969 C CA . SER B 2 174 ? -4.738 -53.806 72.833 1.00 157.85 174 SER B CA 1
ATOM 3970 C C . SER B 2 174 ? -5.508 -54.032 74.126 1.00 163.78 174 SER B C 1
ATOM 3971 O O . SER B 2 174 ? -6.194 -55.051 74.262 1.00 164.55 174 SER B O 1
ATOM 3974 N N . SER B 2 175 ? -5.404 -53.110 75.084 1.00 168.63 175 SER B N 1
ATOM 3975 C CA . SER B 2 175 ? -6.145 -53.190 76.335 1.00 168.23 175 SER B CA 1
ATOM 3976 C C . SER B 2 175 ? -7.379 -52.295 76.335 1.00 171.20 175 SER B C 1
ATOM 3977 O O . SER B 2 175 ? -7.928 -52.004 77.404 1.00 166.66 175 SER B O 1
ATOM 3980 N N . GLY B 2 176 ? -7.823 -51.854 75.163 1.00 164.60 176 GLY B N 1
ATOM 3981 C CA . GLY B 2 176 ? -8.989 -50.996 75.059 1.00 153.92 176 GLY B CA 1
ATOM 3982 C C . GLY B 2 176 ? -8.678 -49.532 75.300 1.00 154.30 176 GLY B C 1
ATOM 3983 O O . GLY B 2 176 ? -8.332 -48.800 74.373 1.00 141.68 176 GLY B O 1
ATOM 3987 N N . TRP C 3 2 ? 8.846 -36.355 19.562 1.00 109.87 2 TRP P N 1
ATOM 3988 C CA . TRP C 3 2 ? 7.480 -36.321 20.137 1.00 109.56 2 TRP P CA 1
ATOM 3989 C C . TRP C 3 2 ? 7.604 -36.187 21.648 1.00 111.67 2 TRP P C 1
ATOM 3990 O O . TRP C 3 2 ? 8.250 -37.047 22.268 1.00 120.14 2 TRP P O 1
ATOM 4001 N N . THR C 3 3 ? 6.917 -35.174 22.165 1.00 100.75 3 THR P N 1
ATOM 4002 C CA . THR C 3 3 ? 6.899 -34.899 23.612 1.00 100.73 3 THR P CA 1
ATOM 4003 C C . THR C 3 3 ? 5.461 -34.467 23.893 1.00 95.45 3 THR P C 1
ATOM 4004 O O . THR C 3 3 ? 5.004 -33.514 23.239 1.00 84.84 3 THR P O 1
ATOM 4008 N N . GLY C 3 4 ? 4.740 -35.220 24.721 1.00 102.49 4 GLY P N 1
ATOM 4009 C CA . GLY C 3 4 ? 3.332 -34.891 25.002 1.00 98.68 4 GLY P CA 1
ATOM 4010 C C . GLY C 3 4 ? 3.240 -33.863 26.109 1.00 107.59 4 GLY P C 1
ATOM 4011 O O . GLY C 3 4 ? 2.143 -33.317 26.304 1.00 117.90 4 GLY P O 1
ATOM 4012 N N . ASP C 3 5 ? 4.347 -33.626 26.812 1.00 93.18 5 ASP P N 1
ATOM 4013 C CA . ASP C 3 5 ? 4.389 -32.629 27.918 1.00 114.18 5 ASP P CA 1
ATOM 4014 C C . ASP C 3 5 ? 3.378 -32.812 29.059 1.00 116.68 5 ASP P C 1
ATOM 4015 O O . ASP C 3 5 ? 2.566 -31.891 29.281 1.00 120.03 5 ASP P O 1
ATOM 4020 N N . PHE C 3 6 ? 3.433 -33.941 29.771 1.00 99.24 6 PHE P N 1
ATOM 4021 C CA . PHE C 3 6 ? 2.567 -34.102 30.967 1.00 88.31 6 PHE P CA 1
ATOM 4022 C C . PHE C 3 6 ? 3.156 -33.447 32.218 1.00 77.29 6 PHE P C 1
ATOM 4023 O O . PHE C 3 6 ? 4.387 -33.431 32.346 1.00 82.93 6 PHE P O 1
ATOM 4031 N N . PHE C 3 7 ? 2.303 -32.940 33.105 1.00 62.90 7 PHE P N 1
ATOM 4032 C CA . PHE C 3 7 ? 2.776 -32.262 34.341 1.00 78.67 7 PHE P CA 1
ATOM 4033 C C . PHE C 3 7 ? 3.962 -31.363 33.997 1.00 85.19 7 PHE P C 1
ATOM 4034 O O . PHE C 3 7 ? 5.072 -31.634 34.476 1.00 91.12 7 PHE P O 1
ATOM 4042 N N . SER C 3 8 ? 3.723 -30.332 33.190 1.00 84.65 8 SER P N 1
ATOM 4043 C CA . SER C 3 8 ? 4.779 -29.358 32.809 1.00 95.43 8 SER P CA 1
ATOM 4044 C C . SER C 3 8 ? 5.528 -28.626 33.925 1.00 113.10 8 SER P C 1
ATOM 4045 O O . SER C 3 8 ? 4.894 -28.291 34.946 1.00 101.95 8 SER P O 1
ATOM 4048 N N . SER C 3 9 ? 6.825 -28.380 33.720 1.00 30.00 9 SER P N 1
ATOM 4049 C CA . SER C 3 9 ? 7.631 -27.592 34.691 1.00 30.00 9 SER P CA 1
ATOM 4050 C C . SER C 3 9 ? 7.820 -28.463 35.937 1.00 30.00 9 SER P C 1
ATOM 4051 O O . SER C 3 9 ? 8.112 -27.884 37.002 1.00 30.00 9 SER P O 1
ATOM 4054 N N . HIS C 3 10 ? 7.561 -29.770 35.829 1.00 114.72 10 HIS P N 1
ATOM 4055 C CA . HIS C 3 10 ? 7.676 -30.681 36.999 1.00 91.53 10 HIS P CA 1
ATOM 4056 C C . HIS C 3 10 ? 8.525 -31.895 36.622 1.00 94.24 10 HIS P C 1
ATOM 4057 O O . HIS C 3 10 ? 9.303 -32.378 37.473 1.00 89.60 10 HIS P O 1
ATOM 4064 N N . TYR C 3 11 ? 8.372 -32.382 35.387 1.00 107.48 11 TYR P N 1
ATOM 4065 C CA . TYR C 3 11 ? 9.093 -33.616 34.980 1.00 101.13 11 TYR P CA 1
ATOM 4066 C C . TYR C 3 11 ? 9.753 -33.432 33.612 1.00 110.97 11 TYR P C 1
ATOM 4067 O O . TYR C 3 11 ? 9.232 -32.656 32.788 1.00 103.42 11 TYR P O 1
ATOM 4076 N N . THR C 3 12 ? 10.861 -34.140 33.383 1.00 104.79 12 THR P N 1
ATOM 4077 C CA . THR C 3 12 ? 11.571 -34.064 32.080 1.00 99.36 12 THR P CA 1
ATOM 4078 C C . THR C 3 12 ? 11.024 -35.144 31.143 1.00 104.27 12 THR P C 1
ATOM 4079 O O . THR C 3 12 ? 11.640 -36.226 31.071 1.00 101.00 12 THR P O 1
ATOM 4083 N N . VAL C 3 13 ? 9.908 -34.866 30.466 1.00 100.15 13 VAL P N 1
ATOM 4084 C CA . VAL C 3 13 ? 9.364 -35.832 29.468 1.00 106.89 13 VAL P CA 1
ATOM 4085 C C . VAL C 3 13 ? 10.520 -36.260 28.559 1.00 122.82 13 VAL P C 1
ATOM 4086 O O . VAL C 3 13 ? 11.171 -35.365 27.981 1.00 120.54 13 VAL P O 1
ATOM 4090 N N . PRO C 3 14 ? 10.810 -37.572 28.397 1.00 130.06 14 PRO P N 1
ATOM 4091 C CA . PRO C 3 14 ? 11.955 -38.019 27.600 1.00 130.82 14 PRO P CA 1
ATOM 4092 C C . PRO C 3 14 ? 11.713 -37.796 26.103 1.00 130.45 14 PRO P C 1
ATOM 4093 O O . PRO C 3 14 ? 10.678 -37.248 25.767 1.00 128.20 14 PRO P O 1
ATOM 4097 N N . ARG C 3 15 ? 12.639 -38.262 25.257 1.00 126.67 15 ARG P N 1
ATOM 4098 C CA . ARG C 3 15 ? 12.534 -38.027 23.791 1.00 132.08 15 ARG P CA 1
ATOM 4099 C C . ARG C 3 15 ? 12.855 -36.710 23.075 1.00 132.77 15 ARG P C 1
ATOM 4100 O O . ARG C 3 15 ? 12.702 -36.666 21.836 1.00 130.82 15 ARG P O 1
ATOM 4108 N N . CYS C 3 16 ? 13.304 -35.689 23.817 1.00 30.00 16 CYS P N 1
ATOM 4109 C CA . CYS C 3 16 ? 13.664 -34.376 23.218 1.00 30.00 16 CYS P CA 1
ATOM 4110 C C . CYS C 3 16 ? 12.597 -33.686 24.075 1.00 30.00 16 CYS P C 1
ATOM 4111 O O . CYS C 3 16 ? 12.871 -33.499 25.275 1.00 30.00 16 CYS P O 1
#

InterPro domains:
  IPR000149 Haemagglutinin, influenzavirus A [PR00330] (20-43)
  IPR000149 Haemagglutinin, influenzavirus A [PR00330] (66-84)
  IPR000149 Haemagglutinin, influenzavirus A [PR00330] (106-121)
  IPR000149 Haemagglutinin, influenzavirus A [PR00330] (189-207)
  IPR000149 Haemagglutinin, influenzavirus A [PR00330] (227-244)
  IPR000149 Haemagglutinin, influenzavirus A [PR00330] (246-266)
  IPR000149 Haemagglutinin, influenzavirus A [PR00330] (306-322)
  IPR000149 Haemagglutinin, influenzavirus A [PR00330] (326-340)
  IPR001364 Haemagglutini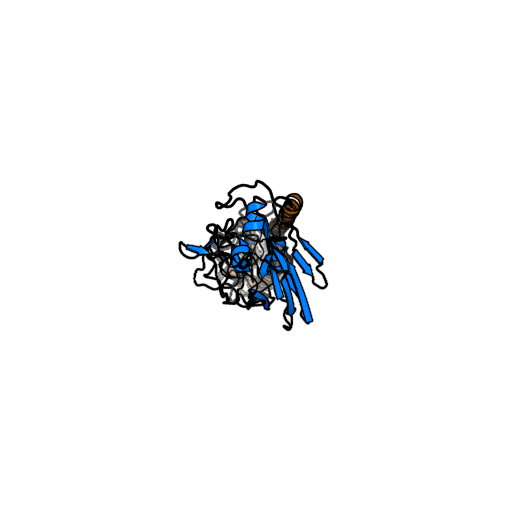n, influenzavirus A/B [MF_04072] (1-565)
  IPR001364 Haemagglutinin, influenzavirus A/B [PF00509] (19-565)
  IPR001364 Haemagglutinin, influenzavirus A/B [PR00329] (20-43)
  IPR001364 Haemagglutinin, influenzavirus A/B [PR00329] (306-322)
  IPR001364 Haemagglutinin, influenzavirus A/B [PR00329] (326-340)
  IPR001364 Haemagglutinin, influenzavirus A/B [PR00329] (381-404)
  IPR001364 Haemagglutinin, influenzavirus A/B [PR00329] (420-441)
  IPR001364 Haemagglutinin, influenzavirus A/B [PR00329] (483-501)
  IPR008980 Viral capsid/haemagglutinin protein [SSF49818] (17-337)
  IPR013828 Haemagglutinin, HA1 chain, alpha/beta domain superfamily [G3DSA:3.90.209.20] (64-285)

Nearest PDB structures (foldseek):
  4mhi-assembly1_B  TM=9.930E-01  e=7.377E-26  Influenza A virus (A/goose/Guangdong/1/1996(H5N1))
  3s11-assembly1_D  TM=9.875E-01  e=1.760E-25  Influenza A virus
  3ku3-assembly1_B  TM=9.954E-01  e=8.917E-25  Influenza A virus (A/Japan/305-/1957(H2N2))
  4bgw-assembly1_B  TM=9.984E-01  e=2.531E-24  Influenza A virus (A/Vietnam/1194/2004(H5N1))
  3znk-assembly1_F  TM=9.988E-01  e=3.192E-24  Influenza A virus (A/Vietnam/1194/2004(H5N1))

Organism: Influenza A virus (NCBI:txid11320)

Secondary structure (DSSP, 8-state):
-PPPEEEEEEB--S---EE--SS--SEEBSSEEE-EE----SSEEEESSPPPEE-TTB-HHHHHHT-GGGGGGSS----S-EEE-SS-SBS-SSSEEETTHHHHHHHHTT-SEEEEEESS-GGG-SSEESTT--EEEEESSSSEE--TTEEE-EEBTTB-PPEEEEEEE-SSS-EEEEEEEEE-SSHHHHHHHSS-SS--EEEE-SS-EEEE---------BTTBSSEEEEEEEEEPSSEEEEEEESSSEEEE-EEEEEEE-----EEE----EEEEEESEE-SS-EE---SSEE-S-S--EES-PEE-S-S--EEE-S-B--/--SSTBTTTB-S-BSS--S-SEEEEEE-SS-EEEEE-HHHHHHHHHHHHHHHHHHHHHHHS----------TT-HHHHHHHHHHHHHHHHHHHHHHHHHHHHHHHHHHHHHHHHHHHHHHHHHHHS-SSEEE-SSSEEEESS---HHHHHHHHHT---HHHHHHHHHHHHHHHHT-/-----STTTS--S--

Solvent-accessible surface area: 25608 Å² total; per-residue (Å²): 140,128,10,6,53,0,10,2,0,6,10,1,33,134,21,124,74,82,7,30,3,83,153,76,106,100,8,45,1,3,39,16,46,60,2,8,24,157,158,69,70,31,73,0,0,18,14,128,52,50,108,11,10,33,0,170,57,4,4,1,4,0,6,7,1,9,4,6,121,5,26,153,21,70,130,22,67,82,5,15,0,1,3,17,59,58,112,17,116,35,54,24,10,3,7,30,75,15,66,79,45,36,111,6,20,77,38,5,19,106,4,19,36,10,80,46,62,71,24,8,57,89,105,36,18,88,57,8,51,23,98,94,6,75,11,81,14,0,57,84,141,87,169,42,25,9,3,97,4,6,9,19,0,14,34,76,145,65,81,6,56,90,6,164,78,73,49,63,0,118,38,146,56,39,0,4,4,10,0,0,3,0,4,0,41,84,64,74,52,2,44,141,28,0,68,53,90,113,10,64,0,32,3,22,26,97,123,36,152,24,202,26,81,18,142,74,48,135,52,75,153,79,86,44,39,14,2,48,0,32,0,32,51,25,51,0,120,30,130,22,33,4,76,9,51,0,13,0,0,1,0,0,2,2,69,0,8,18,10,70,87,122,16,119,8,34,46,10,130,11,125,57,118,76,24,130,29,86,13,142,2,0,0,12,96,0,6,2,111,32,125,57,21,3,1,28,19,44,41,63,33,28,43,133,32,14,17,37,0,96,4,122,165,6,34,3,4,9,0,0,79,27,107,67,131,92,32,0,8,71,30,51,8,156,35,21,49,124,42,3,92,62,0,0,1,0,4,42,23,34,16,146,102,32,81,19,117,32,24,22,126,126,15,0,38,128,0,0,49,36,4,1,90,52,4,15,55,11,44,82,141,7,94,101,18,50,128,18,67,45,92,83,32,58,107,165,59,121,205,78,60,65,122,23,139,135,71,23,53,27,90,13,69,86,61,8,124,49,2,62,58,44,11,47,64,26,0,26,155,3,13,26,62,0,3,17,16,0,56,96,10,4,47,111,1,72,130,35,5,165,36,2,15,78,92,75,36,88,1,13,2,42,3,36,29,51,1,55,65,136,5,0,97,14,0,35,103,38,85,23,74,48,94,105,43,32,80,70,0,98,81,70,78,84,120,98,98,98,85,112,54,38,88,13,19,58,114,70,22,115,18,33,146,129

Radius of gyration: 38.14 Å; Cα contacts (8 Å, |Δi|>4): 1110; chains: 3; bounding box: 42×39×133 Å

Sequence (514 aa):
DPGDQICIGYHANNSTEQVDTIMEKNVTVTHAQDILEKKHNGKLCDLDGVKPLILRDCSVAGWLLGNPMCDEFINVPEWSYIVEKANPVNNLCYPGDFNDYEELKHLLSRINHFEKIQIIPKSSWSSHEASLGVSSACPYQGKSSFFRNVVWLIKKNSTYPTIKRSYNNTNQEDLLVLWGIHHPNDAAEQTKLYQNPTTYISVGTSTLNQRLVPRIATRSKVNGQSGRMEFFWTILKPNDAINFESNGNFIAPEYAYKIVKKGDSTIMKSELEYGNCNTKCQTPMGAINSSMPFHNIHPLTIGECPKYVKSNRLVLATGLRNSGLFGAIAGFIEGGWQGMVDGWYGYHHSNEQGSGYAADKESTQKAIDGVTNKVNSIIDKMNTQFEAVGREFNNLERRIENLNKKMEDGFLDVWTYNAELLVLMENERTLDFHDSNVKNLYDKVRLQLRDNAKELGNGCFEFYHKCDNECMESVRNGTYDYPQYSEEARLKREEISSGWTGDFFSSHYTVPRC